Protein AF-A0A1V5JWI4-F1 (afdb_monomer_lite)

pLDDT: mean 74.03, std 17.12, range [32.34, 98.0]

Foldseek 3Di:
DPLVVQCVVVQVVVVVCVVVVAKKKKKKAFLVCVVVVVVLVVQFDDWTDHDRIIITIGINDDQVRVCVSPVPGQIFMFMDDDPAPGPVRRVVNRVVSSPVVDDPDQVVVVCVLQPVPPPDPDDDDPLVNLLGALCLQLLVVVLVVLVLVLLQLVPDDPLRNLLSQLFHDVVSVPPDDDDDNDHRVSSNVSCVVVVRVVLRVVLSVLQVVLCVVCVPVCLLLEQDPLLVQLQVQVVDPPRDLVSNQVSQVVDPVLFVLLQLLCQDCLVVDPDRDDGSSSVCVVVNSLVSSLSSNLVSVLVSLVPADPVVSLLLQLLLLQLLLQQLVLCVLLVHPPSSLLSVLSNQLQSLVVSCVVLVHDQDPADDHSVSQSVSSNNRSGGSLSSSLVSCVSNVHDVQSSQLSNQLSRLSPGPPSLSSLSSVLSSVCSRPLAPPPRGPSVVVCCVPSPPDDHSVNSNVSSVSSSVSSVSSSVD

Structure (mmCIF, N/CA/C/O backbone):
data_AF-A0A1V5JWI4-F1
#
_entry.id   AF-A0A1V5JWI4-F1
#
loop_
_atom_site.group_PDB
_atom_site.id
_atom_site.type_symbol
_atom_site.label_atom_id
_atom_site.label_alt_id
_atom_site.label_comp_id
_atom_site.label_asym_id
_atom_site.label_entity_id
_atom_site.label_seq_id
_atom_site.pdbx_PDB_ins_code
_atom_site.Cartn_x
_atom_site.Cartn_y
_atom_site.Cartn_z
_atom_site.occupancy
_atom_site.B_iso_or_equiv
_atom_site.auth_seq_id
_atom_site.auth_comp_id
_atom_site.auth_asym_id
_atom_site.auth_atom_id
_atom_site.pdbx_PDB_model_num
ATOM 1 N N . MET A 1 1 ? 19.936 24.180 -37.974 1.00 48.41 1 MET A N 1
ATOM 2 C CA . MET A 1 1 ? 18.916 24.492 -36.958 1.00 48.41 1 MET A CA 1
ATOM 3 C C . MET A 1 1 ? 18.880 23.313 -36.015 1.00 48.41 1 MET A C 1
ATOM 5 O O . MET A 1 1 ? 18.874 22.187 -36.501 1.00 48.41 1 MET A O 1
ATOM 9 N N . SER A 1 2 ? 18.995 23.553 -34.714 1.00 43.56 2 SER A N 1
ATOM 10 C CA . SER A 1 2 ? 18.796 22.513 -33.707 1.00 43.56 2 SER A CA 1
ATOM 11 C C . SER A 1 2 ? 17.357 21.977 -33.791 1.00 43.56 2 SER A C 1
ATOM 13 O O . SER A 1 2 ? 16.478 22.661 -34.315 1.00 43.56 2 SER A O 1
ATOM 15 N N . ALA A 1 3 ? 17.099 20.768 -33.285 1.00 43.78 3 ALA A N 1
ATOM 16 C CA . ALA A 1 3 ? 15.738 20.220 -33.230 1.00 43.78 3 ALA A CA 1
ATOM 17 C C . ALA A 1 3 ? 14.774 21.113 -32.417 1.00 43.78 3 ALA A C 1
ATOM 19 O O . ALA A 1 3 ? 13.570 21.087 -32.651 1.00 43.78 3 ALA A O 1
ATOM 20 N N . ALA A 1 4 ? 15.303 21.931 -31.495 1.00 44.62 4 ALA A N 1
ATOM 21 C CA . ALA A 1 4 ? 14.539 22.953 -30.785 1.00 44.62 4 ALA A CA 1
ATOM 22 C C . ALA A 1 4 ? 14.235 24.161 -31.692 1.00 44.62 4 ALA A C 1
ATOM 24 O O . ALA A 1 4 ? 13.078 24.548 -31.804 1.00 44.62 4 ALA A O 1
ATOM 25 N N . ASP A 1 5 ? 15.227 24.656 -32.444 1.00 55.44 5 ASP A N 1
ATOM 26 C CA . ASP A 1 5 ? 15.062 25.797 -33.363 1.00 55.44 5 ASP A CA 1
ATOM 27 C C . ASP A 1 5 ? 14.014 25.517 -34.463 1.00 55.44 5 ASP A C 1
ATOM 29 O O . ASP A 1 5 ? 13.425 26.435 -35.030 1.00 55.44 5 ASP A O 1
ATOM 33 N N . GLN A 1 6 ? 13.813 24.243 -34.823 1.00 61.28 6 GLN A N 1
ATOM 34 C CA . GLN A 1 6 ? 12.847 23.816 -35.844 1.00 61.28 6 GLN A CA 1
ATOM 35 C C . GLN A 1 6 ? 11.392 23.868 -35.352 1.00 61.28 6 GLN A C 1
ATOM 37 O O . GLN A 1 6 ? 10.488 24.017 -36.173 1.00 61.28 6 GLN A O 1
ATOM 42 N N . LEU A 1 7 ? 11.165 23.792 -34.037 1.00 63.47 7 LEU A N 1
ATOM 43 C CA . LEU A 1 7 ? 9.840 23.845 -33.414 1.00 63.47 7 LEU A CA 1
ATOM 44 C C . LEU A 1 7 ? 9.420 25.253 -32.978 1.00 63.47 7 LEU A C 1
ATOM 46 O O . LEU A 1 7 ? 8.230 25.484 -32.771 1.00 63.47 7 LEU A O 1
ATOM 50 N N . ASP A 1 8 ? 10.353 26.202 -32.897 1.00 70.69 8 ASP A N 1
ATOM 51 C CA . ASP A 1 8 ? 10.077 27.590 -32.494 1.00 70.69 8 ASP A CA 1
ATOM 52 C C . ASP A 1 8 ? 9.009 28.266 -33.376 1.00 70.69 8 ASP A C 1
ATOM 54 O O . ASP A 1 8 ? 8.257 29.128 -32.918 1.00 70.69 8 ASP A O 1
ATOM 58 N N . ILE A 1 9 ? 8.881 27.840 -34.638 1.00 70.94 9 ILE A N 1
ATOM 59 C CA . ILE A 1 9 ? 7.839 28.328 -35.552 1.00 70.94 9 ILE A CA 1
ATOM 60 C C . ILE A 1 9 ? 6.425 27.904 -35.116 1.00 70.94 9 ILE A C 1
ATOM 62 O O . ILE A 1 9 ? 5.471 28.645 -35.335 1.00 70.94 9 ILE A O 1
ATOM 66 N N . LEU A 1 10 ? 6.287 26.754 -34.447 1.00 74.19 10 LEU A N 1
ATOM 67 C CA . LEU A 1 10 ? 5.016 26.248 -33.923 1.00 74.19 10 LEU A CA 1
ATOM 68 C C . LEU A 1 10 ? 4.640 26.899 -32.583 1.00 74.19 10 LEU A C 1
ATOM 70 O O . LEU A 1 10 ? 3.457 26.976 -32.250 1.00 74.19 10 LEU A O 1
ATOM 74 N N . GLU A 1 11 ? 5.610 27.441 -31.834 1.00 74.88 11 GLU A N 1
ATOM 75 C CA . GLU A 1 11 ? 5.307 28.230 -30.631 1.00 74.88 11 GLU A CA 1
ATOM 76 C C . GLU A 1 11 ? 4.544 29.512 -30.969 1.00 74.88 11 GLU A C 1
ATOM 78 O O . GLU A 1 11 ? 3.735 29.988 -30.169 1.00 74.88 11 GLU A O 1
ATOM 83 N N . ILE A 1 12 ? 4.797 30.079 -32.150 1.00 78.69 12 ILE A N 1
ATOM 84 C CA . ILE A 1 12 ? 4.089 31.260 -32.643 1.00 78.69 12 ILE A CA 1
ATOM 85 C C . ILE A 1 12 ? 2.605 30.930 -32.841 1.00 78.69 12 ILE A C 1
ATOM 87 O O . ILE A 1 12 ? 1.753 31.712 -32.420 1.00 78.69 12 ILE A O 1
ATOM 91 N N . GLU A 1 13 ? 2.286 29.766 -33.409 1.00 77.31 13 GLU A N 1
ATOM 92 C CA . GLU A 1 13 ? 0.901 29.321 -33.614 1.00 77.31 13 GLU A CA 1
ATOM 93 C C . GLU A 1 13 ? 0.187 29.000 -32.298 1.00 77.31 13 GLU A C 1
ATOM 95 O O . GLU A 1 13 ? -0.972 29.372 -32.116 1.00 77.31 13 GLU A O 1
ATOM 100 N N . LEU A 1 14 ? 0.894 28.422 -31.322 1.00 77.31 14 LEU A N 1
ATOM 101 C CA . LEU A 1 14 ? 0.344 28.218 -29.981 1.00 77.31 14 LEU A CA 1
ATOM 102 C C . LEU A 1 14 ? 0.037 29.542 -29.271 1.00 77.31 14 LEU A C 1
ATOM 104 O O . LEU A 1 14 ? -1.040 29.704 -28.697 1.00 77.31 14 LEU A O 1
ATOM 108 N N . LYS A 1 15 ? 0.948 30.520 -29.343 1.00 79.19 15 LYS A N 1
ATOM 109 C CA . LYS A 1 15 ? 0.735 31.859 -28.764 1.00 79.19 15 LYS A CA 1
ATOM 110 C C . LYS A 1 15 ? -0.426 32.587 -29.453 1.00 79.19 15 LYS A C 1
ATOM 112 O O . LYS A 1 15 ? -1.210 33.270 -28.789 1.00 79.19 15 LYS A O 1
ATOM 117 N N . LYS A 1 16 ? -0.589 32.418 -30.770 1.00 78.81 16 LYS A N 1
ATOM 118 C CA . LYS A 1 16 ? -1.763 32.918 -31.503 1.00 78.81 16 LYS A CA 1
ATOM 119 C C . LYS A 1 16 ? -3.052 32.251 -31.016 1.00 78.81 16 LYS A C 1
ATOM 121 O O . LYS A 1 16 ? -4.024 32.959 -30.779 1.00 78.81 16 LYS A O 1
ATOM 126 N N . ALA A 1 17 ? -3.065 30.930 -30.815 1.00 76.88 17 ALA A N 1
ATOM 127 C CA . ALA A 1 17 ? -4.265 30.199 -30.381 1.00 76.88 17 ALA A CA 1
ATOM 128 C C . ALA A 1 17 ? -4.710 30.632 -28.984 1.00 76.88 17 ALA A C 1
ATOM 130 O O . ALA A 1 17 ? -5.872 30.988 -28.786 1.00 76.88 17 ALA A O 1
ATOM 131 N N . ALA A 1 18 ? -3.753 30.739 -28.060 1.00 74.75 18 ALA A N 1
ATOM 132 C CA . ALA A 1 18 ? -3.991 31.223 -26.706 1.00 74.75 18 ALA A CA 1
ATOM 133 C C . ALA A 1 18 ? -4.493 32.681 -26.663 1.00 74.75 18 ALA A C 1
ATOM 135 O O . ALA A 1 18 ? -5.386 33.000 -25.883 1.00 74.75 18 ALA A O 1
ATOM 136 N N . SER A 1 19 ? -3.951 33.575 -27.502 1.00 77.56 19 SER A N 1
ATOM 137 C CA . SER A 1 19 ? -4.324 35.003 -27.506 1.00 77.56 19 SER A CA 1
ATOM 138 C C . SER A 1 19 ? -5.645 35.312 -28.212 1.00 77.56 19 SER A C 1
ATOM 140 O O . SER A 1 19 ? -6.315 36.279 -27.852 1.00 77.56 19 SER A O 1
ATOM 142 N N . LEU A 1 20 ? -6.035 34.502 -29.197 1.00 77.12 20 LEU A N 1
ATOM 143 C CA . LEU A 1 20 ? -7.290 34.653 -29.939 1.00 77.12 20 LEU A CA 1
ATOM 144 C C . LEU A 1 20 ? -8.438 33.816 -29.350 1.00 77.12 20 LEU A C 1
ATOM 146 O O . LEU A 1 20 ? -9.552 33.878 -29.867 1.00 77.12 20 LEU A O 1
ATOM 150 N N . GLY A 1 21 ? -8.181 33.038 -28.290 1.00 67.62 21 GLY A N 1
ATOM 151 C CA . GLY A 1 21 ? -9.163 32.128 -27.690 1.00 67.62 21 GLY A CA 1
ATOM 152 C C . GLY A 1 21 ? -9.597 30.996 -28.630 1.00 67.62 21 GLY A C 1
ATOM 153 O O . GLY A 1 21 ? -10.719 30.506 -28.519 1.00 67.62 21 GLY A O 1
ATOM 154 N N . GLY A 1 22 ? -8.740 30.629 -29.586 1.00 71.88 22 GLY A N 1
ATOM 155 C CA . GLY A 1 22 ? -8.989 29.576 -30.572 1.00 71.88 22 GLY A CA 1
ATOM 156 C C . GLY A 1 22 ? -8.395 28.231 -30.152 1.00 71.88 22 GLY A C 1
ATOM 157 O O . GLY A 1 22 ? -7.547 28.162 -29.263 1.00 71.88 22 GLY A O 1
ATOM 158 N N . SER A 1 23 ? -8.816 27.148 -30.805 1.00 76.56 23 SER A N 1
ATOM 159 C CA . SER A 1 23 ? -8.204 25.828 -30.624 1.00 76.56 23 SER A CA 1
ATOM 160 C C . SER A 1 23 ? -6.949 25.672 -31.486 1.00 76.56 23 SER A C 1
ATOM 162 O O . SER A 1 23 ? -6.790 26.333 -32.513 1.00 76.56 23 SER A O 1
ATOM 164 N N . LEU A 1 24 ? -6.054 24.774 -31.082 1.00 83.00 24 LEU A N 1
ATOM 165 C CA . LEU A 1 24 ? -4.919 24.346 -31.898 1.00 83.00 24 LEU A CA 1
ATOM 166 C C . LEU A 1 24 ? -4.811 22.827 -31.829 1.00 83.00 24 LEU A C 1
ATOM 168 O O . LEU A 1 24 ? -4.677 22.274 -30.737 1.00 83.00 24 LEU A O 1
ATOM 172 N N . ALA A 1 25 ? -4.830 22.159 -32.978 1.00 83.19 25 ALA A N 1
ATOM 173 C CA . ALA A 1 25 ? -4.514 20.742 -33.075 1.00 83.19 25 ALA A CA 1
ATOM 174 C C . ALA A 1 25 ? -3.065 20.561 -33.541 1.00 83.19 25 ALA A C 1
ATOM 176 O O . ALA A 1 25 ? -2.661 21.120 -34.561 1.00 83.19 25 ALA A O 1
ATOM 177 N N . LEU A 1 26 ? -2.296 19.761 -32.801 1.00 81.06 26 LEU A N 1
ATOM 178 C CA . LEU A 1 26 ? -1.002 19.244 -33.228 1.00 81.06 26 LEU A CA 1
ATOM 179 C C . LEU A 1 26 ? -1.171 17.812 -33.721 1.00 81.06 26 LEU A C 1
ATOM 181 O O . LEU A 1 26 ? -1.594 16.920 -32.980 1.00 81.06 26 LEU A O 1
ATOM 185 N N . VAL A 1 27 ? -0.805 17.598 -34.978 1.00 81.56 27 VAL A N 1
ATOM 186 C CA . VAL A 1 27 ? -0.776 16.288 -35.616 1.00 81.56 27 VAL A CA 1
ATOM 187 C C . VAL A 1 27 ? 0.675 15.905 -35.831 1.00 81.56 27 VAL A C 1
ATOM 189 O O . VAL A 1 27 ? 1.401 16.570 -36.567 1.00 81.56 27 VAL A O 1
ATOM 192 N N . VAL A 1 28 ? 1.097 14.820 -35.196 1.00 76.75 28 VAL A N 1
ATOM 193 C CA . VAL A 1 28 ? 2.428 14.253 -35.392 1.00 76.75 28 VAL A CA 1
ATOM 194 C C . VAL A 1 28 ? 2.297 13.051 -36.309 1.00 76.75 28 VAL A C 1
ATOM 196 O O . VAL A 1 28 ? 1.490 12.151 -36.064 1.00 76.75 28 VAL A O 1
ATOM 199 N N . VAL A 1 29 ? 3.079 13.051 -37.380 1.00 76.69 29 VAL A N 1
ATOM 200 C CA . VAL A 1 29 ? 3.090 12.005 -38.399 1.00 76.69 29 VAL A CA 1
ATOM 201 C C . VAL A 1 29 ? 4.529 11.514 -38.571 1.00 76.69 29 VAL A C 1
ATOM 203 O O . VAL A 1 29 ? 5.443 12.334 -38.612 1.00 76.69 29 VAL A O 1
ATOM 206 N N . PRO A 1 30 ? 4.768 10.202 -38.704 1.00 77.88 30 PRO A N 1
ATOM 207 C CA . PRO A 1 30 ? 6.094 9.667 -39.003 1.00 77.88 30 PRO A CA 1
ATOM 208 C C . PRO A 1 30 ? 6.674 10.298 -40.272 1.00 77.88 30 PRO A C 1
ATOM 210 O O . PRO A 1 30 ? 5.984 10.375 -41.292 1.00 77.88 30 PRO A O 1
ATOM 213 N N . GLU A 1 31 ? 7.951 10.682 -40.255 1.00 74.75 31 GLU A N 1
ATOM 214 C CA . GLU A 1 31 ? 8.598 11.414 -41.359 1.00 74.75 31 GLU A CA 1
ATOM 215 C C . GLU A 1 31 ? 8.579 10.632 -42.682 1.00 74.75 31 GLU A C 1
ATOM 217 O O . GLU A 1 31 ? 8.502 11.208 -43.764 1.00 74.75 31 GLU A O 1
ATOM 222 N N . ARG A 1 32 ? 8.510 9.295 -42.632 1.00 74.88 32 ARG A N 1
ATOM 223 C CA . ARG A 1 32 ? 8.296 8.450 -43.826 1.00 74.88 32 ARG A CA 1
ATOM 224 C C . ARG A 1 32 ? 6.994 8.747 -44.590 1.00 74.88 32 ARG A C 1
ATOM 226 O O . ARG A 1 32 ? 6.806 8.259 -45.702 1.00 74.88 32 ARG A O 1
ATOM 233 N N . HIS A 1 33 ? 6.075 9.507 -43.998 1.00 76.69 33 HIS A N 1
ATOM 234 C CA . HIS A 1 33 ? 4.840 9.977 -44.617 1.00 76.69 33 HIS A CA 1
ATOM 235 C C . HIS A 1 33 ? 4.845 11.492 -44.907 1.00 76.69 33 HIS A C 1
ATOM 237 O O . HIS A 1 33 ? 3.832 12.008 -45.384 1.00 76.69 33 HIS A O 1
ATOM 243 N N . ALA A 1 34 ? 5.967 12.192 -44.699 1.00 75.94 34 ALA A N 1
ATOM 244 C CA . ALA A 1 34 ? 6.103 13.644 -44.846 1.00 75.94 34 ALA A CA 1
ATOM 245 C C . ALA A 1 34 ? 5.668 14.163 -46.225 1.00 75.94 34 ALA A C 1
ATOM 247 O O . ALA A 1 34 ? 4.932 15.141 -46.310 1.00 75.94 34 ALA A O 1
ATOM 248 N N . GLU A 1 35 ? 6.023 13.485 -47.322 1.00 78.81 35 GLU A N 1
ATOM 249 C CA . GLU A 1 35 ? 5.597 13.903 -48.670 1.00 78.81 35 GLU A CA 1
ATOM 250 C C . GLU A 1 35 ? 4.069 13.890 -48.841 1.00 78.81 35 GLU A C 1
ATOM 252 O O . GLU A 1 35 ? 3.502 14.765 -49.498 1.00 78.81 35 GLU A O 1
ATOM 257 N N . ARG A 1 36 ? 3.377 12.933 -48.205 1.00 76.38 36 ARG A N 1
ATOM 258 C CA . ARG A 1 36 ? 1.907 12.842 -48.232 1.00 76.38 36 ARG A CA 1
ATOM 259 C C . ARG A 1 36 ? 1.272 13.934 -47.372 1.00 76.38 36 ARG A C 1
ATOM 261 O O . ARG A 1 36 ? 0.244 14.474 -47.764 1.00 76.38 36 ARG A O 1
ATOM 268 N N . VAL A 1 37 ? 1.906 14.292 -46.255 1.00 76.38 37 VAL A N 1
ATOM 269 C CA . VAL A 1 37 ? 1.508 15.423 -45.399 1.00 76.38 37 VAL A CA 1
ATOM 270 C C . VAL A 1 37 ? 1.682 16.754 -46.140 1.00 76.38 37 VAL A C 1
ATOM 272 O O . VAL A 1 37 ? 0.763 17.566 -46.182 1.00 76.38 37 VAL A O 1
ATOM 275 N N . LEU A 1 38 ? 2.816 16.957 -46.814 1.00 75.81 38 LEU A N 1
ATOM 276 C CA . LEU A 1 38 ? 3.098 18.162 -47.600 1.00 75.81 38 LEU A CA 1
ATOM 277 C C . LEU A 1 38 ? 2.174 18.310 -48.820 1.00 75.81 38 LEU A C 1
ATOM 279 O O . LEU A 1 38 ? 1.920 19.432 -49.254 1.00 75.81 38 LEU A O 1
ATOM 283 N N . GLY A 1 39 ? 1.644 17.208 -49.360 1.00 73.25 39 GLY A N 1
ATOM 284 C CA . GLY A 1 39 ? 0.628 17.220 -50.419 1.00 73.25 39 GLY A CA 1
ATOM 285 C C . GLY A 1 39 ? -0.739 17.761 -49.976 1.00 73.25 39 GLY A C 1
ATOM 286 O O . GLY A 1 39 ? -1.508 18.218 -50.819 1.00 73.25 39 GLY A O 1
ATOM 287 N N . LEU A 1 40 ? -1.017 17.773 -48.667 1.00 68.44 40 LEU A N 1
ATOM 288 C CA . LEU A 1 40 ? -2.248 18.294 -48.053 1.00 68.44 40 LEU A CA 1
ATOM 289 C C . LEU A 1 40 ? -2.121 19.776 -47.631 1.00 68.44 40 LEU A C 1
ATOM 291 O O . LEU A 1 40 ? -3.017 20.328 -47.004 1.00 68.44 40 LEU A O 1
ATOM 295 N N . LYS A 1 41 ? -1.024 20.450 -48.017 1.00 58.97 41 LYS A N 1
ATOM 296 C CA . LYS A 1 41 ? -0.605 21.803 -47.589 1.00 58.97 41 LYS A CA 1
ATOM 297 C C . LYS A 1 41 ? -1.638 22.928 -47.667 1.00 58.97 41 LYS A C 1
ATOM 299 O O . LYS A 1 41 ? -1.414 23.956 -47.041 1.00 58.97 41 LYS A O 1
ATOM 304 N N . ARG A 1 42 ? -2.690 22.807 -48.481 1.00 60.03 42 ARG A N 1
ATOM 305 C CA . ARG A 1 42 ? -3.674 23.892 -48.651 1.00 60.03 42 ARG A CA 1
ATOM 306 C C . ARG A 1 42 ? -4.536 24.117 -47.407 1.00 60.03 42 ARG A C 1
ATOM 308 O O . ARG A 1 42 ? -5.054 25.218 -47.270 1.00 60.03 42 ARG A O 1
ATOM 315 N N . ASP A 1 43 ? -4.594 23.129 -46.517 1.00 61.25 43 ASP A N 1
ATOM 316 C CA . ASP A 1 43 ? -5.429 23.136 -45.313 1.00 61.25 43 ASP A CA 1
ATOM 317 C C . ASP A 1 43 ? -4.594 23.169 -44.012 1.00 61.25 43 ASP A C 1
ATOM 319 O O . ASP A 1 43 ? -5.126 22.923 -42.934 1.00 61.25 43 ASP A O 1
ATOM 323 N N . LEU A 1 44 ? -3.275 23.420 -44.098 1.00 70.56 44 LEU A N 1
ATOM 324 C CA . LEU A 1 44 ? -2.343 23.372 -42.959 1.00 70.56 44 LEU A CA 1
ATOM 325 C C . LEU A 1 44 ? -1.769 24.759 -42.653 1.00 70.56 44 LEU A C 1
ATOM 327 O O . LEU A 1 44 ? -1.242 25.413 -43.554 1.00 70.56 44 LEU A O 1
ATOM 331 N N . ASP A 1 45 ? -1.782 25.168 -41.383 1.00 75.94 45 ASP A N 1
ATOM 332 C CA . ASP A 1 45 ? -1.271 26.482 -40.970 1.00 75.94 45 ASP A CA 1
ATOM 333 C C . ASP A 1 45 ? 0.251 26.503 -40.849 1.00 75.94 45 ASP A C 1
ATOM 335 O O . ASP A 1 45 ? 0.911 27.445 -41.291 1.00 75.94 45 ASP A O 1
ATOM 339 N N . THR A 1 46 ? 0.848 25.472 -40.246 1.00 82.88 46 THR A N 1
ATOM 340 C CA . THR A 1 46 ? 2.308 25.369 -40.110 1.00 82.88 46 THR A CA 1
ATOM 341 C C . THR A 1 46 ? 2.752 23.913 -40.061 1.00 82.88 46 THR A C 1
ATOM 343 O O . THR A 1 46 ? 2.105 23.066 -39.449 1.00 82.88 46 THR A O 1
ATOM 346 N N . VAL A 1 47 ? 3.887 23.622 -40.698 1.00 82.38 47 VAL A N 1
ATOM 347 C CA . VAL A 1 47 ? 4.538 22.309 -40.662 1.00 82.38 47 VAL A CA 1
ATOM 348 C C . VAL A 1 47 ? 5.987 22.504 -40.245 1.00 82.38 47 VAL A C 1
ATOM 350 O O . VAL A 1 47 ? 6.699 23.312 -40.843 1.00 82.38 47 VAL A O 1
ATOM 353 N N . ALA A 1 48 ? 6.412 21.749 -39.243 1.00 81.00 48 ALA A N 1
ATOM 354 C CA . ALA A 1 48 ? 7.790 21.672 -38.793 1.00 81.00 48 ALA A CA 1
ATOM 355 C C . ALA A 1 48 ? 8.250 20.214 -38.755 1.00 81.00 48 ALA A C 1
ATOM 357 O O . ALA A 1 48 ? 7.440 19.293 -38.658 1.00 81.00 48 ALA A O 1
ATOM 358 N N . SER A 1 49 ? 9.560 20.011 -38.803 1.00 75.62 49 SER A N 1
ATOM 359 C CA . SER A 1 49 ? 10.164 18.699 -38.580 1.00 75.62 49 SER A CA 1
ATOM 360 C C . SER A 1 49 ? 10.714 18.645 -37.161 1.00 75.62 49 SER A C 1
ATOM 362 O O . SER A 1 49 ? 11.347 19.598 -36.705 1.00 75.62 49 SER A O 1
ATOM 364 N N . PHE A 1 50 ? 10.489 17.531 -36.474 1.00 63.03 50 PHE A N 1
ATOM 365 C CA . PHE A 1 50 ? 11.038 17.269 -35.151 1.00 63.03 50 PHE A CA 1
ATOM 366 C C . PHE A 1 50 ? 11.451 15.809 -35.050 1.00 63.03 50 PHE A C 1
ATOM 368 O O . PHE A 1 50 ? 10.608 14.913 -35.083 1.00 63.03 50 PHE A O 1
ATOM 375 N N . MET A 1 51 ? 12.758 15.578 -34.905 1.00 70.69 51 MET A N 1
ATOM 376 C CA . MET A 1 51 ? 13.338 14.232 -34.945 1.00 70.69 51 MET A CA 1
ATOM 377 C C . MET A 1 51 ? 12.878 13.494 -36.221 1.00 70.69 51 MET A C 1
ATOM 379 O O . MET A 1 51 ? 12.985 14.055 -37.309 1.00 70.69 51 MET A O 1
ATOM 383 N N . ASP A 1 52 ? 12.338 12.279 -36.091 1.00 67.81 52 ASP A N 1
ATOM 384 C CA . ASP A 1 52 ? 11.837 11.455 -37.201 1.00 67.81 52 ASP A CA 1
ATOM 385 C C . ASP A 1 52 ? 10.337 11.663 -37.482 1.00 67.81 52 ASP A C 1
ATOM 387 O O . ASP A 1 52 ? 9.649 10.756 -37.967 1.00 67.81 52 ASP A O 1
ATOM 391 N N . TYR A 1 53 ? 9.811 12.849 -37.170 1.00 72.75 53 TYR A N 1
ATOM 392 C CA . TYR A 1 53 ? 8.396 13.165 -37.315 1.00 72.75 53 TYR A CA 1
ATO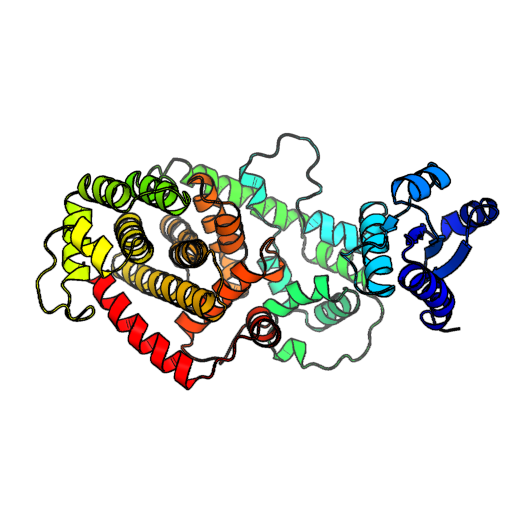M 393 C C . TYR A 1 53 ? 8.154 14.520 -37.986 1.00 72.75 53 TYR A C 1
ATOM 395 O O . TYR A 1 53 ? 8.796 15.528 -37.683 1.00 72.75 53 TYR A O 1
ATOM 403 N N . SER A 1 54 ? 7.124 14.547 -38.826 1.00 84.44 54 SER A N 1
ATOM 404 C CA . SER A 1 54 ? 6.488 15.758 -39.324 1.00 84.44 54 SER A CA 1
ATOM 405 C C . SER A 1 54 ? 5.424 16.196 -38.321 1.00 84.44 54 SER A C 1
ATOM 407 O O . SER A 1 54 ? 4.471 15.462 -38.048 1.00 84.44 54 SER A O 1
ATOM 409 N N . VAL A 1 55 ? 5.581 17.398 -37.776 1.00 83.31 55 VAL A N 1
ATOM 410 C CA . VAL A 1 55 ? 4.664 18.004 -36.809 1.00 83.31 55 VAL A CA 1
ATOM 411 C C . VAL A 1 55 ? 3.879 19.101 -37.506 1.00 83.31 55 VAL A C 1
ATOM 413 O O . VAL A 1 55 ? 4.439 20.068 -38.023 1.00 83.31 55 VAL A O 1
ATOM 416 N N . VAL A 1 56 ? 2.564 18.949 -37.518 1.00 87.12 56 VAL A N 1
ATOM 417 C CA . VAL A 1 56 ? 1.637 19.850 -38.190 1.00 87.12 56 VAL A CA 1
ATOM 418 C C . VAL A 1 56 ? 0.776 20.544 -37.151 1.00 87.12 56 VAL A C 1
ATOM 420 O O . VAL A 1 56 ? 0.183 19.882 -36.303 1.00 87.12 56 VAL A O 1
ATOM 423 N N . ALA A 1 57 ? 0.681 21.864 -37.243 1.00 85.25 57 ALA A N 1
ATOM 424 C CA . ALA A 1 57 ? -0.270 22.662 -36.486 1.00 85.25 57 ALA A CA 1
ATOM 425 C C . ALA A 1 57 ? -1.447 23.076 -37.374 1.00 85.25 57 ALA A C 1
ATOM 427 O O . ALA A 1 57 ? -1.246 23.540 -38.500 1.00 85.25 57 ALA A O 1
ATOM 428 N N . MET A 1 58 ? -2.657 22.918 -36.837 1.00 85.50 58 MET A N 1
ATOM 429 C CA . MET A 1 58 ? -3.912 23.361 -37.444 1.00 85.50 58 MET A CA 1
ATOM 430 C C . MET A 1 58 ? -4.671 24.246 -36.451 1.00 85.50 58 MET A C 1
ATOM 432 O O . MET A 1 58 ? -5.113 23.784 -35.393 1.00 85.50 58 MET A O 1
ATOM 436 N N . PHE A 1 59 ? -4.786 25.527 -36.773 1.00 83.62 59 PHE A N 1
ATOM 437 C CA . PHE A 1 59 ? -5.432 26.553 -35.971 1.00 83.62 59 PHE A CA 1
ATOM 438 C C . PHE A 1 59 ? -6.951 26.530 -36.173 1.00 83.62 59 PHE A C 1
ATOM 440 O O . PHE A 1 59 ? -7.451 26.374 -37.282 1.00 83.62 59 PHE A O 1
ATOM 447 N N . GLY A 1 60 ? -7.707 26.693 -35.089 1.00 78.38 60 GLY A N 1
ATOM 448 C CA . GLY A 1 60 ? -9.170 26.644 -35.102 1.00 78.38 60 GLY A CA 1
ATOM 449 C C . GLY A 1 60 ? -9.753 25.254 -35.375 1.00 78.38 60 GLY A C 1
ATOM 450 O O . GLY A 1 60 ? -10.965 25.131 -35.522 1.00 78.38 60 GLY A O 1
ATOM 451 N N . ALA A 1 61 ? -8.913 24.216 -35.435 1.00 78.00 61 ALA A N 1
ATOM 452 C CA . ALA A 1 61 ? -9.325 22.835 -35.655 1.00 78.00 61 ALA A CA 1
ATOM 453 C C . ALA A 1 61 ? -9.542 22.097 -34.327 1.00 78.00 61 ALA A C 1
ATOM 455 O O . ALA A 1 61 ? -8.802 22.299 -33.355 1.00 78.00 61 ALA A O 1
ATOM 456 N N . THR A 1 62 ? -10.545 21.223 -34.284 1.00 79.00 62 THR A N 1
ATOM 457 C CA . THR A 1 62 ? -10.715 20.232 -33.212 1.00 79.00 62 THR A CA 1
ATOM 458 C C . THR A 1 62 ? -9.915 18.956 -33.507 1.00 79.00 62 THR A C 1
ATOM 460 O O . THR A 1 62 ? -9.308 18.805 -34.571 1.00 79.00 62 THR A O 1
ATOM 463 N N . ALA A 1 63 ? -9.918 18.002 -32.569 1.00 68.19 63 ALA A N 1
ATOM 464 C CA . ALA A 1 63 ? -9.252 16.710 -32.760 1.00 68.19 63 ALA A CA 1
ATOM 465 C C . ALA A 1 63 ? -9.871 15.931 -33.926 1.00 68.19 63 ALA A C 1
ATOM 467 O O . ALA A 1 63 ? -9.164 15.254 -34.670 1.00 68.19 63 ALA A O 1
ATOM 468 N N . GLU A 1 64 ? -11.189 16.049 -34.080 1.00 74.56 64 GLU A N 1
ATOM 469 C CA . GLU A 1 64 ? -11.978 15.379 -35.108 1.00 74.56 64 GLU A CA 1
ATOM 470 C C . GLU A 1 64 ? -11.724 16.002 -36.484 1.00 74.56 64 GLU A C 1
ATOM 472 O O . GLU A 1 64 ? -11.476 15.270 -37.444 1.00 74.56 64 GLU A O 1
ATOM 477 N N . ASP A 1 65 ? -11.652 17.336 -36.564 1.00 76.81 65 ASP A N 1
ATOM 478 C CA . ASP A 1 65 ? -11.294 18.046 -37.798 1.00 76.81 65 ASP A CA 1
ATOM 479 C C . ASP A 1 65 ? -9.882 17.664 -38.253 1.00 76.81 65 ASP A C 1
ATOM 481 O O . ASP A 1 65 ? -9.674 17.263 -39.401 1.00 76.81 65 ASP A O 1
ATOM 485 N N . ALA A 1 66 ? -8.909 17.697 -37.339 1.00 76.69 66 ALA A N 1
ATOM 486 C CA . ALA A 1 66 ? -7.534 17.296 -37.624 1.00 76.69 66 ALA A CA 1
ATOM 487 C C . ALA A 1 66 ? -7.439 15.807 -38.005 1.00 76.69 66 ALA A C 1
ATOM 489 O O . ALA A 1 66 ? -6.703 15.422 -38.918 1.00 76.69 66 ALA A O 1
ATOM 490 N N . ALA A 1 67 ? -8.227 14.938 -37.366 1.00 70.69 67 ALA A N 1
ATOM 491 C CA . ALA A 1 67 ? -8.282 13.529 -37.724 1.00 70.69 67 ALA A CA 1
ATOM 492 C C . ALA A 1 67 ? -8.855 13.307 -39.135 1.00 70.69 67 ALA A C 1
ATOM 494 O O . ALA A 1 67 ? -8.326 12.467 -39.873 1.00 70.69 67 ALA A O 1
ATOM 495 N N . ALA A 1 68 ? -9.865 14.075 -39.543 1.00 77.62 68 ALA A N 1
ATOM 496 C CA . ALA A 1 68 ? -10.503 13.951 -40.851 1.00 77.62 68 ALA A CA 1
ATOM 497 C C . ALA A 1 68 ? -9.562 14.295 -42.024 1.00 77.62 68 ALA A C 1
ATOM 499 O O . ALA A 1 68 ? -9.606 13.640 -43.066 1.00 77.62 68 ALA A O 1
ATOM 500 N N . HIS A 1 69 ? -8.641 15.246 -41.845 1.00 73.00 69 HIS A N 1
ATOM 501 C CA . HIS A 1 69 ? -7.717 15.677 -42.908 1.00 73.00 69 HIS A CA 1
ATOM 502 C C . HIS A 1 69 ? -6.631 14.644 -43.243 1.00 73.00 69 HIS A C 1
ATOM 504 O O . HIS A 1 69 ? -6.070 14.646 -44.336 1.00 73.00 69 HIS A O 1
ATOM 510 N N . PHE A 1 70 ? -6.360 13.708 -42.332 1.00 71.06 70 PHE A N 1
ATOM 511 C CA . PHE A 1 70 ? -5.251 12.758 -42.459 1.00 71.06 70 PHE A CA 1
ATOM 512 C C . PHE A 1 70 ? -5.699 11.290 -42.343 1.00 71.06 70 PHE A C 1
ATOM 514 O O . PHE A 1 70 ? -4.943 10.453 -41.853 1.00 71.06 70 PHE A O 1
ATOM 521 N N . ILE A 1 71 ? -6.955 10.960 -42.676 1.00 69.06 71 ILE A N 1
ATOM 522 C CA . ILE A 1 71 ? -7.578 9.634 -42.422 1.00 69.06 71 ILE A CA 1
ATOM 523 C C . ILE A 1 71 ? -6.716 8.456 -42.912 1.00 69.06 71 ILE A C 1
ATOM 525 O O . ILE A 1 71 ? -6.684 7.408 -42.277 1.00 69.06 71 ILE A O 1
ATOM 529 N N . ALA A 1 72 ? -5.985 8.631 -44.014 1.00 71.44 72 ALA A N 1
ATOM 530 C CA . ALA A 1 72 ? -5.178 7.580 -44.633 1.00 71.44 72 ALA A CA 1
ATOM 531 C C . ALA A 1 72 ? -3.739 7.451 -44.082 1.00 71.44 72 ALA A C 1
ATOM 533 O O . ALA A 1 72 ? -2.932 6.742 -44.692 1.00 71.44 72 ALA A O 1
ATOM 534 N N . LEU A 1 73 ? -3.395 8.152 -42.993 1.00 65.75 73 LEU A N 1
ATOM 535 C CA . LEU A 1 73 ? -2.055 8.162 -42.397 1.00 65.75 73 LEU A CA 1
ATOM 536 C C . LEU A 1 73 ? -2.091 7.818 -40.895 1.00 65.75 73 LEU A C 1
ATOM 538 O O . LEU A 1 73 ? -2.963 8.321 -40.179 1.00 65.75 73 LEU A O 1
ATOM 542 N N . PRO A 1 74 ? -1.128 7.018 -40.403 1.00 59.97 74 PRO A N 1
ATOM 543 C CA . PRO A 1 74 ? -0.900 6.837 -38.974 1.00 59.97 74 PRO A CA 1
ATOM 544 C C . PRO A 1 74 ? -0.381 8.149 -38.382 1.00 59.97 74 PRO A C 1
ATOM 546 O O . PRO A 1 74 ? 0.579 8.734 -38.886 1.00 59.97 74 PRO A O 1
ATOM 549 N N . LYS A 1 75 ? -1.065 8.646 -37.353 1.00 71.88 75 LYS A N 1
ATOM 550 C CA . LYS A 1 75 ? -0.832 9.980 -36.795 1.00 71.88 75 LYS A CA 1
ATOM 551 C C . LYS A 1 75 ? -1.262 10.042 -35.333 1.00 71.88 75 LYS A C 1
ATOM 553 O O . LYS A 1 75 ? -2.310 9.506 -34.977 1.00 71.88 75 LYS A O 1
ATOM 558 N N . GLY A 1 76 ? -0.496 10.736 -34.509 1.00 68.12 76 GLY A N 1
ATOM 559 C CA . GLY A 1 76 ? -0.917 11.111 -33.166 1.00 68.12 76 GLY A CA 1
ATOM 560 C C . GLY A 1 76 ? -1.531 12.497 -33.198 1.00 68.12 76 GLY A C 1
ATOM 561 O O . GLY A 1 76 ? -0.959 13.406 -33.795 1.00 68.12 76 GLY A O 1
ATOM 562 N N . VAL A 1 77 ? -2.699 12.657 -32.580 1.00 68.31 77 VAL A N 1
ATOM 563 C CA . VAL A 1 77 ? -3.393 13.948 -32.508 1.00 68.31 77 VAL A CA 1
ATOM 564 C C . VAL A 1 77 ? -3.490 14.377 -31.051 1.00 68.31 77 VAL A C 1
ATOM 566 O O . VAL A 1 77 ? -4.045 13.652 -30.217 1.00 68.31 77 VAL A O 1
ATOM 569 N N . ALA A 1 78 ? -2.978 15.565 -30.754 1.00 65.12 78 ALA A N 1
ATOM 570 C CA . ALA A 1 78 ? -3.231 16.279 -29.509 1.00 65.12 78 ALA A CA 1
ATOM 571 C C . ALA A 1 78 ? -3.864 17.631 -29.827 1.00 65.12 78 ALA A C 1
ATOM 573 O O . ALA A 1 78 ? -3.608 18.216 -30.877 1.00 65.12 78 ALA A O 1
ATOM 574 N N . VAL A 1 79 ? -4.705 18.123 -28.925 1.00 67.69 79 VAL A N 1
ATOM 575 C CA . VAL A 1 79 ? -5.405 19.393 -29.108 1.00 67.69 79 VAL A CA 1
ATOM 576 C C . VAL A 1 79 ? -5.276 20.208 -27.843 1.00 67.69 79 VAL A C 1
ATOM 578 O O . VAL A 1 79 ? -5.342 19.673 -26.742 1.00 67.69 79 VAL A O 1
ATOM 581 N N . TYR A 1 80 ? -5.095 21.504 -28.028 1.00 60.69 80 TYR A N 1
ATOM 582 C CA . TYR A 1 80 ? -5.108 22.503 -26.981 1.00 60.69 80 TYR A CA 1
ATOM 583 C C . TYR A 1 80 ? -6.561 22.831 -26.602 1.00 60.69 80 TYR A C 1
ATOM 585 O O . TYR A 1 80 ? -7.245 23.511 -27.374 1.00 60.69 80 TYR A O 1
ATOM 593 N N . PRO A 1 81 ? -7.077 22.250 -25.497 1.00 55.78 81 PRO A N 1
ATOM 594 C CA . PRO A 1 81 ? -7.689 23.089 -24.459 1.00 55.78 81 PRO A CA 1
ATOM 595 C C . PRO A 1 81 ? -7.616 22.467 -23.041 1.00 55.78 81 PRO A C 1
ATOM 597 O O . PRO A 1 81 ? -8.289 21.484 -22.751 1.00 55.78 81 PRO A O 1
ATOM 600 N N . GLY A 1 82 ? -6.850 23.073 -22.128 1.00 52.09 82 GLY A N 1
ATOM 601 C CA . GLY A 1 82 ? -6.940 22.817 -20.676 1.00 52.09 82 GLY A CA 1
ATOM 602 C C . GLY A 1 82 ? -5.930 21.833 -20.068 1.00 52.09 82 GLY A C 1
ATOM 603 O O . GLY A 1 82 ? -5.358 22.157 -19.034 1.00 52.09 82 GLY A O 1
ATOM 604 N N . ASP A 1 83 ? -5.634 20.702 -20.715 1.00 42.06 83 ASP A N 1
ATOM 605 C CA . ASP A 1 83 ? -4.835 19.626 -20.081 1.00 42.06 83 ASP A CA 1
ATOM 606 C C . ASP A 1 83 ? -3.324 19.678 -20.382 1.00 42.06 83 ASP A C 1
ATOM 608 O O . ASP A 1 83 ? -2.540 18.905 -19.836 1.00 42.06 83 ASP A O 1
ATOM 612 N N . ALA A 1 84 ? -2.881 20.595 -21.245 1.00 47.78 84 ALA A N 1
ATOM 613 C CA . ALA A 1 84 ? -1.466 20.801 -21.547 1.00 47.78 84 ALA A CA 1
ATOM 614 C C . ALA A 1 84 ? -1.102 22.284 -21.432 1.00 47.78 84 ALA A C 1
ATOM 616 O O . ALA A 1 84 ? -1.708 23.140 -22.080 1.00 47.78 84 ALA A O 1
ATOM 617 N N . ALA A 1 85 ? -0.093 22.578 -20.608 1.00 50.44 85 ALA A N 1
ATOM 618 C CA . ALA A 1 85 ? 0.320 23.942 -20.289 1.00 50.44 85 ALA A CA 1
ATOM 619 C C . ALA A 1 85 ? 1.190 24.611 -21.380 1.00 50.44 85 ALA A C 1
ATOM 621 O O . ALA A 1 85 ? 1.305 25.836 -21.380 1.00 50.44 85 ALA A O 1
ATOM 622 N N . ASP A 1 86 ? 1.793 23.850 -22.312 1.00 60.94 86 ASP A N 1
ATOM 623 C CA . ASP A 1 86 ? 2.708 24.370 -23.345 1.00 60.94 86 ASP A CA 1
ATOM 624 C C . ASP A 1 86 ? 2.822 23.492 -24.626 1.00 60.94 86 ASP A C 1
ATOM 626 O O . ASP A 1 86 ? 2.252 22.401 -24.723 1.00 60.94 86 ASP A O 1
ATOM 630 N N . LEU A 1 87 ? 3.566 23.983 -25.639 1.00 61.94 87 LEU A N 1
ATOM 631 C CA . LEU A 1 87 ? 3.773 23.311 -26.941 1.00 61.94 87 LEU A CA 1
ATOM 632 C C . LEU A 1 87 ? 4.448 21.949 -26.775 1.00 61.94 87 LEU A C 1
ATOM 634 O O . LEU A 1 87 ? 4.130 21.003 -27.493 1.00 61.94 87 LEU A O 1
ATOM 638 N N . LYS A 1 88 ? 5.387 21.859 -25.830 1.00 53.12 88 LYS A N 1
ATOM 639 C CA . LYS A 1 88 ? 6.136 20.634 -25.563 1.00 53.12 88 LYS A CA 1
ATOM 640 C C . LYS A 1 88 ? 5.204 19.566 -25.009 1.00 53.12 88 LYS A C 1
ATOM 642 O O . LYS A 1 88 ? 5.212 18.464 -25.535 1.00 53.12 88 LYS A O 1
ATOM 647 N N . GLY A 1 89 ? 4.353 19.886 -24.037 1.00 50.66 89 GLY A N 1
ATOM 648 C CA . GLY A 1 89 ? 3.353 18.973 -23.483 1.00 50.66 89 GLY A CA 1
ATOM 649 C C . GLY A 1 89 ? 2.365 18.463 -24.533 1.00 50.66 89 GLY A C 1
ATOM 650 O O . GLY A 1 89 ? 2.094 17.265 -24.589 1.00 50.66 89 GLY A O 1
ATOM 651 N N . LEU A 1 90 ? 1.893 19.334 -25.430 1.00 58.62 90 LEU A N 1
ATOM 652 C CA . LEU A 1 90 ? 1.032 18.922 -26.546 1.00 58.62 90 LEU A CA 1
ATOM 653 C C . LEU A 1 90 ? 1.762 18.010 -27.540 1.00 58.62 90 LEU A C 1
ATOM 655 O O . LEU A 1 90 ? 1.203 17.009 -27.987 1.00 58.62 90 LEU A O 1
ATOM 659 N N . LEU A 1 91 ? 3.012 18.342 -27.871 1.00 52.91 91 LEU A N 1
ATOM 660 C CA . LEU A 1 91 ? 3.860 17.531 -28.739 1.00 52.91 91 LEU A CA 1
ATOM 661 C C . LEU A 1 91 ? 4.135 16.157 -28.115 1.00 52.91 91 LEU A C 1
ATOM 663 O O . LEU A 1 91 ? 4.017 15.155 -28.813 1.00 52.91 91 LEU A O 1
ATOM 667 N N . TYR A 1 92 ? 4.425 16.093 -26.813 1.00 49.84 92 TYR A N 1
ATOM 668 C CA . TYR A 1 92 ? 4.594 14.842 -26.070 1.00 49.84 92 TYR A CA 1
ATOM 669 C C . TYR A 1 92 ? 3.312 14.011 -26.058 1.00 49.84 92 TYR A C 1
ATOM 671 O O . TYR A 1 92 ? 3.368 12.823 -26.347 1.00 49.84 92 TYR A O 1
ATOM 679 N N . LEU A 1 93 ? 2.147 14.614 -25.814 1.00 50.34 93 LEU A N 1
ATOM 680 C CA . LEU A 1 93 ? 0.869 13.899 -25.841 1.00 50.34 93 LEU A CA 1
ATOM 681 C C . LEU A 1 93 ? 0.547 13.339 -27.238 1.00 50.34 93 LEU A C 1
ATOM 683 O O . LEU A 1 93 ? 0.044 12.221 -27.363 1.00 50.34 93 LEU A O 1
ATOM 687 N N . ALA A 1 94 ? 0.844 14.095 -28.298 1.00 53.31 94 ALA A N 1
ATOM 688 C CA . ALA A 1 94 ? 0.670 13.632 -29.672 1.00 53.31 94 ALA A CA 1
ATOM 689 C C . ALA A 1 94 ? 1.680 12.535 -30.032 1.00 53.31 94 ALA A C 1
ATOM 691 O O . ALA A 1 94 ? 1.297 11.547 -30.653 1.00 53.31 94 ALA A O 1
ATOM 692 N N . LEU A 1 95 ? 2.940 12.672 -29.612 1.00 48.41 95 LEU A N 1
ATOM 693 C CA . LEU A 1 95 ? 3.977 11.655 -29.780 1.00 48.41 95 LEU A CA 1
ATOM 694 C C . LEU A 1 95 ? 3.645 10.375 -29.012 1.00 48.41 95 LEU A C 1
ATOM 696 O O . LEU A 1 95 ? 3.797 9.312 -29.587 1.00 48.41 95 LEU A O 1
ATOM 700 N N . GLU A 1 96 ? 3.118 10.448 -27.788 1.00 49.84 96 GLU A N 1
ATOM 701 C CA . GLU A 1 96 ? 2.658 9.284 -27.016 1.00 49.84 96 GLU A CA 1
ATOM 702 C C . GLU A 1 96 ? 1.492 8.578 -27.711 1.00 49.84 96 GLU A C 1
ATOM 704 O O . GLU A 1 96 ? 1.509 7.365 -27.910 1.00 49.84 96 GLU A O 1
ATOM 709 N N . ARG A 1 97 ? 0.499 9.339 -28.183 1.00 54.09 97 ARG A N 1
ATOM 710 C CA . ARG A 1 97 ? -0.616 8.784 -28.962 1.00 54.09 97 ARG A CA 1
ATOM 711 C C . ARG A 1 97 ? -0.141 8.176 -30.283 1.00 54.09 97 ARG A C 1
ATOM 713 O O . ARG A 1 97 ? -0.668 7.145 -30.685 1.00 54.09 97 ARG A O 1
ATOM 720 N N . LEU A 1 98 ? 0.858 8.769 -30.941 1.00 45.59 98 LEU A N 1
ATOM 721 C CA . LEU A 1 98 ? 1.486 8.218 -32.145 1.00 45.59 98 LEU A CA 1
ATOM 722 C C . LEU A 1 98 ? 2.356 6.990 -31.841 1.00 45.59 98 LEU A C 1
ATOM 724 O O . LEU A 1 98 ? 2.358 6.047 -32.624 1.00 45.59 98 LEU A O 1
ATOM 728 N N . ARG A 1 99 ? 3.062 6.969 -30.709 1.00 46.41 99 ARG A N 1
ATOM 729 C CA . ARG A 1 99 ? 3.882 5.851 -30.219 1.00 46.41 99 ARG A CA 1
ATOM 730 C C . ARG A 1 99 ? 3.006 4.638 -29.915 1.00 46.41 99 ARG A C 1
ATOM 732 O O . ARG A 1 99 ? 3.343 3.525 -30.312 1.00 46.41 99 ARG A O 1
ATOM 739 N N . CYS A 1 100 ? 1.823 4.864 -29.343 1.00 44.78 100 CYS A N 1
ATOM 740 C CA . CYS A 1 100 ? 0.765 3.857 -29.224 1.00 44.78 100 CYS A CA 1
ATOM 741 C C . CYS A 1 100 ? 0.267 3.349 -30.591 1.00 44.78 100 CYS A C 1
ATOM 743 O O . CYS A 1 100 ? -0.242 2.232 -30.682 1.00 44.78 100 CYS A O 1
ATOM 745 N N . LEU A 1 101 ? 0.440 4.135 -31.659 1.00 44.06 101 LEU A N 1
ATOM 746 C CA . LEU A 1 101 ? 0.060 3.773 -33.025 1.00 44.06 101 LEU A CA 1
ATOM 747 C C . LEU A 1 101 ? 1.213 3.147 -33.842 1.00 44.06 101 LEU A C 1
ATOM 749 O O . LEU A 1 101 ? 0.915 2.372 -34.751 1.00 44.06 101 LEU A O 1
ATOM 753 N N . GLU A 1 102 ? 2.504 3.383 -33.537 1.00 42.78 102 GLU A N 1
ATOM 754 C CA . GLU A 1 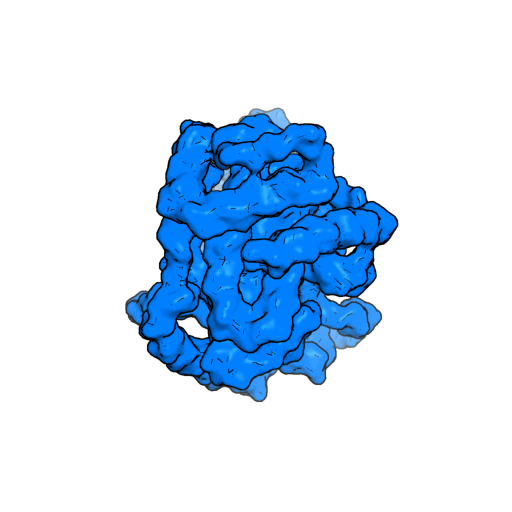102 ? 3.634 2.891 -34.351 1.00 42.78 102 GLU A CA 1
ATOM 755 C C . GLU A 1 102 ? 4.920 2.428 -33.612 1.00 42.78 102 GLU A C 1
ATOM 757 O O . GLU A 1 102 ? 5.545 3.131 -32.828 1.00 42.78 102 GLU A O 1
ATOM 762 N N . ASN A 1 103 ? 5.327 1.201 -33.967 1.00 46.62 103 ASN A N 1
ATOM 763 C CA . ASN A 1 103 ? 6.419 0.322 -33.506 1.00 46.62 103 ASN A CA 1
ATOM 764 C C . ASN A 1 103 ? 7.874 0.870 -33.429 1.00 46.62 103 ASN A C 1
ATOM 766 O O . ASN A 1 103 ? 8.484 1.111 -34.469 1.00 46.62 103 ASN A O 1
ATOM 770 N N . VAL A 1 104 ? 8.510 0.813 -32.240 1.00 37.09 104 VAL A N 1
ATOM 771 C CA . VAL A 1 104 ? 9.985 0.701 -32.072 1.00 37.09 104 VAL A CA 1
ATOM 772 C C . VAL A 1 104 ? 10.348 -0.743 -31.695 1.00 37.09 104 VAL A C 1
ATOM 774 O O . VAL A 1 104 ? 10.190 -1.103 -30.536 1.00 37.09 104 VAL A O 1
ATOM 777 N N . PRO A 1 105 ? 10.846 -1.595 -32.608 1.00 38.09 105 PRO A N 1
ATOM 778 C CA . PRO A 1 105 ? 10.898 -3.043 -32.383 1.00 38.09 105 PRO A CA 1
ATOM 779 C C . PRO A 1 105 ? 11.684 -3.506 -31.144 1.00 38.09 105 PRO A C 1
ATOM 781 O O . PRO A 1 105 ? 11.223 -4.414 -30.474 1.00 38.09 105 PRO A O 1
ATOM 784 N N . GLY A 1 106 ? 12.826 -2.895 -30.800 1.00 36.59 106 GLY A N 1
ATOM 785 C CA . GLY A 1 106 ? 13.677 -3.350 -29.682 1.00 36.59 106 GLY A CA 1
ATOM 786 C C . GLY A 1 106 ? 13.159 -2.973 -28.288 1.00 36.59 106 GLY A C 1
ATOM 787 O O . GLY A 1 106 ? 13.098 -3.821 -27.403 1.00 36.59 106 GLY A O 1
ATOM 788 N N . VAL A 1 107 ? 12.722 -1.722 -28.108 1.00 37.69 107 VAL A N 1
ATOM 789 C CA . VAL A 1 107 ? 12.125 -1.229 -26.850 1.00 37.69 107 VAL A CA 1
ATOM 790 C C . VAL A 1 107 ? 10.692 -1.731 -26.706 1.00 37.69 107 VAL A C 1
ATOM 792 O O . VAL A 1 107 ? 10.307 -2.148 -25.626 1.00 37.69 107 VAL A O 1
ATOM 795 N N . ARG A 1 108 ? 9.935 -1.828 -27.806 1.00 40.84 108 ARG A N 1
ATOM 796 C CA . ARG A 1 108 ? 8.624 -2.485 -27.827 1.00 40.84 108 ARG A CA 1
ATOM 797 C C . ARG A 1 108 ? 8.723 -3.979 -27.569 1.00 40.84 108 ARG A C 1
ATOM 799 O O . ARG A 1 108 ? 7.830 -4.499 -26.949 1.00 40.84 108 ARG A O 1
ATOM 806 N N . GLN A 1 109 ? 9.779 -4.681 -27.975 1.00 38.75 109 GLN A N 1
ATOM 807 C CA . GLN A 1 109 ? 9.947 -6.099 -27.636 1.00 38.75 109 GLN A CA 1
ATOM 808 C C . GLN A 1 109 ? 10.408 -6.289 -26.185 1.00 38.75 109 GLN A C 1
ATOM 810 O O . GLN A 1 109 ? 9.920 -7.193 -25.519 1.00 38.75 109 GLN A O 1
ATOM 815 N N . LEU A 1 110 ? 11.296 -5.430 -25.667 1.00 37.50 110 LEU A N 1
ATOM 816 C CA . LEU A 1 110 ? 11.630 -5.357 -24.237 1.00 37.50 110 LEU A CA 1
ATOM 817 C C . LEU A 1 110 ? 10.367 -5.066 -23.406 1.00 37.50 110 LEU A C 1
ATOM 819 O O . LEU A 1 110 ? 10.124 -5.727 -22.404 1.00 37.50 110 LEU A O 1
ATOM 823 N N . TRP A 1 111 ? 9.521 -4.152 -23.878 1.00 42.78 111 TRP A N 1
ATOM 824 C CA . TRP A 1 111 ? 8.288 -3.725 -23.224 1.00 42.78 111 TRP A CA 1
ATOM 825 C C . TRP A 1 111 ? 7.097 -4.664 -23.452 1.00 42.78 111 TRP A C 1
ATOM 827 O O . TRP A 1 111 ? 6.347 -4.871 -22.524 1.00 42.78 111 TRP A O 1
ATOM 837 N N . ASP A 1 112 ? 6.919 -5.315 -24.598 1.00 41.09 112 ASP A N 1
ATOM 838 C CA . ASP A 1 112 ? 5.888 -6.347 -24.839 1.00 41.09 112 ASP A CA 1
ATOM 839 C C . ASP A 1 112 ? 6.219 -7.634 -24.062 1.00 41.09 112 ASP A C 1
ATOM 841 O O . ASP A 1 112 ? 5.334 -8.420 -23.728 1.00 41.09 112 ASP A O 1
ATOM 845 N N . ASN A 1 113 ? 7.506 -7.847 -23.765 1.00 38.81 113 ASN A N 1
ATOM 846 C CA . ASN A 1 113 ? 7.961 -8.885 -22.852 1.00 38.81 113 ASN A CA 1
ATOM 847 C C . ASN A 1 113 ? 7.724 -8.475 -21.383 1.00 38.81 113 ASN A C 1
ATOM 849 O O . ASN A 1 113 ? 7.240 -9.297 -20.616 1.00 38.81 113 ASN A O 1
ATOM 853 N N . LEU A 1 114 ? 8.020 -7.225 -20.991 1.00 37.16 114 LEU A N 1
ATOM 854 C CA . LEU A 1 114 ? 7.905 -6.722 -19.606 1.00 37.16 114 LEU A CA 1
ATOM 855 C C . LEU A 1 114 ? 6.504 -6.215 -19.195 1.00 37.16 114 LEU A C 1
ATOM 857 O O . LEU A 1 114 ? 6.180 -6.178 -18.010 1.00 37.16 114 LEU A O 1
ATOM 861 N N . SER A 1 115 ? 5.674 -5.809 -20.147 1.00 38.06 115 SER A N 1
ATOM 862 C CA . SER A 1 115 ? 4.309 -5.329 -19.964 1.00 38.06 115 SER A CA 1
ATOM 863 C C . SER A 1 115 ? 3.372 -6.357 -20.584 1.00 38.06 115 SER A C 1
ATOM 865 O O . SER A 1 115 ? 3.347 -6.598 -21.790 1.00 38.06 115 SER A O 1
ATOM 867 N N . VAL A 1 116 ? 2.585 -7.014 -19.742 1.00 42.28 116 VAL A N 1
ATOM 868 C CA . VAL A 1 116 ? 1.519 -7.916 -20.180 1.00 42.28 116 VAL A CA 1
ATOM 869 C C . VAL A 1 116 ? 0.360 -7.067 -20.729 1.00 42.28 116 VAL A C 1
ATOM 871 O O . VAL A 1 116 ? -0.716 -7.007 -20.151 1.00 42.28 116 VAL A O 1
ATOM 874 N N . ALA A 1 117 ? 0.575 -6.374 -21.848 1.00 34.91 117 ALA A N 1
ATOM 875 C CA . ALA A 1 117 ? -0.475 -5.728 -22.646 1.00 34.91 117 ALA A CA 1
ATOM 876 C C . ALA A 1 117 ? -0.554 -6.305 -24.074 1.00 34.91 117 ALA A C 1
ATOM 878 O O . ALA A 1 117 ? -1.380 -5.890 -24.882 1.00 34.91 117 ALA A O 1
ATOM 879 N N . GLY A 1 118 ? 0.280 -7.305 -24.378 1.00 34.44 118 GLY A N 1
ATOM 880 C CA . GLY A 1 118 ? 0.282 -8.068 -25.627 1.00 34.44 118 GLY A CA 1
ATOM 881 C C . GLY A 1 118 ? -0.215 -9.504 -25.470 1.00 34.44 118 GLY A C 1
ATOM 882 O O . GLY A 1 118 ? 0.103 -10.366 -26.295 1.00 34.44 118 GLY A O 1
ATOM 883 N N . ALA A 1 119 ? -0.977 -9.809 -24.419 1.00 32.47 119 ALA A N 1
ATOM 884 C CA . ALA A 1 119 ? -1.658 -11.085 -24.357 1.00 32.47 119 ALA A CA 1
ATOM 885 C C . ALA A 1 119 ? -2.725 -11.127 -25.457 1.00 32.47 119 ALA A C 1
ATOM 887 O O . ALA A 1 119 ? -3.803 -10.547 -25.358 1.00 32.47 119 ALA A O 1
ATOM 888 N N . ARG A 1 120 ? -2.370 -11.829 -26.536 1.00 32.94 120 ARG A N 1
ATOM 889 C CA . ARG A 1 120 ? -3.287 -12.362 -27.544 1.00 32.94 120 ARG A CA 1
ATOM 890 C C . ARG A 1 120 ? -4.604 -12.749 -26.879 1.00 32.94 120 ARG A C 1
ATOM 892 O O . ARG A 1 120 ? -4.579 -13.436 -25.862 1.00 32.94 120 ARG A O 1
ATOM 899 N N . GLU A 1 121 ? -5.713 -12.384 -27.515 1.00 33.19 121 GLU A N 1
ATOM 900 C CA . GLU A 1 121 ? -7.097 -12.787 -27.226 1.00 33.19 121 GLU A CA 1
ATOM 901 C C . GLU A 1 121 ? -7.281 -14.322 -27.188 1.00 33.19 121 GLU A C 1
ATOM 903 O O . GLU A 1 121 ? -7.948 -14.944 -28.015 1.00 33.19 121 GLU A O 1
ATOM 908 N N . LYS A 1 122 ? -6.661 -14.983 -26.217 1.00 34.69 122 LYS A N 1
ATOM 909 C CA . LYS A 1 122 ? -6.792 -16.404 -25.928 1.00 34.69 122 LYS A CA 1
ATOM 910 C C . LYS A 1 122 ? -6.906 -16.555 -24.421 1.00 34.69 122 LYS A C 1
ATOM 912 O O . LYS A 1 122 ? -5.929 -16.876 -23.766 1.00 34.69 122 LYS A O 1
ATOM 917 N N . LYS A 1 123 ? -8.120 -16.330 -23.905 1.00 36.16 123 LYS A N 1
ATOM 918 C CA . LYS A 1 123 ? -8.574 -16.718 -22.554 1.00 36.16 123 LYS A CA 1
ATOM 919 C C . LYS A 1 123 ? -7.487 -16.586 -21.469 1.00 36.16 123 LYS A C 1
ATOM 921 O O . LYS A 1 123 ? -7.096 -17.592 -20.880 1.00 36.16 123 LYS A O 1
ATOM 926 N N . LEU A 1 124 ? -7.009 -15.369 -21.212 1.00 44.34 124 LEU A N 1
ATOM 927 C CA . LEU A 1 124 ? -6.287 -15.093 -19.968 1.00 44.34 124 LEU A CA 1
ATOM 928 C C . LEU A 1 124 ? -7.239 -15.341 -18.802 1.00 44.34 124 LEU A C 1
ATOM 930 O O . LEU A 1 124 ? -8.421 -14.988 -18.871 1.00 44.34 124 LEU A O 1
ATOM 934 N N . ARG A 1 125 ? -6.746 -15.983 -17.751 1.00 53.75 125 ARG A N 1
ATOM 935 C CA . ARG A 1 125 ? -7.502 -16.101 -16.507 1.00 53.75 125 ARG A CA 1
ATOM 936 C C . ARG A 1 125 ? -7.359 -14.767 -15.759 1.00 53.75 125 ARG A C 1
ATOM 938 O O . ARG A 1 125 ? -6.311 -14.139 -15.891 1.00 53.75 125 ARG A O 1
ATOM 945 N N . PRO A 1 126 ? -8.366 -14.315 -14.989 1.00 55.41 126 PRO A N 1
ATOM 946 C CA . PRO A 1 126 ? -8.303 -13.040 -14.262 1.00 55.41 126 PRO A CA 1
ATOM 947 C C . PRO A 1 126 ? -7.017 -12.863 -13.441 1.00 55.41 126 PRO A C 1
ATOM 949 O O . PRO A 1 126 ? -6.471 -11.769 -13.366 1.00 55.41 126 PRO A O 1
ATOM 952 N N . GLU A 1 127 ? -6.481 -13.964 -12.908 1.00 57.34 127 GLU A N 1
ATOM 953 C CA . GLU A 1 127 ? -5.240 -13.976 -12.140 1.00 57.34 127 GLU A CA 1
ATOM 954 C C . GLU A 1 127 ? -3.955 -13.594 -12.901 1.00 57.34 127 GLU A C 1
ATOM 956 O O . GLU A 1 127 ? -2.970 -13.211 -12.268 1.00 57.34 127 GLU A O 1
ATOM 961 N N . ASP A 1 128 ? -3.936 -13.679 -14.234 1.00 56.47 128 ASP A N 1
ATOM 962 C CA . ASP A 1 128 ? -2.720 -13.459 -15.027 1.00 56.47 128 ASP A CA 1
ATOM 963 C C . ASP A 1 128 ? -2.266 -11.977 -14.991 1.00 56.47 128 ASP A C 1
ATOM 965 O O . ASP A 1 128 ? -1.114 -11.688 -15.301 1.00 56.47 128 ASP A O 1
ATOM 969 N N . ARG A 1 129 ? -3.128 -11.040 -14.546 1.00 61.78 129 ARG A N 1
ATOM 970 C CA . ARG A 1 129 ? -2.783 -9.612 -14.368 1.00 61.78 129 ARG A CA 1
ATOM 971 C C . ARG A 1 129 ? -1.848 -9.338 -13.182 1.00 61.78 129 ARG A C 1
ATOM 973 O O . ARG A 1 129 ? -1.178 -8.312 -13.169 1.00 61.78 129 ARG A O 1
ATOM 980 N N . PHE A 1 130 ? -1.801 -10.243 -12.201 1.00 58.66 130 PHE A N 1
ATOM 981 C CA . PHE A 1 130 ? -0.987 -10.091 -10.984 1.00 58.66 130 PHE A CA 1
ATOM 982 C C . PHE A 1 130 ? 0.381 -10.749 -11.088 1.00 58.66 130 PHE A C 1
ATOM 984 O O . PHE A 1 130 ? 1.264 -10.465 -10.286 1.00 58.66 130 PHE A O 1
ATOM 991 N N . ILE A 1 131 ? 0.563 -11.642 -12.061 1.00 56.53 131 ILE A N 1
ATOM 992 C CA . ILE A 1 131 ? 1.880 -12.173 -12.387 1.00 56.53 131 ILE A CA 1
ATOM 993 C C . ILE A 1 131 ? 2.534 -11.107 -13.260 1.00 56.53 131 ILE A C 1
ATOM 995 O O . ILE A 1 131 ? 2.437 -11.161 -14.489 1.00 56.53 131 ILE A O 1
ATOM 999 N N . SER A 1 132 ? 3.155 -10.096 -12.646 1.00 56.38 132 SER A N 1
ATOM 1000 C CA . SER A 1 132 ? 3.899 -9.129 -13.447 1.00 56.38 132 SER A CA 1
ATOM 1001 C C . SER A 1 132 ? 5.056 -9.848 -14.145 1.00 56.38 132 SER A C 1
ATOM 1003 O O . SER A 1 132 ? 5.422 -10.982 -13.799 1.00 56.38 132 SER A O 1
ATOM 1005 N N . ALA A 1 133 ? 5.651 -9.204 -15.147 1.00 53.91 133 ALA A N 1
ATOM 1006 C CA . ALA A 1 133 ? 6.923 -9.651 -15.700 1.00 53.91 133 ALA A CA 1
ATOM 1007 C C . ALA A 1 133 ? 7.918 -10.026 -14.592 1.00 53.91 133 ALA A C 1
ATOM 1009 O O . ALA A 1 133 ? 7.792 -9.557 -13.464 1.00 53.91 133 ALA A O 1
ATOM 1010 N N . SER A 1 134 ? 8.926 -10.849 -14.893 1.00 53.78 134 SER A N 1
ATOM 1011 C CA . SER A 1 134 ? 10.027 -11.164 -13.963 1.00 53.78 134 SER A CA 1
ATOM 1012 C C . SER A 1 134 ? 10.912 -9.932 -13.711 1.00 53.78 134 SER A C 1
ATOM 1014 O O . SER A 1 134 ? 12.113 -9.958 -13.964 1.00 53.78 134 SER A O 1
ATOM 1016 N N . PHE A 1 135 ? 10.298 -8.822 -13.304 1.00 61.19 135 PHE A N 1
ATOM 1017 C CA . PHE A 1 135 ? 10.868 -7.497 -13.236 1.00 61.19 135 PHE A CA 1
ATOM 1018 C C . PHE A 1 135 ? 11.920 -7.463 -12.144 1.00 61.19 135 PHE A C 1
ATOM 1020 O O . PHE A 1 135 ? 13.041 -7.083 -12.447 1.00 61.19 135 PHE A O 1
ATOM 1027 N N . TYR A 1 136 ? 11.625 -7.932 -10.927 1.00 67.44 136 TYR A N 1
ATOM 1028 C CA . TYR A 1 136 ? 12.616 -7.912 -9.850 1.00 67.44 136 TYR A CA 1
ATOM 1029 C C . TYR A 1 136 ? 13.795 -8.842 -10.159 1.00 67.44 136 TYR A C 1
ATOM 1031 O O . TYR A 1 136 ? 14.946 -8.460 -9.960 1.00 67.44 136 TYR A O 1
ATOM 1039 N N . GLN A 1 137 ? 13.542 -10.025 -10.730 1.00 64.69 137 GLN A N 1
ATOM 1040 C CA . GLN A 1 137 ? 14.617 -10.927 -11.166 1.00 64.69 137 GLN A CA 1
ATOM 1041 C C . GLN A 1 137 ? 15.485 -10.336 -12.288 1.00 64.69 137 GLN A C 1
ATOM 1043 O O . GLN A 1 137 ? 16.711 -10.444 -12.234 1.00 64.69 137 GLN A O 1
ATOM 1048 N N . PHE A 1 138 ? 14.863 -9.734 -13.305 1.00 62.03 138 PHE A N 1
ATOM 1049 C CA . PHE A 1 138 ? 15.569 -9.104 -14.422 1.00 62.03 138 PHE A CA 1
ATOM 1050 C C . PHE A 1 138 ? 16.370 -7.910 -13.928 1.00 62.03 138 PHE A C 1
ATOM 1052 O O . PHE A 1 138 ? 17.547 -7.759 -14.229 1.00 62.03 138 PHE A O 1
ATOM 1059 N N . TYR A 1 139 ? 15.740 -7.087 -13.107 1.00 61.91 139 TYR A N 1
ATOM 1060 C CA . TYR A 1 139 ? 16.326 -5.873 -12.596 1.00 61.91 139 TYR A CA 1
ATOM 1061 C C . TYR A 1 139 ? 17.503 -6.165 -11.650 1.00 61.91 139 TYR A C 1
ATOM 1063 O O . TYR A 1 139 ? 18.554 -5.540 -11.776 1.00 61.91 139 TYR A O 1
ATOM 1071 N N . LEU A 1 140 ? 17.412 -7.206 -10.810 1.00 64.19 140 LEU A N 1
ATOM 1072 C CA . LEU A 1 140 ? 18.551 -7.707 -10.032 1.00 64.19 140 LEU A CA 1
ATOM 1073 C C . LEU A 1 140 ? 19.708 -8.151 -10.936 1.00 64.19 140 LEU A C 1
ATOM 1075 O O . LEU A 1 140 ? 20.862 -7.840 -10.654 1.00 64.19 140 LEU A O 1
ATOM 1079 N N . PHE A 1 141 ? 19.409 -8.864 -12.023 1.00 63.88 141 PHE A N 1
ATOM 1080 C CA . PHE A 1 141 ? 20.418 -9.301 -12.983 1.00 63.88 141 PHE A CA 1
ATOM 1081 C C . PHE A 1 141 ? 21.137 -8.117 -13.647 1.00 63.88 141 PHE A C 1
ATOM 1083 O O . PHE A 1 141 ? 22.367 -8.101 -13.666 1.00 63.88 141 PHE A O 1
ATOM 1090 N N . ILE A 1 142 ? 20.402 -7.097 -14.100 1.00 58.72 142 ILE A N 1
ATOM 1091 C CA . ILE A 1 142 ? 21.003 -5.908 -14.720 1.00 58.72 142 ILE A CA 1
ATOM 1092 C C . ILE A 1 142 ? 21.813 -5.091 -13.696 1.00 58.72 142 ILE A C 1
ATOM 1094 O O . ILE A 1 142 ? 22.872 -4.564 -14.031 1.00 58.72 142 ILE A O 1
ATOM 1098 N N . CYS A 1 143 ? 21.401 -5.032 -12.423 1.00 58.75 143 CYS A N 1
ATOM 1099 C CA . CYS A 1 143 ? 22.195 -4.399 -11.357 1.00 58.75 143 CYS A CA 1
ATOM 1100 C C . CYS A 1 143 ? 23.563 -5.074 -11.140 1.00 58.75 143 CYS A C 1
ATOM 1102 O O . CYS A 1 143 ? 24.509 -4.419 -10.701 1.00 58.75 143 CYS A O 1
ATOM 1104 N N . MET A 1 144 ? 23.703 -6.357 -11.491 1.00 64.31 144 MET A N 1
ATOM 1105 C CA . MET A 1 144 ? 24.988 -7.071 -11.483 1.00 64.31 144 MET A CA 1
ATOM 1106 C C . MET A 1 144 ? 25.850 -6.774 -12.724 1.00 64.31 144 MET A C 1
ATOM 1108 O O . MET A 1 144 ? 26.985 -7.246 -12.806 1.00 64.31 144 MET A O 1
ATOM 1112 N N . GLN A 1 145 ? 25.343 -5.973 -13.667 1.00 64.94 145 GLN A N 1
ATOM 1113 C CA . GLN A 1 145 ? 25.999 -5.562 -14.912 1.00 64.94 145 GLN A CA 1
ATOM 1114 C C . GLN A 1 145 ? 25.955 -4.026 -15.069 1.00 64.94 145 GLN A C 1
ATOM 1116 O O . GLN A 1 145 ? 25.290 -3.502 -15.966 1.00 64.94 145 GLN A O 1
ATOM 1121 N N . PRO A 1 146 ? 26.675 -3.256 -14.226 1.00 57.81 146 PRO A N 1
ATOM 1122 C CA . PRO A 1 146 ? 26.511 -1.801 -14.149 1.00 57.81 146 PRO A CA 1
ATOM 1123 C C . PRO A 1 146 ? 26.748 -1.063 -15.471 1.00 57.81 146 PRO A C 1
ATOM 1125 O O . PRO A 1 146 ? 26.069 -0.079 -15.750 1.00 57.81 146 PRO A O 1
ATOM 1128 N N . SER A 1 147 ? 27.678 -1.537 -16.305 1.00 60.06 147 SER A N 1
ATOM 1129 C CA . SER A 1 147 ? 27.950 -0.961 -17.629 1.00 60.06 147 SER A CA 1
ATOM 1130 C C . SER A 1 147 ? 26.778 -1.120 -18.600 1.00 60.06 147 SER A C 1
ATOM 1132 O O . SER A 1 147 ? 26.486 -0.210 -19.371 1.00 60.06 147 SER A O 1
ATOM 1134 N N . GLU A 1 148 ? 26.095 -2.262 -18.547 1.00 59.94 148 GLU A N 1
ATOM 1135 C CA . GLU A 1 148 ? 24.942 -2.563 -19.397 1.00 59.94 148 GLU A CA 1
ATOM 1136 C C . GLU A 1 148 ? 23.696 -1.818 -18.901 1.00 59.94 148 GLU A C 1
ATOM 1138 O O . GLU A 1 148 ? 22.963 -1.256 -19.713 1.00 59.94 148 GLU A O 1
ATOM 1143 N N . MET A 1 149 ? 23.519 -1.704 -17.575 1.00 55.47 149 MET A N 1
ATOM 1144 C CA . MET A 1 149 ? 22.484 -0.865 -16.956 1.00 55.47 149 MET A CA 1
ATOM 1145 C C . MET A 1 149 ? 22.585 0.590 -17.424 1.00 55.47 149 MET A C 1
ATOM 1147 O O . MET A 1 149 ? 21.590 1.167 -17.847 1.00 55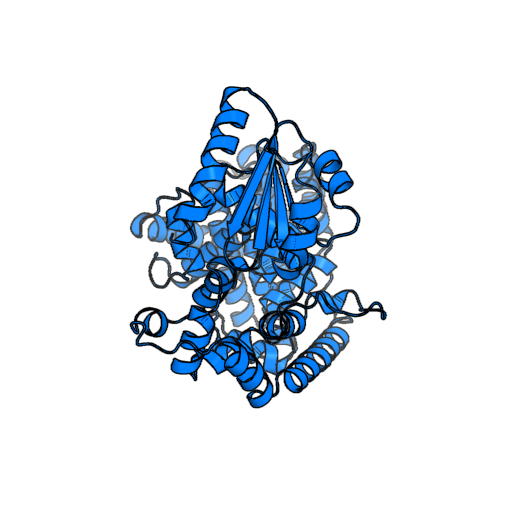.47 149 MET A O 1
ATOM 1151 N N . HIS A 1 150 ? 23.780 1.186 -17.388 1.00 59.16 150 HIS A N 1
ATOM 1152 C CA . HIS A 1 150 ? 23.972 2.575 -17.818 1.00 59.16 150 HIS A CA 1
ATOM 1153 C C . HIS A 1 150 ? 23.641 2.775 -19.301 1.00 59.16 150 HIS A C 1
ATOM 1155 O O . HIS A 1 150 ? 22.895 3.693 -19.634 1.00 59.16 150 HIS A O 1
ATOM 1161 N N . SER A 1 151 ? 24.127 1.886 -20.178 1.00 58.09 151 SER A N 1
ATOM 1162 C CA . SER A 1 151 ? 23.803 1.912 -21.615 1.00 58.09 151 SER A CA 1
ATOM 1163 C C . SER A 1 151 ? 22.288 1.835 -21.855 1.00 58.09 151 SER A C 1
ATOM 1165 O O . SER A 1 151 ? 21.744 2.542 -22.706 1.00 58.09 151 SER A O 1
ATOM 1167 N N . LEU A 1 152 ? 21.589 1.017 -21.060 1.00 52.62 152 LEU A N 1
ATOM 1168 C CA . LEU A 1 152 ? 20.140 0.857 -21.124 1.00 52.62 152 LEU A CA 1
ATOM 1169 C C . LEU A 1 152 ? 19.404 2.116 -20.638 1.00 52.62 152 LEU A C 1
ATOM 1171 O O . LEU A 1 152 ? 18.536 2.612 -21.351 1.00 52.62 152 LEU A O 1
ATOM 1175 N N . LEU A 1 153 ? 19.781 2.678 -19.485 1.00 52.78 153 LEU A N 1
ATOM 1176 C CA . LEU A 1 153 ? 19.160 3.876 -18.899 1.00 52.78 153 LEU A CA 1
ATOM 1177 C C . LEU A 1 153 ? 19.360 5.144 -19.739 1.00 52.78 153 LEU A C 1
ATOM 1179 O O . LEU A 1 153 ? 18.458 5.985 -19.804 1.00 52.78 153 LEU A O 1
ATOM 1183 N N . ASP A 1 154 ? 20.513 5.275 -20.399 1.00 55.19 154 ASP A N 1
ATOM 1184 C CA . ASP A 1 154 ? 20.820 6.389 -21.304 1.00 55.19 154 ASP A CA 1
ATOM 1185 C C . ASP A 1 154 ? 19.874 6.428 -22.517 1.00 55.19 154 ASP A C 1
ATOM 1187 O O . ASP A 1 154 ? 19.631 7.499 -23.079 1.00 55.19 154 ASP A O 1
ATOM 1191 N N . GLY A 1 155 ? 19.323 5.273 -22.908 1.00 48.28 155 GLY A N 1
ATOM 1192 C CA . GLY A 1 155 ? 18.369 5.135 -24.008 1.00 48.28 155 GLY A CA 1
ATOM 1193 C C . GLY A 1 155 ? 16.897 5.317 -23.627 1.00 48.28 155 GLY A C 1
ATOM 1194 O O . GLY A 1 155 ? 16.070 5.400 -24.534 1.00 48.28 155 GLY A O 1
ATOM 1195 N N . LEU A 1 156 ? 16.570 5.371 -22.331 1.00 45.59 156 LEU A N 1
ATOM 1196 C CA . LEU A 1 156 ? 15.196 5.473 -21.826 1.00 45.59 156 LEU A CA 1
ATOM 1197 C C . LEU A 1 156 ? 14.784 6.925 -21.591 1.00 45.59 156 LEU A C 1
ATOM 1199 O O . LEU A 1 156 ? 15.601 7.761 -21.177 1.00 45.59 156 LEU A O 1
ATOM 1203 N N . ASP A 1 157 ? 13.502 7.215 -21.821 1.00 45.97 157 ASP A N 1
ATOM 1204 C CA . ASP A 1 157 ? 12.936 8.507 -21.447 1.00 45.97 157 ASP A CA 1
ATOM 1205 C C . ASP A 1 157 ? 12.868 8.669 -19.917 1.00 45.97 157 ASP A C 1
ATOM 1207 O O . ASP A 1 157 ? 13.083 7.728 -19.149 1.00 45.97 157 ASP A O 1
ATOM 1211 N N . ARG A 1 158 ? 12.619 9.898 -19.450 1.00 46.28 158 ARG A N 1
ATOM 1212 C CA . ARG A 1 158 ? 12.600 10.204 -18.012 1.00 46.28 158 ARG A CA 1
ATOM 1213 C C . ARG A 1 158 ? 11.576 9.348 -17.263 1.00 46.28 158 ARG A C 1
ATOM 1215 O O . ARG A 1 158 ? 11.873 8.886 -16.173 1.00 46.28 158 ARG A O 1
ATOM 1222 N N . PHE A 1 159 ? 10.415 9.106 -17.859 1.00 44.91 159 PHE A N 1
ATOM 1223 C CA . PHE A 1 159 ? 9.345 8.353 -17.221 1.00 44.91 159 PHE A CA 1
ATOM 1224 C C . PHE A 1 159 ? 9.683 6.855 -17.111 1.00 44.91 159 PHE A C 1
ATOM 1226 O O . PHE A 1 159 ? 9.483 6.247 -16.061 1.00 44.91 159 PHE A O 1
ATOM 1233 N N . GLU A 1 160 ? 10.262 6.277 -18.161 1.00 47.50 160 GLU A N 1
ATOM 1234 C CA . GLU A 1 160 ? 10.755 4.894 -18.188 1.00 47.50 160 GLU A CA 1
ATOM 1235 C C . GLU A 1 160 ? 11.942 4.689 -17.233 1.00 47.50 160 GLU A C 1
ATOM 1237 O O . GLU A 1 160 ? 12.104 3.624 -16.635 1.00 47.50 160 GLU A O 1
ATOM 1242 N N . ARG A 1 161 ? 12.757 5.730 -17.056 1.00 52.12 161 ARG A N 1
ATOM 1243 C CA . ARG A 1 161 ? 13.897 5.743 -16.142 1.00 52.12 161 ARG A CA 1
ATOM 1244 C C . ARG A 1 161 ? 13.480 5.871 -14.677 1.00 52.12 161 ARG A C 1
ATOM 1246 O O . ARG A 1 161 ? 14.081 5.198 -13.844 1.00 52.12 161 ARG A O 1
ATOM 1253 N N . ASP A 1 162 ? 12.473 6.689 -14.370 1.00 51.09 162 ASP A N 1
ATOM 1254 C CA . ASP A 1 162 ? 12.024 6.958 -12.996 1.00 51.09 162 ASP A CA 1
ATOM 1255 C C . ASP A 1 162 ? 11.585 5.663 -12.285 1.00 51.09 162 ASP A C 1
ATOM 1257 O O . ASP A 1 162 ? 12.008 5.421 -11.159 1.00 51.09 162 ASP A O 1
ATOM 1261 N N . TRP A 1 163 ? 10.876 4.757 -12.979 1.00 52.38 163 TRP A N 1
ATOM 1262 C CA . TRP A 1 163 ? 10.590 3.404 -12.466 1.00 52.38 163 TRP A CA 1
ATOM 1263 C C . TRP A 1 163 ? 11.885 2.692 -12.068 1.00 52.38 163 TRP A C 1
ATOM 1265 O O . TRP A 1 163 ? 11.990 2.132 -10.980 1.00 52.38 163 TRP A O 1
ATOM 1275 N N . ILE A 1 164 ? 12.871 2.635 -12.959 1.00 51.91 164 ILE A N 1
ATOM 1276 C CA . ILE A 1 164 ? 14.079 1.831 -12.742 1.00 51.91 164 ILE A CA 1
ATOM 1277 C C . ILE A 1 164 ? 14.902 2.403 -11.580 1.00 51.91 164 ILE A C 1
ATOM 1279 O O . ILE A 1 164 ? 15.418 1.640 -10.767 1.00 51.91 164 ILE A O 1
ATOM 1283 N N . ILE A 1 165 ? 14.974 3.731 -11.457 1.00 57.56 165 ILE A N 1
ATOM 1284 C CA . ILE A 1 165 ? 15.739 4.412 -10.406 1.00 57.56 165 ILE A CA 1
ATOM 1285 C C . ILE A 1 165 ? 15.203 4.107 -8.997 1.00 57.56 165 ILE A C 1
ATOM 1287 O O . ILE A 1 165 ? 16.006 4.037 -8.067 1.00 57.56 165 ILE A O 1
ATOM 1291 N N . ASP A 1 166 ? 13.901 3.859 -8.828 1.00 55.81 166 ASP A N 1
ATOM 1292 C CA . ASP A 1 166 ? 13.266 3.622 -7.517 1.00 55.81 166 ASP A CA 1
ATOM 1293 C C . ASP A 1 166 ? 13.909 2.506 -6.687 1.00 55.81 166 ASP A C 1
ATOM 1295 O O . ASP A 1 166 ? 13.814 2.506 -5.459 1.00 55.81 166 ASP A O 1
ATOM 1299 N N . LEU A 1 167 ? 14.604 1.582 -7.348 1.00 52.97 167 LEU A N 1
ATOM 1300 C CA . LEU A 1 167 ? 15.242 0.426 -6.734 1.00 52.97 167 LEU A CA 1
ATOM 1301 C C . LEU A 1 167 ? 16.765 0.389 -6.996 1.00 52.97 167 LEU A C 1
ATOM 1303 O O . LEU A 1 167 ? 17.394 -0.649 -6.773 1.00 52.97 167 LEU A O 1
ATOM 1307 N N . LEU A 1 168 ? 17.366 1.457 -7.551 1.00 51.91 168 LEU A N 1
ATOM 1308 C CA . LEU A 1 168 ? 18.810 1.537 -7.830 1.00 51.91 168 LEU A CA 1
ATOM 1309 C C . LEU A 1 168 ? 19.576 1.961 -6.563 1.00 51.91 168 LEU A C 1
ATOM 1311 O O . LEU A 1 168 ? 19.276 3.006 -5.989 1.00 51.91 168 LEU A O 1
ATOM 1315 N N . PRO A 1 169 ? 20.631 1.230 -6.157 1.00 46.47 169 PRO A N 1
ATOM 1316 C CA . PRO A 1 169 ? 21.587 1.724 -5.171 1.00 46.47 169 PRO A CA 1
ATOM 1317 C C . PRO A 1 169 ? 22.202 3.066 -5.604 1.00 46.47 169 PRO A C 1
ATOM 1319 O O . PRO A 1 169 ? 22.629 3.206 -6.753 1.00 46.47 169 PRO A O 1
ATOM 1322 N N . GLU A 1 170 ? 22.365 4.015 -4.675 1.00 45.88 170 GLU A N 1
ATOM 1323 C CA . GLU A 1 170 ? 22.997 5.324 -4.944 1.00 45.88 170 GLU A CA 1
ATOM 1324 C C . GLU A 1 170 ? 24.376 5.209 -5.618 1.00 45.88 170 GLU A C 1
ATOM 1326 O O . GLU A 1 170 ? 24.766 6.054 -6.421 1.00 45.88 170 GLU A O 1
ATOM 1331 N N . ALA A 1 171 ? 25.122 4.136 -5.342 1.00 39.06 171 ALA A N 1
ATOM 1332 C CA . ALA A 1 171 ? 26.421 3.870 -5.956 1.00 39.06 171 ALA A CA 1
ATOM 1333 C C . ALA A 1 171 ? 26.358 3.635 -7.478 1.00 39.06 171 ALA A C 1
ATOM 1335 O O . ALA A 1 171 ? 27.366 3.836 -8.156 1.00 39.06 171 ALA A O 1
ATOM 1336 N N . ILE A 1 172 ? 25.211 3.201 -8.012 1.00 45.25 172 ILE A N 1
ATOM 1337 C CA . ILE A 1 172 ? 24.975 3.060 -9.456 1.00 45.25 172 ILE A CA 1
ATOM 1338 C C . ILE A 1 172 ? 24.548 4.408 -10.044 1.00 45.25 172 ILE A C 1
ATOM 1340 O O . ILE A 1 172 ? 25.026 4.765 -11.112 1.00 45.25 172 ILE A O 1
ATOM 1344 N N . LEU A 1 173 ? 23.751 5.198 -9.318 1.00 49.72 173 LEU A N 1
ATOM 1345 C CA . LEU A 1 173 ? 23.338 6.545 -9.740 1.00 49.72 173 LEU A CA 1
ATOM 1346 C C . LEU A 1 173 ? 24.512 7.539 -9.821 1.00 49.72 173 LEU A C 1
ATOM 1348 O O . LEU A 1 173 ? 24.505 8.447 -10.648 1.00 49.72 173 LEU A O 1
ATOM 1352 N N . ASN A 1 174 ? 25.527 7.355 -8.972 1.00 41.88 174 ASN A N 1
ATOM 1353 C CA . ASN A 1 174 ? 26.664 8.268 -8.830 1.00 41.88 174 ASN A CA 1
ATOM 1354 C C . ASN A 1 174 ? 27.887 7.917 -9.704 1.00 41.88 174 ASN A C 1
ATOM 1356 O O . ASN A 1 174 ? 28.866 8.670 -9.713 1.00 41.88 174 ASN A O 1
ATOM 1360 N N . GLN A 1 175 ? 27.878 6.803 -10.446 1.00 48.09 175 GLN A N 1
ATOM 1361 C CA . GLN A 1 175 ? 28.950 6.484 -11.398 1.00 48.09 175 GLN A CA 1
ATOM 1362 C C . GLN A 1 175 ? 28.744 7.289 -12.687 1.00 48.09 175 GLN A C 1
ATOM 1364 O O . GLN A 1 175 ? 27.947 6.938 -13.545 1.00 48.09 175 GLN A O 1
ATOM 1369 N N . GLY A 1 176 ? 29.449 8.417 -12.802 1.00 41.22 176 GLY A N 1
ATOM 1370 C CA . GLY A 1 176 ? 29.313 9.351 -13.920 1.00 41.22 176 GLY A CA 1
ATOM 1371 C C . GLY A 1 176 ? 29.377 8.691 -15.303 1.00 41.22 176 GLY A C 1
ATOM 1372 O O . GLY A 1 176 ? 30.249 7.867 -15.580 1.00 41.22 176 GLY A O 1
ATOM 1373 N N . ALA A 1 177 ? 28.465 9.115 -16.181 1.00 38.09 177 ALA A N 1
ATOM 1374 C CA . ALA A 1 177 ? 28.344 8.675 -17.565 1.00 38.09 177 ALA A CA 1
ATOM 1375 C C . ALA A 1 177 ? 29.652 8.879 -18.351 1.00 38.09 177 ALA A C 1
ATOM 1377 O O . ALA A 1 177 ? 29.958 9.972 -18.832 1.00 38.09 177 ALA A O 1
ATOM 1378 N N . ALA A 1 178 ? 30.415 7.802 -18.523 1.00 32.34 178 ALA A N 1
ATOM 1379 C CA . ALA A 1 178 ? 31.529 7.733 -19.458 1.00 32.34 178 ALA A CA 1
ATOM 1380 C C . ALA A 1 178 ? 31.134 6.867 -20.665 1.00 32.34 178 ALA A C 1
ATOM 1382 O O . ALA A 1 178 ? 31.562 5.729 -20.805 1.00 32.34 178 ALA A O 1
ATOM 1383 N N . GLY A 1 179 ? 30.293 7.457 -21.518 1.00 44.38 179 GLY A N 1
ATOM 1384 C CA . GLY A 1 179 ? 30.137 7.193 -22.950 1.00 44.38 179 GLY A CA 1
ATOM 1385 C C . GLY A 1 179 ? 30.061 5.748 -23.450 1.00 44.38 179 GLY A C 1
ATOM 1386 O O . GLY A 1 179 ? 31.092 5.171 -23.769 1.00 44.38 179 GLY A O 1
ATOM 1387 N N . VAL A 1 180 ? 28.849 5.284 -23.774 1.00 39.47 180 VAL A N 1
ATOM 1388 C CA . VAL A 1 180 ? 28.579 4.354 -24.889 1.00 39.47 180 VAL A CA 1
ATOM 1389 C C . VAL A 1 180 ? 27.198 4.694 -25.477 1.00 39.47 180 VAL A C 1
ATOM 1391 O O . VAL A 1 180 ? 26.224 4.808 -24.751 1.00 39.47 180 VAL A O 1
ATOM 1394 N N . ARG A 1 181 ? 27.103 4.906 -26.800 1.00 37.28 181 ARG A N 1
ATOM 1395 C CA . ARG A 1 181 ? 25.861 5.253 -27.535 1.00 37.28 181 ARG A CA 1
ATOM 1396 C C . ARG A 1 181 ? 25.346 4.077 -28.392 1.00 37.28 181 ARG A C 1
ATOM 1398 O O . ARG A 1 181 ? 25.225 4.236 -29.607 1.00 37.28 181 ARG A O 1
ATOM 1405 N N . GLN A 1 182 ? 25.096 2.891 -27.825 1.00 46.28 182 GLN A N 1
ATOM 1406 C CA . GLN A 1 182 ? 24.603 1.720 -28.590 1.00 46.28 182 GLN A CA 1
ATOM 1407 C C . GLN A 1 182 ? 23.451 0.948 -27.897 1.00 46.28 182 GLN A C 1
ATOM 1409 O O . GLN A 1 182 ? 23.469 -0.271 -27.811 1.00 46.28 182 GLN A O 1
ATOM 1414 N N . ALA A 1 183 ? 22.389 1.633 -27.462 1.00 45.91 183 ALA A N 1
ATOM 1415 C CA . ALA A 1 183 ? 21.352 1.041 -26.596 1.00 45.91 183 ALA A CA 1
ATOM 1416 C C . ALA A 1 183 ? 20.374 -0.017 -27.208 1.00 45.91 183 ALA A C 1
ATOM 1418 O O . ALA A 1 183 ? 20.065 -0.992 -26.521 1.00 45.91 183 ALA A O 1
ATOM 1419 N N . PRO A 1 184 ? 19.851 0.069 -28.456 1.00 41.72 184 PRO A N 1
ATOM 1420 C CA . PRO A 1 184 ? 18.712 -0.791 -28.841 1.00 41.72 184 PRO A CA 1
ATOM 1421 C C . PRO A 1 184 ? 19.057 -2.263 -29.127 1.00 41.72 184 PRO A C 1
ATOM 1423 O O . PRO A 1 184 ? 18.244 -3.150 -28.874 1.00 41.72 184 PRO A O 1
ATOM 1426 N N . ALA A 1 185 ? 20.243 -2.532 -29.686 1.00 43.00 185 ALA A N 1
ATOM 1427 C CA . ALA A 1 185 ? 20.685 -3.890 -30.025 1.00 43.00 185 ALA A CA 1
ATOM 1428 C C . ALA A 1 185 ? 21.262 -4.643 -28.810 1.00 43.00 185 ALA A C 1
ATOM 1430 O O . ALA A 1 185 ? 21.218 -5.873 -28.777 1.00 43.00 185 ALA A O 1
ATOM 1431 N N . GLU A 1 186 ? 21.764 -3.912 -27.809 1.00 51.03 186 GLU A N 1
ATOM 1432 C CA . GLU A 1 186 ? 22.270 -4.467 -26.550 1.00 51.03 186 GLU A CA 1
ATOM 1433 C C . GLU A 1 186 ? 21.123 -4.948 -25.654 1.00 51.03 186 GLU A C 1
ATOM 1435 O O . GLU A 1 186 ? 21.152 -6.096 -25.232 1.00 51.03 186 GLU A O 1
ATOM 1440 N N . ALA A 1 187 ? 20.050 -4.170 -25.463 1.00 46.12 187 ALA A N 1
ATOM 1441 C CA . ALA A 1 187 ? 18.923 -4.562 -24.600 1.00 46.12 187 ALA A CA 1
ATOM 1442 C C . ALA A 1 187 ? 18.249 -5.889 -25.015 1.00 46.12 187 ALA A C 1
ATOM 1444 O O . ALA A 1 187 ? 17.979 -6.755 -24.181 1.00 46.12 187 ALA A O 1
ATOM 1445 N N . ALA A 1 188 ? 18.010 -6.084 -26.317 1.00 47.91 188 ALA A N 1
ATOM 1446 C CA . ALA A 1 188 ? 17.442 -7.331 -26.835 1.00 47.91 188 ALA A CA 1
ATOM 1447 C C . ALA A 1 188 ? 18.399 -8.521 -26.658 1.00 47.91 188 ALA A C 1
ATOM 1449 O O . ALA A 1 188 ? 17.957 -9.633 -26.371 1.00 47.91 188 ALA A O 1
ATOM 1450 N N . ARG A 1 189 ? 19.708 -8.288 -26.796 1.00 58.09 189 ARG A N 1
ATOM 1451 C CA . ARG A 1 189 ? 20.738 -9.301 -26.560 1.00 58.09 189 ARG A CA 1
ATOM 1452 C C . ARG A 1 189 ? 20.832 -9.668 -25.081 1.00 58.09 189 ARG A C 1
ATOM 1454 O O . ARG A 1 189 ? 20.860 -10.849 -24.778 1.00 58.09 189 ARG A O 1
ATOM 1461 N N . ILE A 1 190 ? 20.774 -8.692 -24.181 1.00 56.00 190 ILE A N 1
ATOM 1462 C CA . ILE A 1 190 ? 20.791 -8.903 -22.730 1.00 56.00 190 ILE A CA 1
ATOM 1463 C C . ILE A 1 190 ? 19.601 -9.765 -22.283 1.00 56.00 190 ILE A C 1
ATOM 1465 O O . ILE A 1 190 ? 19.768 -10.693 -21.498 1.00 56.00 190 ILE A O 1
ATOM 1469 N N . LEU A 1 191 ? 18.400 -9.532 -22.827 1.00 50.91 191 LEU A N 1
ATOM 1470 C CA . LEU A 1 191 ? 17.235 -10.384 -22.552 1.00 50.91 191 LEU A CA 1
ATOM 1471 C C . LEU A 1 191 ? 17.398 -11.820 -23.057 1.00 50.91 191 LEU A C 1
ATOM 1473 O O . LEU A 1 191 ? 16.946 -12.760 -22.398 1.00 50.91 191 LEU A O 1
ATOM 1477 N N . VAL A 1 192 ? 17.984 -11.985 -24.246 1.00 58.31 192 VAL A N 1
ATOM 1478 C CA . VAL A 1 192 ? 18.269 -13.303 -24.827 1.00 58.31 192 VAL A CA 1
ATOM 1479 C C . VAL A 1 192 ? 19.324 -14.024 -23.990 1.00 58.31 192 VAL A C 1
ATOM 1481 O O . VAL A 1 192 ? 19.107 -15.177 -23.626 1.00 58.31 192 VAL A O 1
ATOM 1484 N N . ASP A 1 193 ? 20.398 -13.329 -23.618 1.00 58.19 193 ASP A N 1
ATOM 1485 C CA . ASP A 1 193 ? 21.487 -13.837 -22.781 1.00 58.19 193 ASP A CA 1
ATOM 1486 C C . ASP A 1 193 ? 20.988 -14.188 -21.365 1.00 58.19 193 ASP A C 1
ATOM 1488 O O . ASP A 1 193 ? 21.444 -15.158 -20.760 1.00 58.19 193 ASP A O 1
ATOM 1492 N N . TRP A 1 194 ? 19.995 -13.457 -20.850 1.00 63.38 194 TRP A N 1
ATOM 1493 C CA . TRP A 1 194 ? 19.331 -13.749 -19.576 1.00 63.38 194 TRP A CA 1
ATOM 1494 C C . TRP A 1 194 ? 18.256 -14.848 -19.652 1.00 63.38 194 TRP A C 1
ATOM 1496 O O . TRP A 1 194 ? 17.752 -15.312 -18.622 1.00 63.38 194 TRP A O 1
ATOM 1506 N N . GLU A 1 195 ? 17.904 -15.285 -20.864 1.00 64.19 195 GLU A N 1
ATOM 1507 C CA . GLU A 1 195 ? 16.825 -16.234 -21.149 1.00 64.19 195 GLU A CA 1
ATOM 1508 C C . GLU A 1 195 ? 15.443 -15.761 -20.651 1.00 64.19 195 GLU A C 1
ATOM 1510 O O . GLU A 1 195 ? 14.653 -16.554 -20.126 1.00 64.19 195 GLU A O 1
ATOM 1515 N N . TYR A 1 196 ? 15.124 -14.473 -20.840 1.00 60.91 196 TYR A N 1
ATOM 1516 C CA . TYR A 1 196 ? 13.898 -13.832 -20.339 1.00 60.91 196 TYR A CA 1
ATOM 1517 C C . TYR A 1 196 ? 12.636 -14.674 -20.568 1.00 60.91 196 TYR A C 1
ATOM 1519 O O . TYR A 1 196 ? 11.898 -14.965 -19.630 1.00 60.91 196 TYR A O 1
ATOM 1527 N N . SER A 1 197 ? 12.397 -15.111 -21.810 1.00 57.91 197 SER A N 1
ATOM 1528 C CA . SER A 1 197 ? 11.171 -15.832 -22.172 1.00 57.91 197 SER A CA 1
ATOM 1529 C C . SER A 1 197 ? 11.019 -17.159 -21.424 1.00 57.91 197 SER A C 1
ATOM 1531 O O . SER A 1 197 ? 9.900 -17.524 -21.069 1.00 57.91 197 SER A O 1
ATOM 1533 N N . ARG A 1 198 ? 12.127 -17.866 -21.151 1.00 70.31 198 ARG A N 1
ATOM 1534 C CA . ARG A 1 198 ? 12.109 -19.104 -20.359 1.00 70.31 198 ARG A CA 1
ATOM 1535 C C . ARG A 1 198 ? 11.762 -18.796 -18.905 1.00 70.31 198 ARG A C 1
ATOM 1537 O O . ARG A 1 198 ? 10.869 -19.424 -18.348 1.00 70.31 198 ARG A O 1
ATOM 1544 N N . ARG A 1 199 ? 12.426 -17.800 -18.314 1.00 66.44 199 ARG A N 1
ATOM 1545 C CA . ARG A 1 199 ? 12.233 -17.406 -16.908 1.00 66.44 199 ARG A CA 1
ATOM 1546 C C . ARG A 1 199 ? 10.850 -16.839 -16.634 1.00 66.44 199 ARG A C 1
ATOM 1548 O O . ARG A 1 199 ? 10.276 -17.108 -15.586 1.00 66.44 199 ARG A O 1
ATOM 1555 N N . PHE A 1 200 ? 10.310 -16.073 -17.574 1.00 66.06 200 PHE A N 1
ATOM 1556 C CA . PHE A 1 200 ? 8.953 -15.558 -17.476 1.00 66.06 200 PHE A CA 1
ATOM 1557 C C . PHE A 1 200 ? 7.924 -16.689 -17.553 1.00 66.06 200 PHE A C 1
ATOM 1559 O O . PHE A 1 200 ? 7.032 -16.748 -16.712 1.00 66.06 200 PHE A O 1
ATOM 1566 N N . ALA A 1 201 ? 8.081 -17.635 -18.487 1.00 65.44 201 ALA A N 1
ATOM 1567 C CA . ALA A 1 201 ? 7.219 -18.816 -18.542 1.00 65.44 201 ALA A CA 1
ATOM 1568 C C . ALA A 1 201 ? 7.280 -19.631 -17.234 1.00 65.44 201 ALA A C 1
ATOM 1570 O O . ALA A 1 201 ? 6.241 -20.007 -16.699 1.00 65.44 201 ALA A O 1
ATOM 1571 N N . GLU A 1 202 ? 8.478 -19.818 -16.669 1.00 75.25 202 GLU A N 1
ATOM 1572 C CA . GLU A 1 202 ? 8.669 -20.463 -15.362 1.00 75.25 202 GLU A CA 1
ATOM 1573 C C . GLU A 1 202 ? 7.978 -19.696 -14.225 1.00 75.25 202 GLU A C 1
ATOM 1575 O O . GLU A 1 202 ? 7.284 -20.317 -13.418 1.00 75.25 202 GLU A O 1
ATOM 1580 N N . LYS A 1 203 ? 8.098 -18.358 -14.184 1.00 72.75 203 LYS A N 1
ATOM 1581 C CA . LYS A 1 203 ? 7.390 -17.503 -13.211 1.00 72.75 203 LYS A CA 1
ATOM 1582 C C . LYS A 1 203 ? 5.874 -17.678 -13.337 1.00 72.75 203 LYS A C 1
ATOM 1584 O O . LYS A 1 203 ? 5.205 -17.864 -12.325 1.00 72.75 203 LYS A O 1
ATOM 1589 N N . VAL A 1 204 ? 5.331 -17.675 -14.557 1.00 70.81 204 VAL A N 1
ATOM 1590 C CA . VAL A 1 204 ? 3.889 -17.839 -14.818 1.00 70.81 204 VAL A CA 1
ATOM 1591 C C . VAL A 1 204 ? 3.384 -19.217 -14.395 1.00 70.81 204 VAL A C 1
ATOM 1593 O O . VAL A 1 204 ? 2.334 -19.320 -13.750 1.00 70.81 204 VAL A O 1
ATOM 1596 N N . ASP A 1 205 ? 4.120 -20.280 -14.715 1.00 78.88 205 ASP A N 1
ATOM 1597 C CA . ASP A 1 205 ? 3.763 -21.646 -14.325 1.00 78.88 205 ASP A CA 1
ATOM 1598 C C . ASP A 1 205 ? 3.785 -21.816 -12.803 1.00 78.88 205 ASP A C 1
ATOM 1600 O O . ASP A 1 205 ? 2.856 -22.396 -12.221 1.00 78.88 205 ASP A O 1
ATOM 1604 N N . LEU A 1 206 ? 4.810 -21.258 -12.157 1.00 83.19 206 LEU A N 1
ATOM 1605 C CA . LEU A 1 206 ? 4.981 -21.272 -10.712 1.00 83.19 206 LEU A CA 1
ATOM 1606 C C . LEU A 1 206 ? 3.896 -20.455 -10.009 1.00 83.19 206 LEU A C 1
ATOM 1608 O O . LEU A 1 206 ? 3.227 -20.980 -9.123 1.00 83.19 206 LEU A O 1
ATOM 1612 N N . GLY A 1 207 ? 3.639 -19.227 -10.462 1.00 81.44 207 GLY A N 1
ATOM 1613 C CA . GLY A 1 207 ? 2.568 -18.377 -9.947 1.00 81.44 207 GLY A CA 1
ATOM 1614 C C . GLY A 1 207 ? 1.204 -19.046 -10.104 1.00 81.44 207 GLY A C 1
ATOM 1615 O O . GLY A 1 207 ? 0.424 -19.148 -9.159 1.00 81.44 207 GLY A O 1
ATOM 1616 N N . SER A 1 208 ? 0.943 -19.655 -11.259 1.00 80.50 208 SER A N 1
ATOM 1617 C CA . SER A 1 208 ? -0.276 -20.437 -11.476 1.00 80.50 208 SER A CA 1
ATOM 1618 C C . SER A 1 208 ? -0.394 -21.630 -10.524 1.00 80.50 208 SER A C 1
ATOM 1620 O O . SER A 1 208 ? -1.495 -21.951 -10.070 1.00 80.50 208 SER A O 1
ATOM 1622 N N . ALA A 1 209 ? 0.711 -22.316 -10.223 1.00 83.12 209 ALA A N 1
ATOM 1623 C CA . ALA A 1 209 ? 0.736 -23.415 -9.261 1.00 83.12 209 ALA A CA 1
ATOM 1624 C C . ALA A 1 209 ? 0.490 -22.921 -7.828 1.00 83.12 209 ALA A C 1
ATOM 1626 O O . ALA A 1 209 ? -0.323 -23.521 -7.120 1.00 83.12 209 ALA A O 1
ATOM 1627 N N . THR A 1 210 ? 1.114 -21.808 -7.444 1.00 83.56 210 THR A N 1
ATOM 1628 C CA . THR A 1 210 ? 0.889 -21.093 -6.184 1.00 83.56 210 THR A CA 1
ATOM 1629 C C . THR A 1 210 ? -0.588 -20.753 -6.036 1.00 83.56 210 THR A C 1
ATOM 1631 O O . THR A 1 210 ? -1.241 -21.229 -5.109 1.00 83.56 210 THR A O 1
ATOM 1634 N N . LEU A 1 211 ? -1.178 -20.052 -7.003 1.00 80.12 211 LEU A N 1
ATOM 1635 C CA . LEU A 1 211 ? -2.592 -19.697 -6.955 1.00 80.12 211 LEU A CA 1
ATOM 1636 C C . LEU A 1 211 ? -3.499 -20.921 -6.873 1.00 80.12 211 LEU A C 1
ATOM 1638 O O . LEU A 1 211 ? -4.421 -20.921 -6.069 1.00 80.12 211 LEU A O 1
ATOM 1642 N N . ARG A 1 212 ? -3.234 -21.996 -7.627 1.00 79.62 212 ARG A N 1
ATOM 1643 C CA . ARG A 1 212 ? -4.008 -23.248 -7.515 1.00 79.62 212 ARG A CA 1
ATOM 1644 C C . ARG A 1 212 ? -3.932 -23.860 -6.117 1.00 79.62 212 ARG A C 1
ATOM 1646 O O . ARG A 1 212 ? -4.952 -24.330 -5.620 1.00 79.62 212 ARG A O 1
ATOM 1653 N N . ARG A 1 213 ? -2.750 -23.852 -5.493 1.00 78.69 213 ARG A N 1
ATOM 1654 C CA . ARG A 1 213 ? -2.541 -24.349 -4.125 1.00 78.69 213 ARG A CA 1
ATOM 1655 C C . ARG A 1 213 ? -3.334 -23.525 -3.113 1.00 78.69 213 ARG A C 1
ATOM 1657 O O . ARG A 1 213 ? -3.931 -24.096 -2.208 1.00 78.69 213 ARG A O 1
ATOM 1664 N N . PHE A 1 214 ? -3.364 -22.209 -3.297 1.00 73.62 214 PHE A N 1
ATOM 1665 C CA . PHE A 1 214 ? -3.954 -21.269 -2.350 1.00 73.62 214 PHE A CA 1
ATOM 1666 C C . PHE A 1 214 ? -5.438 -20.966 -2.605 1.00 73.62 214 PHE A C 1
ATOM 1668 O O . PHE A 1 214 ? -6.143 -20.585 -1.678 1.00 73.62 214 PHE A O 1
ATOM 1675 N N . ARG A 1 215 ? -5.973 -21.235 -3.805 1.00 67.62 215 ARG A N 1
ATOM 1676 C CA . ARG A 1 215 ? -7.383 -20.976 -4.167 1.00 67.62 215 ARG A CA 1
ATOM 1677 C C . ARG A 1 215 ? -8.394 -21.665 -3.249 1.00 67.62 215 ARG A C 1
ATOM 1679 O O . ARG A 1 215 ? -9.510 -21.176 -3.119 1.00 67.62 215 ARG A O 1
ATOM 1686 N N . ASN A 1 216 ? -7.997 -22.785 -2.646 1.00 59.03 216 ASN A N 1
ATOM 1687 C CA . ASN A 1 216 ? -8.827 -23.581 -1.742 1.00 59.03 216 ASN A CA 1
ATOM 1688 C C . ASN A 1 216 ? -8.492 -23.339 -0.260 1.00 59.03 216 ASN A C 1
ATOM 1690 O O . ASN A 1 216 ? -9.089 -23.965 0.613 1.00 59.03 216 ASN A O 1
ATOM 1694 N N . THR A 1 217 ? -7.553 -22.440 0.047 1.00 63.09 217 THR A N 1
ATOM 1695 C CA . THR A 1 217 ? -7.325 -21.963 1.412 1.00 63.09 217 THR A CA 1
ATOM 1696 C C . THR A 1 217 ? -8.383 -20.904 1.718 1.00 63.09 217 THR A C 1
ATOM 1698 O O . THR A 1 217 ? -8.092 -19.708 1.742 1.00 63.09 217 THR A O 1
ATOM 1701 N N . GLU A 1 218 ? -9.632 -21.345 1.919 1.00 52.16 218 GLU A N 1
ATOM 1702 C CA . GLU A 1 218 ? -10.822 -20.489 2.112 1.00 52.16 218 GLU A CA 1
ATOM 1703 C C . GLU A 1 218 ? -10.601 -19.374 3.142 1.00 52.16 218 GLU A C 1
ATOM 1705 O O . GLU A 1 218 ? -11.188 -18.300 3.060 1.00 52.16 218 GLU A O 1
ATOM 1710 N N . THR A 1 219 ? -9.708 -19.599 4.100 1.00 57.59 219 THR A N 1
ATOM 1711 C CA . THR A 1 219 ? -9.488 -18.694 5.217 1.00 57.59 219 THR A CA 1
ATOM 1712 C C . THR A 1 219 ? -8.566 -17.508 4.951 1.00 57.59 219 THR A C 1
ATOM 1714 O O . THR A 1 219 ? -8.556 -16.607 5.780 1.00 57.59 219 THR A O 1
ATOM 1717 N N . LEU A 1 220 ? -7.755 -17.519 3.885 1.00 61.91 220 LEU A N 1
ATOM 1718 C CA . LEU A 1 220 ? -6.886 -16.378 3.540 1.00 61.91 220 LEU A CA 1
ATOM 1719 C C . LEU A 1 220 ? -7.522 -15.445 2.502 1.00 61.91 220 LEU A C 1
ATOM 1721 O O . LEU A 1 220 ? -7.263 -14.250 2.518 1.00 61.91 220 LEU A O 1
ATOM 1725 N N . PHE A 1 221 ? -8.373 -15.976 1.621 1.00 63.06 221 PHE A N 1
ATOM 1726 C CA . PHE A 1 221 ? -9.003 -15.213 0.533 1.00 63.06 221 PHE A CA 1
ATOM 1727 C C . PHE A 1 221 ? -10.425 -14.757 0.851 1.00 63.06 221 PHE A C 1
ATOM 1729 O O . PHE A 1 221 ? -11.103 -14.241 -0.031 1.00 63.06 221 PHE A O 1
ATOM 1736 N N . THR A 1 222 ? -10.869 -14.920 2.096 1.00 71.00 222 THR A N 1
ATOM 1737 C CA . THR A 1 222 ? -12.173 -14.425 2.533 1.00 71.00 222 THR A CA 1
ATOM 1738 C C . THR A 1 222 ? -11.961 -13.329 3.557 1.00 71.00 222 THR A C 1
ATOM 1740 O O . THR A 1 222 ? -11.554 -13.606 4.688 1.00 71.00 222 THR A O 1
ATOM 1743 N N . LEU A 1 223 ? -12.246 -12.091 3.158 1.00 76.44 223 LEU A N 1
ATOM 1744 C CA . LEU A 1 223 ? -12.322 -10.990 4.100 1.00 76.44 223 LEU A CA 1
ATOM 1745 C C . LEU A 1 223 ? -13.429 -11.304 5.122 1.00 76.44 223 LEU A C 1
ATOM 1747 O O . LEU A 1 223 ? -14.524 -11.714 4.717 1.00 76.44 223 LEU A O 1
ATOM 1751 N N . PRO A 1 224 ? -13.189 -11.137 6.436 1.00 82.25 224 PRO A N 1
ATOM 1752 C CA . PRO A 1 224 ? -14.243 -11.256 7.431 1.00 82.25 224 PRO A CA 1
ATOM 1753 C C . PRO A 1 224 ? -15.446 -10.401 7.025 1.00 82.25 224 PRO A C 1
ATOM 1755 O O . PRO A 1 224 ? -15.289 -9.222 6.718 1.00 82.25 224 PRO A O 1
ATOM 1758 N N . SER A 1 225 ? -16.652 -10.977 7.036 1.00 83.75 225 SER A N 1
ATOM 1759 C CA . SER A 1 225 ? -17.863 -10.297 6.546 1.00 83.75 225 SER A CA 1
ATOM 1760 C C . SER A 1 225 ? -18.087 -8.934 7.201 1.00 83.75 225 SER A C 1
ATOM 1762 O O . SER A 1 225 ? -18.545 -8.003 6.550 1.00 83.75 225 SER A O 1
ATOM 1764 N N . ILE A 1 226 ? -17.717 -8.810 8.478 1.00 85.94 226 ILE A N 1
ATOM 1765 C CA . ILE A 1 226 ? -17.805 -7.556 9.222 1.00 85.94 226 ILE A CA 1
ATOM 1766 C C . ILE A 1 226 ? -16.839 -6.486 8.702 1.00 85.94 226 ILE A C 1
ATOM 1768 O O . ILE A 1 226 ? -17.218 -5.326 8.636 1.00 85.94 226 ILE A O 1
ATOM 1772 N N . ALA A 1 227 ? -15.630 -6.862 8.271 1.00 85.94 227 ALA A N 1
ATOM 1773 C CA . ALA A 1 227 ? -14.681 -5.926 7.673 1.00 85.94 227 ALA A CA 1
ATOM 1774 C C . ALA A 1 227 ? -15.200 -5.404 6.325 1.00 85.94 227 ALA A C 1
ATOM 1776 O O . ALA A 1 227 ? -15.105 -4.209 6.075 1.00 85.94 227 ALA A O 1
ATOM 1777 N N . ASN A 1 228 ? -15.831 -6.263 5.512 1.00 84.56 228 ASN A N 1
ATOM 1778 C CA . ASN A 1 228 ? -16.479 -5.836 4.264 1.00 84.56 228 ASN A CA 1
ATOM 1779 C C . ASN A 1 228 ? -17.610 -4.833 4.528 1.00 84.56 228 ASN A C 1
ATOM 1781 O O . ASN A 1 228 ? -17.651 -3.784 3.900 1.00 84.56 228 ASN A O 1
ATOM 1785 N N . GLN A 1 229 ? -18.482 -5.111 5.502 1.00 87.56 229 GLN A N 1
ATOM 1786 C CA . GLN A 1 229 ? -19.570 -4.193 5.865 1.00 87.56 229 GLN A CA 1
ATOM 1787 C C . GLN A 1 229 ? -19.051 -2.845 6.381 1.00 87.56 229 GLN A C 1
ATOM 1789 O O . GLN A 1 229 ? -19.614 -1.806 6.054 1.00 87.56 229 GLN A O 1
ATOM 1794 N N . ILE A 1 230 ? -17.974 -2.850 7.175 1.00 87.25 230 ILE A N 1
ATOM 1795 C CA . ILE A 1 230 ? -17.327 -1.614 7.636 1.00 87.25 230 ILE A CA 1
ATOM 1796 C C . ILE A 1 230 ? -16.801 -0.816 6.437 1.00 87.25 230 ILE A C 1
ATOM 1798 O O . ILE A 1 230 ? -17.051 0.381 6.370 1.00 87.25 230 ILE A O 1
ATOM 1802 N N . MET A 1 231 ? -16.134 -1.471 5.481 1.00 80.56 231 MET A N 1
ATOM 1803 C CA . MET A 1 231 ? -15.610 -0.814 4.278 1.00 80.56 231 MET A CA 1
ATOM 1804 C C . MET A 1 231 ? -16.702 -0.261 3.357 1.00 80.56 231 MET A C 1
ATOM 1806 O O . MET A 1 231 ? -16.540 0.813 2.786 1.00 80.56 231 MET A O 1
ATOM 1810 N N . GLU A 1 232 ? -17.814 -0.978 3.197 1.00 83.38 232 GLU A N 1
ATOM 1811 C CA . GLU A 1 232 ? -18.961 -0.495 2.419 1.00 83.38 232 GLU A CA 1
ATOM 1812 C C . GLU A 1 232 ? -19.557 0.770 3.045 1.00 83.38 232 GLU A C 1
ATOM 1814 O O . GLU A 1 232 ? -19.863 1.722 2.331 1.00 83.38 232 GLU A O 1
ATOM 1819 N N . LEU A 1 233 ? 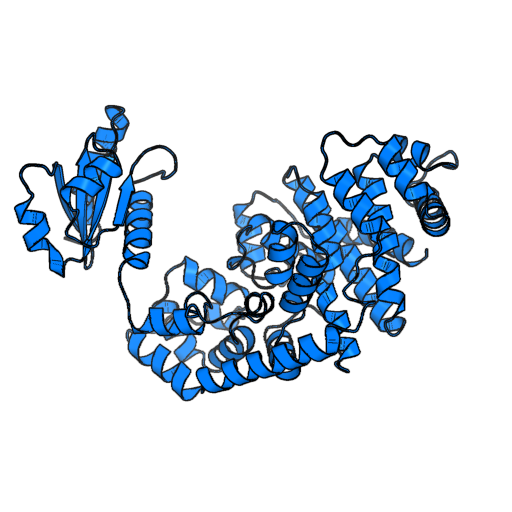-19.664 0.809 4.378 1.00 84.88 233 LEU A N 1
ATOM 1820 C CA . LEU A 1 233 ? -20.169 1.976 5.099 1.00 84.88 233 LEU A CA 1
ATOM 1821 C C . LEU A 1 233 ? -19.198 3.159 5.075 1.00 84.88 233 LEU A C 1
ATOM 1823 O O . LEU A 1 233 ? -19.654 4.291 4.981 1.00 84.88 233 LEU A O 1
ATOM 1827 N N . THR A 1 234 ? -17.882 2.942 5.146 1.00 78.44 234 THR A N 1
ATOM 1828 C CA . THR A 1 234 ? -16.914 4.052 5.051 1.00 78.44 234 THR A CA 1
ATOM 1829 C C . THR A 1 234 ? -16.806 4.624 3.643 1.00 78.44 234 THR A C 1
ATOM 1831 O O . THR A 1 234 ? -16.475 5.795 3.484 1.00 78.44 234 THR A O 1
ATOM 1834 N N . ALA A 1 235 ? -17.095 3.823 2.615 1.00 74.56 235 ALA A N 1
ATOM 1835 C CA . ALA A 1 235 ? -17.134 4.287 1.234 1.00 74.56 235 ALA A CA 1
ATOM 1836 C C . ALA A 1 235 ? -18.418 5.065 0.886 1.00 74.56 235 ALA A C 1
ATOM 1838 O O . ALA A 1 235 ? -18.433 5.775 -0.122 1.00 74.56 235 ALA A O 1
ATOM 1839 N N . ASP A 1 236 ? -19.486 4.933 1.679 1.00 81.00 236 ASP A N 1
ATOM 1840 C CA . ASP A 1 236 ? -20.749 5.639 1.466 1.00 81.00 236 ASP A CA 1
ATOM 1841 C C . ASP A 1 236 ? -20.758 6.992 2.210 1.00 81.00 236 ASP A C 1
ATOM 1843 O O . ASP A 1 236 ? -20.868 7.022 3.438 1.00 81.00 236 ASP A O 1
ATOM 1847 N N . PRO A 1 237 ? -20.714 8.138 1.499 1.00 73.81 237 PRO A N 1
ATOM 1848 C CA . PRO A 1 237 ? -20.729 9.461 2.127 1.00 73.81 237 PRO A CA 1
ATOM 1849 C C . PRO A 1 237 ? -22.045 9.780 2.858 1.00 73.81 237 PRO A C 1
ATOM 1851 O O . PRO A 1 237 ? -22.130 10.795 3.553 1.00 73.81 237 PRO A O 1
ATOM 1854 N N . TYR A 1 238 ? -23.082 8.954 2.696 1.00 80.31 238 TYR A N 1
ATOM 1855 C CA . TYR A 1 238 ? -24.369 9.091 3.374 1.00 80.31 238 TYR A CA 1
ATOM 1856 C C . TYR A 1 238 ? -24.537 8.140 4.565 1.00 80.31 238 TYR A C 1
ATOM 1858 O O . TYR A 1 238 ? -25.548 8.247 5.267 1.00 80.31 238 TYR A O 1
ATOM 1866 N N . ALA A 1 239 ? -23.572 7.251 4.822 1.00 82.19 239 ALA A N 1
ATOM 1867 C CA . ALA A 1 239 ? -23.640 6.325 5.943 1.00 82.19 239 ALA A CA 1
ATOM 1868 C C . ALA A 1 239 ? -23.641 7.067 7.286 1.00 82.19 239 ALA A C 1
ATOM 1870 O O . ALA A 1 239 ? -22.839 7.963 7.567 1.00 82.19 239 ALA A O 1
ATOM 1871 N N . SER A 1 240 ? -24.557 6.666 8.159 1.00 83.12 240 SER A N 1
ATOM 1872 C CA . SER A 1 240 ? -24.702 7.242 9.487 1.00 83.12 240 SER A CA 1
ATOM 1873 C C . SER A 1 240 ? -23.797 6.559 10.513 1.00 83.12 240 SER A C 1
ATOM 1875 O O . SER A 1 240 ? -23.543 5.353 10.481 1.00 83.12 240 SER A O 1
ATOM 1877 N N . ALA A 1 241 ? -23.407 7.325 11.534 1.00 81.31 241 ALA A N 1
ATOM 1878 C CA . ALA A 1 241 ? -22.749 6.816 12.740 1.00 81.31 241 ALA A CA 1
ATOM 1879 C C . ALA A 1 241 ? -23.484 5.620 13.379 1.00 81.31 241 ALA A C 1
ATOM 1881 O O . ALA A 1 241 ? -22.877 4.725 13.970 1.00 81.31 241 ALA A O 1
ATOM 1882 N N . LEU A 1 242 ? -24.815 5.611 13.269 1.00 87.38 242 LEU A N 1
ATOM 1883 C CA . LEU A 1 242 ? -25.671 4.589 13.852 1.00 87.38 242 LEU A CA 1
ATOM 1884 C C . LEU A 1 242 ? -25.606 3.268 13.074 1.00 87.38 242 LEU A C 1
ATOM 1886 O O . LEU A 1 242 ? -25.632 2.209 13.699 1.00 87.38 242 LEU A O 1
ATOM 1890 N N . GLU A 1 243 ? -25.483 3.319 11.747 1.00 89.81 243 GLU A N 1
ATOM 1891 C CA . GLU A 1 243 ? -25.300 2.133 10.900 1.00 89.81 243 GLU A CA 1
ATOM 1892 C C . GLU A 1 243 ? -23.952 1.462 11.175 1.00 89.81 243 GLU A C 1
ATOM 1894 O O . GLU A 1 243 ? -23.910 0.256 11.429 1.00 89.81 243 GLU A O 1
ATOM 1899 N N . LEU A 1 244 ? -22.868 2.245 11.261 1.00 89.19 244 LEU A N 1
ATOM 1900 C CA . LEU A 1 244 ? -21.550 1.728 11.646 1.00 89.19 244 LEU A CA 1
ATOM 1901 C C . LEU A 1 244 ? -21.589 1.079 13.036 1.00 89.19 244 LEU A C 1
ATOM 1903 O O . LEU A 1 244 ? -21.126 -0.049 13.227 1.00 89.19 244 LEU A O 1
ATOM 1907 N N . ALA A 1 245 ? -22.201 1.757 14.011 1.00 91.06 245 ALA A N 1
ATOM 1908 C CA . ALA A 1 245 ? -22.332 1.220 15.358 1.00 91.06 245 ALA A CA 1
ATOM 1909 C C . ALA A 1 245 ? -23.152 -0.083 15.391 1.00 91.06 245 ALA A C 1
ATOM 1911 O O . ALA A 1 245 ? -22.808 -0.998 16.139 1.00 91.06 245 ALA A O 1
ATOM 1912 N N . GLN A 1 246 ? -24.208 -0.203 14.579 1.00 92.62 246 GLN A N 1
ATOM 1913 C CA . GLN A 1 246 ? -25.011 -1.425 14.470 1.00 92.62 246 GLN A CA 1
ATOM 1914 C C . GLN A 1 246 ? -24.208 -2.602 13.914 1.00 92.62 246 GLN A C 1
ATOM 1916 O O . GLN A 1 246 ? -24.269 -3.692 14.488 1.00 92.62 246 GLN A O 1
ATOM 1921 N N . VAL A 1 247 ? -23.434 -2.379 12.847 1.00 92.50 247 VAL A N 1
ATOM 1922 C CA . VAL A 1 247 ? -22.557 -3.404 12.262 1.00 92.50 247 VAL A CA 1
ATOM 1923 C C . VAL A 1 247 ? -21.555 -3.898 13.300 1.00 92.50 247 VAL A C 1
ATOM 1925 O O . VAL A 1 247 ? -21.463 -5.102 13.538 1.00 92.50 247 VAL A O 1
ATOM 1928 N N . ILE A 1 248 ? -20.878 -2.991 14.006 1.00 92.56 248 ILE A N 1
ATOM 1929 C CA . ILE A 1 248 ? -19.889 -3.355 15.029 1.00 92.56 248 ILE A CA 1
ATOM 1930 C C . ILE A 1 248 ? -20.532 -4.140 16.181 1.00 92.56 248 ILE A C 1
ATOM 1932 O O . ILE A 1 248 ? -19.996 -5.165 16.608 1.00 92.56 248 ILE A O 1
ATOM 1936 N N . ARG A 1 249 ? -21.705 -3.702 16.662 1.00 93.44 249 ARG A N 1
ATOM 1937 C CA . ARG A 1 249 ? -22.437 -4.369 17.754 1.00 93.44 249 ARG A CA 1
ATOM 1938 C C . ARG A 1 249 ? -22.909 -5.777 17.415 1.00 93.44 249 ARG A C 1
ATOM 1940 O O . ARG A 1 249 ? -23.156 -6.557 18.334 1.00 93.44 249 ARG A O 1
ATOM 1947 N N . SER A 1 250 ? -23.046 -6.106 16.131 1.00 92.38 250 SER A N 1
ATOM 1948 C CA . SER A 1 250 ? -23.411 -7.460 15.703 1.00 92.38 250 SER A CA 1
ATOM 1949 C C . SER A 1 250 ? -22.343 -8.505 16.063 1.00 92.38 250 SER A C 1
ATOM 1951 O O . SER A 1 250 ? -22.663 -9.689 16.171 1.00 92.38 250 SER A O 1
ATOM 1953 N N . ASP A 1 251 ? -21.106 -8.071 16.338 1.00 90.81 251 ASP A N 1
ATOM 1954 C CA . ASP A 1 251 ? -20.001 -8.904 16.808 1.00 90.81 251 ASP A CA 1
ATOM 1955 C C . ASP A 1 251 ? -19.580 -8.493 18.239 1.00 90.81 251 ASP A C 1
ATOM 1957 O O . ASP A 1 251 ? -18.869 -7.498 18.442 1.00 90.81 251 ASP A O 1
ATOM 1961 N N . PRO A 1 252 ? -19.988 -9.262 19.270 1.00 90.06 252 PRO A N 1
ATOM 1962 C CA . PRO A 1 252 ? -19.660 -8.957 20.662 1.00 90.06 252 PRO A CA 1
ATOM 1963 C C . PRO A 1 252 ? -18.157 -8.949 20.965 1.00 90.06 252 PRO A C 1
ATOM 1965 O O . PRO A 1 252 ? -17.706 -8.200 21.839 1.00 90.06 252 PRO A O 1
ATOM 1968 N N . ALA A 1 253 ? -17.366 -9.765 20.261 1.00 88.75 253 ALA A N 1
ATOM 1969 C CA . ALA A 1 253 ? -15.923 -9.821 20.463 1.00 88.75 253 ALA A CA 1
ATOM 1970 C C . ALA A 1 253 ? -15.252 -8.559 19.905 1.00 88.75 253 ALA A C 1
ATOM 1972 O O . ALA A 1 253 ? -14.430 -7.955 20.593 1.00 88.75 253 ALA A O 1
ATOM 1973 N N . LEU A 1 254 ? -15.655 -8.121 18.708 1.00 89.50 254 LEU A N 1
ATOM 1974 C CA . LEU A 1 254 ? -15.220 -6.855 18.117 1.00 89.50 254 LEU A CA 1
ATOM 1975 C C . LEU A 1 254 ? -15.604 -5.667 19.009 1.00 89.50 254 LEU A C 1
ATOM 1977 O O . LEU A 1 254 ? -14.750 -4.859 19.362 1.00 89.50 254 LEU A O 1
ATOM 1981 N N . THR A 1 255 ? -16.865 -5.616 19.445 1.00 92.69 255 THR A N 1
ATOM 1982 C CA . THR A 1 255 ? -17.382 -4.566 20.337 1.00 92.69 255 THR A CA 1
ATOM 1983 C C . THR A 1 255 ? -16.555 -4.456 21.616 1.00 92.69 255 THR A C 1
ATOM 1985 O O . THR A 1 255 ? -16.129 -3.368 21.997 1.00 92.69 255 THR A O 1
ATOM 1988 N N . THR A 1 256 ? -16.281 -5.588 22.271 1.00 91.50 256 THR A N 1
ATOM 1989 C CA . THR A 1 256 ? -15.507 -5.614 23.522 1.00 91.50 256 THR A CA 1
ATOM 1990 C C . THR A 1 256 ? -14.077 -5.121 23.312 1.00 91.50 256 THR A C 1
ATOM 1992 O O . THR A 1 256 ? -13.558 -4.368 24.138 1.00 91.50 256 THR A O 1
ATOM 1995 N N . LYS A 1 257 ? -13.436 -5.531 22.211 1.00 90.62 257 LYS A N 1
ATOM 1996 C CA . LYS A 1 257 ? -12.077 -5.104 21.864 1.00 90.62 257 LYS A CA 1
ATOM 1997 C C . LYS A 1 257 ? -12.012 -3.602 21.584 1.00 90.62 257 LYS A C 1
ATOM 1999 O O . LYS A 1 257 ? -11.181 -2.921 22.175 1.00 90.62 257 LYS A O 1
ATOM 2004 N N . ILE A 1 258 ? -12.935 -3.068 20.784 1.00 91.50 258 ILE A N 1
ATOM 2005 C CA . ILE A 1 258 ? -13.005 -1.626 20.503 1.00 91.50 258 ILE A CA 1
ATOM 2006 C C . ILE A 1 258 ? -13.218 -0.840 21.797 1.00 91.50 258 ILE A C 1
ATOM 2008 O O . ILE A 1 258 ? -12.450 0.070 22.085 1.00 91.50 258 ILE A O 1
ATOM 2012 N N . LEU A 1 259 ? -14.191 -1.218 22.633 1.00 92.75 259 LEU A N 1
ATOM 2013 C CA . LEU A 1 259 ? -14.427 -0.518 23.899 1.00 92.75 259 LEU A CA 1
ATOM 2014 C C . LEU A 1 259 ? -13.210 -0.572 24.834 1.00 92.75 259 LEU A C 1
ATOM 2016 O O . LEU A 1 259 ? -12.945 0.406 25.528 1.00 92.75 259 LEU A O 1
ATOM 2020 N N . LYS A 1 260 ? -12.438 -1.668 24.847 1.00 91.50 260 LYS A N 1
ATOM 2021 C CA . LYS A 1 260 ? -11.162 -1.722 25.581 1.00 91.50 260 LYS A CA 1
ATOM 2022 C C . LYS A 1 260 ? -10.136 -0.728 25.035 1.00 91.50 260 LYS A C 1
ATOM 2024 O O . LYS A 1 260 ? -9.527 -0.023 25.833 1.00 91.50 260 LYS A O 1
ATOM 2029 N N . ILE A 1 261 ? -9.969 -0.659 23.711 1.00 90.56 261 ILE A N 1
ATOM 2030 C CA . ILE A 1 261 ? -9.043 0.277 23.053 1.00 90.56 261 ILE A CA 1
ATOM 2031 C C . ILE A 1 261 ? -9.432 1.720 23.396 1.00 90.56 261 ILE A C 1
ATOM 2033 O O . ILE A 1 261 ? -8.605 2.483 23.889 1.00 90.56 261 ILE A O 1
ATOM 2037 N N . VAL A 1 262 ? -10.707 2.068 23.216 1.00 91.44 262 VAL A N 1
ATOM 2038 C CA . VAL A 1 262 ? -11.247 3.420 23.435 1.00 91.44 262 VAL A CA 1
ATOM 2039 C C . VAL A 1 262 ? -11.141 3.862 24.900 1.00 91.44 262 VAL A C 1
ATOM 2041 O O . VAL A 1 262 ? -10.923 5.037 25.173 1.00 91.44 262 VAL A O 1
ATOM 2044 N N . ASN A 1 263 ? -11.253 2.935 25.855 1.00 92.25 263 ASN A N 1
ATOM 2045 C CA . ASN A 1 263 ? -11.110 3.223 27.288 1.00 92.25 263 ASN A CA 1
ATOM 2046 C C . ASN A 1 263 ? -9.665 3.171 27.805 1.00 92.25 263 ASN A C 1
ATOM 2048 O O . ASN A 1 263 ? -9.440 3.269 29.013 1.00 92.25 263 ASN A O 1
ATOM 2052 N N . SER A 1 264 ? -8.685 2.968 26.931 1.00 90.75 264 SER A N 1
ATOM 2053 C CA . SER A 1 264 ? -7.285 2.926 27.335 1.00 90.75 264 SER A CA 1
ATOM 2054 C C . SER A 1 264 ? -6.770 4.292 27.793 1.00 90.75 264 SER A C 1
ATOM 2056 O O . SER A 1 264 ? -7.309 5.349 27.451 1.00 90.75 264 SER A O 1
ATOM 2058 N N . ALA A 1 265 ? -5.655 4.271 28.528 1.00 85.94 265 ALA A N 1
ATOM 2059 C CA . ALA A 1 265 ? -4.969 5.489 28.950 1.00 85.94 265 ALA A CA 1
ATOM 2060 C C . ALA A 1 265 ? -4.531 6.369 27.763 1.00 85.94 265 ALA A C 1
ATOM 2062 O O . ALA A 1 265 ? -4.427 7.580 27.933 1.00 85.94 265 ALA A O 1
ATOM 2063 N N . PHE A 1 266 ? -4.335 5.779 26.576 1.00 86.00 266 PHE A N 1
ATOM 2064 C CA . PHE A 1 266 ? -3.950 6.491 25.356 1.00 86.00 266 PHE A CA 1
ATOM 2065 C C . PHE A 1 266 ? -4.982 7.554 24.949 1.00 86.00 266 PHE A C 1
ATOM 2067 O O . PHE A 1 266 ? -4.610 8.687 24.657 1.00 86.00 266 PHE A O 1
ATOM 2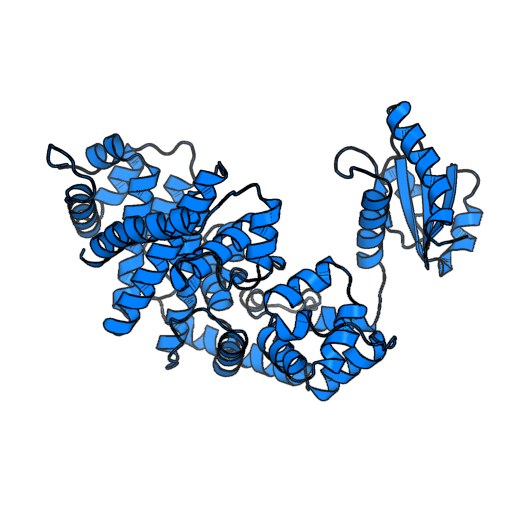074 N N . TYR A 1 267 ? -6.279 7.221 24.974 1.00 86.19 267 TYR A N 1
ATOM 2075 C CA . TYR A 1 267 ? -7.338 8.188 24.647 1.00 86.19 267 TYR A CA 1
ATOM 2076 C C . TYR A 1 267 ? -7.678 9.118 25.821 1.00 86.19 267 TYR A C 1
ATOM 2078 O O . TYR A 1 267 ? -8.226 10.199 25.615 1.00 86.19 267 TYR A O 1
ATOM 2086 N N . GLY A 1 268 ? -7.342 8.726 27.056 1.00 84.12 268 GLY A N 1
ATOM 2087 C CA . GLY A 1 268 ? -7.362 9.623 28.215 1.00 84.12 268 GLY A CA 1
ATOM 2088 C C . GLY A 1 268 ? -8.744 10.177 28.586 1.00 84.12 268 GLY A C 1
ATOM 2089 O O . GLY A 1 268 ? -8.841 11.256 29.177 1.00 84.12 268 GLY A O 1
ATOM 2090 N N . PHE A 1 269 ? -9.830 9.478 28.242 1.00 87.75 269 PHE A N 1
ATOM 2091 C CA . PHE A 1 269 ? -11.180 9.945 28.551 1.00 87.75 269 PHE A CA 1
ATOM 2092 C C . PHE A 1 269 ? -11.472 9.917 30.057 1.00 87.75 269 PHE A C 1
ATOM 2094 O O . PHE A 1 269 ? -11.221 8.940 30.756 1.00 87.75 269 PHE A O 1
ATOM 2101 N N . HIS A 1 270 ? -12.066 11.004 30.557 1.00 79.88 270 HIS A N 1
ATOM 2102 C CA . HIS A 1 270 ? -12.393 11.177 31.979 1.00 79.88 270 HIS A CA 1
ATOM 2103 C C . HIS A 1 270 ? -13.545 10.277 32.449 1.00 79.88 270 HIS A C 1
ATOM 2105 O O . HIS A 1 270 ? -13.708 10.037 33.645 1.00 79.88 270 HIS A O 1
ATOM 2111 N N . ARG A 1 271 ? -14.390 9.830 31.516 1.00 86.25 271 ARG A N 1
ATOM 2112 C CA . ARG A 1 271 ? -15.505 8.914 31.757 1.00 86.25 271 ARG A CA 1
ATOM 2113 C C . ARG A 1 271 ? -15.343 7.699 30.865 1.00 86.25 271 ARG A C 1
ATOM 2115 O O . ARG A 1 271 ? -14.939 7.836 29.715 1.00 86.25 271 ARG A O 1
ATOM 2122 N N . GLN A 1 272 ? -15.707 6.543 31.406 1.00 89.69 272 GLN A N 1
ATOM 2123 C CA . GLN A 1 272 ? -15.696 5.298 30.659 1.00 89.69 272 GLN A CA 1
ATOM 2124 C C . GLN A 1 272 ? -16.714 5.366 29.512 1.00 89.69 272 GLN A C 1
ATOM 2126 O O . GLN A 1 272 ? -17.877 5.712 29.726 1.00 89.69 272 GLN A O 1
ATOM 2131 N N . VAL A 1 273 ? -16.265 5.033 28.306 1.00 93.38 273 VAL A N 1
ATOM 2132 C CA . VAL A 1 273 ? -17.097 4.846 27.118 1.00 93.38 273 VAL A CA 1
ATOM 2133 C C . VAL A 1 273 ? -17.714 3.451 27.187 1.00 93.38 273 VAL A C 1
ATOM 2135 O O . VAL A 1 273 ? -17.006 2.449 27.244 1.00 93.38 273 VAL A O 1
ATOM 2138 N N . ASP A 1 274 ? -19.039 3.377 27.216 1.00 92.94 274 ASP A N 1
ATOM 2139 C CA . ASP A 1 274 ? -19.810 2.157 27.486 1.00 92.94 274 ASP A CA 1
ATOM 2140 C C . ASP A 1 274 ? -20.559 1.603 26.261 1.00 92.94 274 ASP A C 1
ATOM 2142 O O . ASP A 1 274 ? -21.159 0.531 26.332 1.00 92.94 274 ASP A O 1
ATOM 2146 N N . SER A 1 275 ? -20.520 2.312 25.131 1.00 93.81 275 SER A N 1
ATOM 2147 C CA . SER A 1 275 ? -21.239 1.970 23.902 1.00 93.81 275 SER A CA 1
ATOM 2148 C C . SER A 1 275 ? -20.477 2.419 22.656 1.00 93.81 275 SER A C 1
ATOM 2150 O O . SER A 1 275 ? -19.684 3.363 22.700 1.00 93.81 275 SER A O 1
ATOM 2152 N N . ILE A 1 276 ? -20.722 1.740 21.531 1.00 94.56 276 ILE A N 1
ATOM 2153 C CA . ILE A 1 276 ? -20.078 2.069 20.251 1.00 94.56 276 ILE A CA 1
ATOM 2154 C C . ILE A 1 276 ? -20.587 3.409 19.725 1.00 94.56 276 ILE A C 1
ATOM 2156 O O . ILE A 1 276 ? -19.805 4.193 19.215 1.00 94.56 276 ILE A O 1
ATOM 2160 N N . GLU A 1 277 ? -21.863 3.728 19.920 1.00 92.88 277 GLU A N 1
ATOM 2161 C CA . GLU A 1 277 ? -22.432 5.031 19.576 1.00 92.88 277 GLU A CA 1
ATOM 2162 C C . GLU A 1 277 ? -21.696 6.171 20.277 1.00 92.88 277 GLU A C 1
ATOM 2164 O O . GLU A 1 277 ? -21.374 7.180 19.655 1.00 92.88 277 GLU A O 1
ATOM 2169 N N . ASN A 1 278 ? -21.393 6.000 21.566 1.00 91.38 278 ASN A N 1
ATOM 2170 C CA . ASN A 1 278 ? -20.636 6.987 22.321 1.00 91.38 278 ASN A CA 1
ATOM 2171 C C . ASN A 1 278 ? -19.176 7.059 21.840 1.00 91.38 278 ASN A C 1
ATOM 2173 O O . ASN A 1 278 ? -18.638 8.152 21.690 1.00 91.38 278 ASN A O 1
ATOM 2177 N N . ALA A 1 279 ? -18.556 5.917 21.512 1.00 92.69 279 ALA A N 1
ATOM 2178 C CA . ALA A 1 279 ? -17.229 5.897 20.895 1.00 92.69 279 ALA A CA 1
ATOM 2179 C C . ALA A 1 279 ? -17.208 6.674 19.567 1.00 92.69 279 ALA A C 1
ATOM 2181 O O . ALA A 1 279 ? -16.336 7.514 19.373 1.00 92.69 279 ALA A O 1
ATOM 2182 N N . VAL A 1 280 ? -18.202 6.457 18.702 1.00 91.12 280 VAL A N 1
ATOM 2183 C CA . VAL A 1 280 ? -18.345 7.151 17.416 1.00 91.12 280 VAL A CA 1
ATOM 2184 C C . VAL A 1 280 ? -18.585 8.649 17.610 1.00 91.12 280 VAL A C 1
ATOM 2186 O O . VAL A 1 280 ? -17.976 9.454 16.917 1.00 91.12 280 VAL A O 1
ATOM 2189 N N . MET A 1 281 ? -19.413 9.057 18.576 1.00 87.81 281 MET A N 1
ATOM 2190 C CA . MET A 1 281 ? -19.634 10.483 18.854 1.00 87.81 281 MET A CA 1
ATOM 2191 C C . MET A 1 281 ? -18.375 11.210 19.342 1.00 87.81 281 MET A C 1
ATOM 2193 O O . MET A 1 281 ? -18.215 12.393 19.054 1.00 87.81 281 MET A O 1
ATOM 2197 N N . ILE A 1 282 ? -17.515 10.536 20.112 1.00 89.75 282 ILE A N 1
ATOM 2198 C CA . ILE A 1 282 ? -16.325 11.159 20.708 1.00 89.75 282 ILE A CA 1
ATOM 2199 C C . ILE A 1 282 ? -15.128 11.114 19.748 1.00 89.75 282 ILE A C 1
ATOM 2201 O O . ILE A 1 282 ? -14.382 12.088 19.669 1.00 89.75 282 ILE A O 1
ATOM 2205 N N . LEU A 1 283 ? -14.928 9.996 19.044 1.00 88.81 283 LEU A N 1
ATOM 2206 C CA . LEU A 1 283 ? -13.774 9.773 18.166 1.00 88.81 283 LEU A CA 1
ATOM 2207 C C . LEU A 1 283 ? -14.036 10.126 16.699 1.00 88.81 283 LEU A C 1
ATOM 2209 O O . LEU A 1 283 ? -13.091 10.416 15.972 1.00 88.81 283 LEU A O 1
ATOM 2213 N N . GLY A 1 284 ? -15.297 10.110 16.271 1.00 87.75 284 GLY A N 1
ATOM 2214 C CA . GLY A 1 284 ? -15.689 10.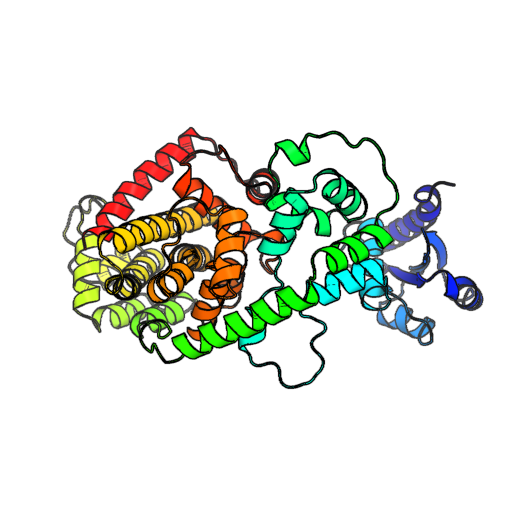201 14.867 1.00 87.75 284 GLY A CA 1
ATOM 2215 C C . GLY A 1 284 ? -15.866 8.830 14.207 1.00 87.75 284 GLY A C 1
ATOM 2216 O O . GLY A 1 284 ? -15.398 7.805 14.709 1.00 87.75 284 GLY A O 1
ATOM 2217 N N . ASN A 1 285 ? -16.566 8.824 13.068 1.00 86.31 285 ASN A N 1
ATOM 2218 C CA . ASN A 1 285 ? -16.832 7.614 12.284 1.00 86.31 285 ASN A CA 1
ATOM 2219 C C . ASN A 1 285 ? -15.534 6.948 11.818 1.00 86.31 285 ASN A C 1
ATOM 2221 O O . ASN A 1 285 ? -15.357 5.755 12.044 1.00 86.31 285 ASN A O 1
ATOM 2225 N N . ASP A 1 286 ? -14.633 7.727 11.224 1.00 85.00 286 ASP A N 1
ATOM 2226 C CA . ASP A 1 286 ? -13.426 7.229 10.556 1.00 85.00 286 ASP A CA 1
ATOM 2227 C C . ASP A 1 286 ? -12.492 6.500 11.531 1.00 85.00 286 ASP A C 1
ATOM 2229 O O . ASP A 1 286 ? -12.058 5.376 11.292 1.00 85.00 286 ASP A O 1
ATOM 2233 N N . GLU A 1 287 ? -12.243 7.080 12.708 1.00 88.19 287 GLU A N 1
ATOM 2234 C CA . GLU A 1 287 ? -11.399 6.453 13.731 1.00 88.19 287 GLU A CA 1
ATOM 2235 C C . GLU A 1 287 ? -12.018 5.142 14.248 1.00 88.19 287 GLU A C 1
ATOM 2237 O O . GLU A 1 287 ? -11.315 4.142 14.409 1.00 88.19 287 GLU A O 1
ATOM 2242 N N . VAL A 1 288 ? -13.337 5.101 14.473 1.00 90.56 288 VAL A N 1
ATOM 2243 C CA . VAL A 1 288 ? -14.012 3.869 14.914 1.00 90.56 288 VAL A CA 1
ATOM 2244 C C . VAL A 1 288 ? -14.048 2.820 13.805 1.00 90.56 288 VAL A C 1
ATOM 2246 O O . VAL A 1 288 ? -13.870 1.635 14.094 1.00 90.56 288 VAL A O 1
ATOM 2249 N N . ALA A 1 289 ? -14.238 3.227 12.552 1.00 89.38 289 ALA A N 1
ATOM 2250 C CA . ALA A 1 289 ? -14.209 2.327 11.410 1.00 89.38 289 ALA A CA 1
ATOM 2251 C C . ALA A 1 289 ? -12.816 1.718 11.216 1.00 89.38 289 ALA A C 1
ATOM 2253 O O . ALA A 1 289 ? -12.710 0.499 11.096 1.00 89.38 289 ALA A O 1
ATOM 2254 N N . ASN A 1 290 ? -11.752 2.519 11.307 1.00 89.81 290 ASN A N 1
ATOM 2255 C CA . ASN A 1 290 ? -10.369 2.042 11.261 1.00 89.81 290 ASN A CA 1
ATOM 2256 C C . ASN A 1 290 ? -10.057 1.055 12.388 1.00 89.81 290 ASN A C 1
ATOM 2258 O O . ASN A 1 290 ? -9.487 -0.007 12.139 1.00 89.81 290 ASN A O 1
ATOM 2262 N N . LEU A 1 291 ? -10.476 1.354 13.623 1.00 90.44 291 LEU A N 1
ATOM 2263 C CA . LEU A 1 291 ? -10.342 0.427 14.752 1.00 90.44 291 LEU A CA 1
ATOM 2264 C C . LEU A 1 291 ? -11.087 -0.884 14.499 1.00 90.44 291 LEU A C 1
ATOM 2266 O O . LEU A 1 291 ? -10.553 -1.967 14.746 1.00 90.44 291 LEU A O 1
ATOM 2270 N N . ALA A 1 292 ? -12.319 -0.793 14.006 1.00 90.19 292 ALA A N 1
ATOM 2271 C CA . ALA A 1 292 ? -13.144 -1.954 13.738 1.00 90.19 292 ALA A CA 1
ATOM 2272 C C . ALA A 1 292 ? -12.566 -2.816 12.607 1.00 90.19 292 ALA A C 1
ATOM 2274 O O . ALA A 1 292 ? -12.493 -4.039 12.743 1.00 90.19 292 ALA A O 1
ATOM 2275 N N . PHE A 1 293 ? -12.090 -2.180 11.536 1.00 89.25 293 PHE A N 1
ATOM 2276 C CA . PHE A 1 293 ? -11.411 -2.832 10.423 1.00 89.25 293 PHE A CA 1
ATOM 2277 C C . PHE A 1 293 ? -10.131 -3.527 10.895 1.00 89.25 293 PHE A C 1
ATOM 2279 O O . PHE A 1 293 ? -9.965 -4.726 10.678 1.00 89.25 293 PHE A O 1
ATOM 2286 N N . THR A 1 294 ? -9.291 -2.823 11.653 1.00 90.38 294 THR A N 1
ATOM 2287 C CA . THR A 1 294 ? -8.072 -3.364 12.263 1.00 90.38 294 THR A CA 1
ATOM 2288 C C . THR A 1 294 ? -8.348 -4.602 13.102 1.00 90.38 294 THR A C 1
ATOM 2290 O O . THR A 1 294 ? -7.769 -5.662 12.863 1.00 90.38 294 THR A O 1
ATOM 2293 N N . VAL A 1 295 ? -9.286 -4.529 14.046 1.00 88.38 295 VAL A N 1
ATOM 2294 C CA . VAL A 1 295 ? -9.604 -5.676 14.905 1.00 88.38 295 VAL A CA 1
ATOM 2295 C C . VAL A 1 295 ? -10.191 -6.844 14.098 1.00 88.38 295 VAL A C 1
ATOM 2297 O O . VAL A 1 295 ? -9.952 -8.006 14.437 1.00 88.38 295 VAL A O 1
ATOM 2300 N N . ALA A 1 296 ? -10.936 -6.569 13.024 1.00 87.50 296 ALA A N 1
ATOM 2301 C CA . ALA A 1 296 ? -11.465 -7.606 12.147 1.00 87.50 296 ALA A CA 1
ATOM 2302 C C . ALA A 1 296 ? -10.356 -8.305 11.338 1.00 87.50 296 ALA A C 1
ATOM 2304 O O . ALA A 1 296 ? -10.340 -9.538 11.283 1.00 87.50 296 ALA A O 1
ATOM 2305 N N . ILE A 1 297 ? -9.408 -7.549 10.770 1.00 85.75 297 ILE A N 1
ATOM 2306 C CA . ILE A 1 297 ? -8.262 -8.078 10.013 1.00 85.75 297 ILE A CA 1
ATOM 2307 C C . ILE A 1 297 ? -7.288 -8.845 10.917 1.00 85.75 297 ILE A C 1
ATOM 2309 O O . ILE A 1 297 ? -6.782 -9.887 10.501 1.00 85.75 297 ILE A O 1
ATOM 2313 N N . ALA A 1 298 ? -7.082 -8.419 12.170 1.00 84.25 298 ALA A N 1
ATOM 2314 C CA . ALA A 1 298 ? -6.187 -9.087 13.125 1.00 84.25 298 ALA A CA 1
ATOM 2315 C C . ALA A 1 298 ? -6.465 -10.598 13.262 1.00 84.25 298 ALA A C 1
ATOM 2317 O O . ALA A 1 298 ? -5.542 -11.398 13.418 1.00 84.25 298 ALA A O 1
ATOM 2318 N N . ARG A 1 299 ? -7.733 -11.013 13.127 1.00 79.81 299 ARG A N 1
ATOM 2319 C CA . ARG A 1 299 ? -8.161 -12.425 13.179 1.00 79.81 299 ARG A CA 1
ATOM 2320 C C . ARG A 1 299 ? -7.544 -13.289 12.073 1.00 79.81 299 ARG A C 1
ATOM 2322 O O . ARG A 1 299 ? -7.427 -14.503 12.227 1.00 79.81 299 ARG A O 1
ATOM 2329 N N . ILE A 1 300 ? -7.158 -12.690 10.946 1.00 78.44 300 ILE A N 1
ATOM 2330 C CA . ILE A 1 300 ? -6.498 -13.386 9.832 1.00 78.44 300 ILE A CA 1
ATOM 2331 C C . ILE A 1 300 ? -5.062 -13.768 10.229 1.00 78.44 300 ILE A C 1
ATOM 2333 O O . ILE A 1 300 ? -4.577 -14.836 9.847 1.00 78.44 300 ILE A O 1
ATOM 2337 N N . LEU A 1 301 ? -4.411 -12.945 11.057 1.00 73.06 301 LEU A N 1
ATOM 2338 C CA . LEU A 1 301 ? -3.019 -13.115 11.485 1.00 73.06 301 LEU A CA 1
ATOM 2339 C C . LEU A 1 301 ? -2.832 -14.114 12.624 1.00 73.06 301 LEU A C 1
ATOM 2341 O O . LEU A 1 301 ? -1.736 -14.648 12.785 1.00 73.06 301 LEU A O 1
ATOM 2345 N N . GLU A 1 302 ? -3.901 -14.465 13.343 1.00 70.06 302 GLU A N 1
ATOM 2346 C CA . GLU A 1 302 ? -3.891 -15.528 14.364 1.00 70.06 302 GLU A CA 1
ATOM 2347 C C . GLU A 1 302 ? -3.474 -16.906 13.802 1.00 70.06 302 GLU A C 1
ATOM 2349 O O . GLU A 1 302 ? -3.202 -17.839 14.555 1.00 70.06 302 GLU A O 1
ATOM 2354 N N . LYS A 1 303 ? -3.410 -17.052 12.471 1.00 65.81 303 LYS A N 1
ATOM 2355 C CA . LYS A 1 303 ? -3.047 -18.290 11.760 1.00 65.81 303 LYS A CA 1
ATOM 2356 C C . LYS A 1 303 ? -1.562 -18.394 11.396 1.00 65.81 303 LYS A C 1
ATOM 2358 O O . LYS A 1 303 ? -1.161 -19.373 10.768 1.00 65.81 303 LYS A O 1
ATOM 2363 N N . VAL A 1 304 ? -0.757 -17.407 11.777 1.00 69.12 304 VAL A N 1
ATOM 2364 C CA . VAL A 1 304 ? 0.702 -17.365 11.596 1.00 69.12 304 VAL A CA 1
ATOM 2365 C C . VAL A 1 304 ? 1.386 -17.717 12.921 1.00 69.12 304 VAL A C 1
ATOM 2367 O O . VAL A 1 304 ? 0.822 -17.445 13.982 1.00 69.12 304 VAL A O 1
ATOM 2370 N N . PRO A 1 305 ? 2.601 -18.302 12.915 1.00 71.88 305 PRO A N 1
ATOM 2371 C CA . PRO A 1 305 ? 3.418 -18.400 14.121 1.00 71.88 305 PRO A CA 1
ATOM 2372 C C . PRO A 1 305 ? 3.456 -17.084 14.919 1.00 71.88 305 PRO A C 1
ATOM 2374 O O . PRO A 1 305 ? 3.703 -16.012 14.370 1.00 71.88 305 PRO A O 1
ATOM 2377 N N . ALA A 1 306 ? 3.193 -17.176 16.227 1.00 70.44 306 ALA A N 1
ATOM 2378 C CA . ALA A 1 306 ? 2.812 -16.027 17.053 1.00 70.44 306 ALA A CA 1
ATOM 2379 C C . ALA A 1 306 ? 3.846 -14.887 17.096 1.00 70.44 306 ALA A C 1
ATOM 2381 O O . ALA A 1 306 ? 3.463 -13.725 17.191 1.00 70.44 306 ALA A O 1
ATOM 2382 N N . ALA A 1 307 ? 5.144 -15.201 17.023 1.00 74.31 307 ALA A N 1
ATOM 2383 C CA . ALA A 1 307 ? 6.194 -14.182 17.035 1.00 74.31 307 ALA A CA 1
ATOM 2384 C C . ALA A 1 307 ? 6.218 -13.387 15.718 1.00 74.31 307 ALA A C 1
ATOM 2386 O O . ALA A 1 307 ? 6.111 -12.164 15.740 1.00 74.31 307 ALA A O 1
ATOM 2387 N N . GLN A 1 308 ? 6.269 -14.087 14.581 1.00 75.94 308 GLN A N 1
ATOM 2388 C CA . GLN A 1 308 ? 6.296 -13.483 13.247 1.00 75.94 308 GLN A CA 1
ATOM 2389 C C . GLN A 1 308 ? 4.989 -12.751 12.921 1.00 75.94 308 GLN A C 1
ATOM 2391 O O . GLN A 1 308 ? 5.010 -11.651 12.375 1.00 75.94 308 GLN A O 1
ATOM 2396 N N . GLY A 1 309 ? 3.847 -13.337 13.293 1.00 81.06 309 GLY A N 1
ATOM 2397 C CA . GLY A 1 309 ? 2.538 -12.719 13.091 1.00 81.06 309 GLY A CA 1
ATOM 2398 C C . GLY A 1 309 ? 2.388 -11.413 13.869 1.00 81.06 309 GLY A C 1
ATOM 2399 O O . GLY A 1 309 ? 1.880 -10.438 13.324 1.00 81.06 309 GLY A O 1
ATOM 2400 N N . ARG A 1 310 ? 2.881 -11.361 15.116 1.00 85.88 310 ARG A N 1
ATOM 2401 C CA . ARG A 1 310 ? 2.836 -10.142 15.935 1.00 85.88 310 ARG A CA 1
ATOM 2402 C C . ARG A 1 310 ? 3.709 -9.028 15.365 1.00 85.88 310 ARG A C 1
ATOM 2404 O O . ARG A 1 310 ? 3.277 -7.881 15.367 1.00 85.88 310 ARG A O 1
ATOM 2411 N N . GLU A 1 311 ? 4.913 -9.350 14.902 1.00 88.12 311 GLU A N 1
ATOM 2412 C CA . GLU A 1 311 ? 5.833 -8.361 14.331 1.00 88.12 311 GLU A CA 1
ATOM 2413 C C . GLU A 1 311 ? 5.306 -7.794 13.009 1.00 88.12 311 GLU A C 1
ATOM 2415 O O . GLU A 1 311 ? 5.225 -6.575 12.863 1.00 88.12 311 GLU A O 1
ATOM 2420 N N . LEU A 1 312 ? 4.832 -8.655 12.101 1.00 88.38 312 LEU A N 1
ATOM 2421 C CA . LEU A 1 312 ? 4.181 -8.201 10.871 1.00 88.38 312 LEU A CA 1
ATOM 2422 C C . LEU A 1 312 ? 2.952 -7.341 11.163 1.00 88.38 312 LEU A C 1
ATOM 2424 O O . LEU A 1 312 ? 2.721 -6.340 10.485 1.00 88.38 312 LEU A O 1
ATOM 2428 N N . TRP A 1 313 ? 2.163 -7.713 12.174 1.00 90.94 313 TRP A N 1
ATOM 2429 C CA . TRP A 1 313 ? 0.991 -6.931 12.537 1.00 90.94 313 TRP A CA 1
ATOM 2430 C C . TRP A 1 313 ? 1.359 -5.555 13.081 1.00 90.94 313 TRP A C 1
ATOM 2432 O O . TRP A 1 313 ? 0.779 -4.555 12.671 1.00 90.94 313 TRP A O 1
ATOM 2442 N N . ALA A 1 314 ? 2.367 -5.492 13.953 1.00 92.81 314 ALA A N 1
ATOM 2443 C CA . ALA A 1 314 ? 2.894 -4.237 14.474 1.00 92.81 314 ALA A CA 1
ATOM 2444 C C . ALA A 1 314 ? 3.373 -3.318 13.342 1.00 92.81 314 ALA A C 1
ATOM 2446 O O . ALA A 1 314 ? 3.070 -2.124 13.342 1.00 92.81 314 ALA A O 1
ATOM 2447 N N . HIS A 1 315 ? 4.090 -3.887 12.371 1.00 94.62 315 HIS A N 1
ATOM 2448 C CA . HIS A 1 315 ? 4.560 -3.173 11.193 1.00 94.62 315 HIS A CA 1
ATOM 2449 C C . HIS A 1 315 ? 3.388 -2.664 10.339 1.00 94.62 315 HIS A C 1
ATOM 2451 O O . HIS A 1 315 ? 3.287 -1.465 10.100 1.00 94.62 315 HIS A O 1
ATOM 2457 N N . SER A 1 316 ? 2.437 -3.531 9.988 1.00 94.62 316 SER A N 1
ATOM 2458 C CA . SER A 1 316 ? 1.261 -3.167 9.180 1.00 94.62 316 SER A CA 1
ATOM 2459 C C . SER A 1 316 ? 0.424 -2.058 9.831 1.00 94.62 316 SER A C 1
ATOM 2461 O O . SER A 1 316 ? -0.005 -1.122 9.160 1.00 94.62 316 SER A O 1
ATOM 2463 N N . LEU A 1 317 ? 0.237 -2.108 11.156 1.00 95.44 317 LEU A N 1
ATOM 2464 C CA . LEU A 1 317 ? -0.452 -1.054 11.909 1.00 95.44 317 LEU A CA 1
ATOM 2465 C C . LEU A 1 317 ? 0.313 0.272 11.889 1.00 95.44 317 LEU A C 1
ATOM 2467 O O . LEU A 1 317 ? -0.297 1.333 11.751 1.00 95.44 317 LEU A O 1
ATOM 2471 N N . MET A 1 318 ? 1.641 0.222 12.020 1.00 97.38 318 MET A N 1
ATOM 2472 C CA . MET A 1 318 ? 2.482 1.412 11.923 1.00 97.38 318 MET A CA 1
ATOM 2473 C C . MET A 1 318 ? 2.369 2.050 10.533 1.00 97.38 318 MET A C 1
ATOM 2475 O O . MET A 1 318 ? 2.157 3.257 10.442 1.00 97.38 318 MET A O 1
ATOM 2479 N N . VAL A 1 319 ? 2.440 1.251 9.462 1.00 97.88 319 VAL A N 1
ATOM 2480 C CA . VAL A 1 319 ? 2.313 1.734 8.077 1.00 97.88 319 VAL A CA 1
ATOM 2481 C C . VAL A 1 319 ? 0.920 2.303 7.810 1.00 97.88 319 VAL A C 1
ATOM 2483 O O . VAL A 1 319 ? 0.817 3.367 7.205 1.00 97.88 319 VAL A O 1
ATOM 2486 N N . ALA A 1 320 ? -0.149 1.674 8.310 1.00 96.88 320 ALA A N 1
ATOM 2487 C CA . ALA A 1 320 ? -1.515 2.198 8.213 1.00 96.88 320 ALA A CA 1
ATOM 2488 C C . ALA A 1 320 ? -1.647 3.591 8.850 1.00 96.88 320 ALA A C 1
ATOM 2490 O O . ALA A 1 320 ? -2.137 4.532 8.223 1.00 96.88 320 ALA A O 1
ATOM 2491 N N . LEU A 1 321 ? -1.154 3.742 10.084 1.00 97.19 321 LEU A N 1
ATOM 2492 C CA . LEU A 1 321 ? -1.213 5.002 10.826 1.00 97.19 321 LEU A CA 1
ATOM 2493 C C . LEU A 1 321 ? -0.326 6.090 10.207 1.00 97.19 321 LEU A C 1
ATOM 2495 O O . LEU A 1 321 ? -0.732 7.251 10.164 1.00 97.19 321 LEU A O 1
ATOM 2499 N N . LEU A 1 322 ? 0.864 5.736 9.714 1.00 98.00 322 LEU A N 1
ATOM 2500 C CA . LEU A 1 322 ? 1.742 6.670 9.008 1.00 98.00 322 LEU A CA 1
ATOM 2501 C C . LEU A 1 322 ? 1.140 7.098 7.668 1.00 98.00 322 LEU A C 1
ATOM 2503 O O . LEU A 1 322 ? 1.118 8.290 7.385 1.00 98.00 322 LEU A O 1
ATOM 2507 N N . SER A 1 323 ? 0.589 6.167 6.886 1.00 97.56 323 SER A N 1
ATOM 2508 C CA . SER A 1 323 ? -0.085 6.475 5.615 1.00 97.56 323 SER A CA 1
ATOM 2509 C C . SER A 1 323 ? -1.248 7.439 5.837 1.00 97.56 323 SER A C 1
ATOM 2511 O O . SER A 1 323 ? -1.391 8.426 5.115 1.00 97.56 323 SER A O 1
ATOM 2513 N N . GLN A 1 324 ? -2.037 7.201 6.891 1.00 95.81 324 GLN A N 1
ATOM 2514 C CA . GLN A 1 324 ? -3.132 8.081 7.276 1.00 95.81 324 GLN A CA 1
ATOM 2515 C C . GLN A 1 324 ? -2.633 9.470 7.697 1.00 95.81 324 GLN A C 1
ATOM 2517 O O . GLN A 1 324 ? -3.141 10.489 7.231 1.00 95.81 324 GLN A O 1
ATOM 2522 N N . TRP A 1 325 ? -1.608 9.527 8.547 1.00 96.56 325 TRP A N 1
ATOM 2523 C CA . TRP A 1 325 ? -1.023 10.788 9.001 1.00 96.56 325 TRP A CA 1
ATOM 2524 C C . TRP A 1 325 ? -0.438 11.614 7.844 1.00 96.56 325 TRP A C 1
ATOM 2526 O O . TRP A 1 325 ? -0.694 12.817 7.766 1.00 96.56 325 TRP A O 1
ATOM 2536 N N . LEU A 1 326 ? 0.291 10.980 6.919 1.00 96.75 326 LEU A N 1
ATOM 2537 C CA . LEU A 1 326 ? 0.847 11.640 5.734 1.00 96.75 326 LEU A CA 1
ATOM 2538 C C . LEU A 1 326 ? -0.270 12.185 4.827 1.00 96.75 326 LEU A C 1
ATOM 2540 O O . LEU A 1 326 ? -0.204 13.336 4.399 1.00 96.75 326 LEU A O 1
ATOM 2544 N N . GLY A 1 327 ? -1.329 11.402 4.589 1.00 95.19 327 GLY A N 1
ATOM 2545 C CA . GLY A 1 327 ? -2.485 11.845 3.803 1.00 95.19 327 GLY A CA 1
ATOM 2546 C C . GLY A 1 327 ? -3.219 13.034 4.432 1.00 95.19 327 GLY A C 1
ATOM 2547 O O . GLY A 1 327 ? -3.539 14.001 3.742 1.00 95.19 327 GLY A O 1
ATOM 2548 N N . GLN A 1 328 ? -3.406 13.025 5.757 1.00 94.31 328 GLN A N 1
ATOM 2549 C CA . GLN A 1 328 ? -3.983 14.155 6.500 1.00 94.31 328 GLN A CA 1
ATOM 2550 C C . GLN A 1 328 ? -3.119 15.413 6.404 1.00 94.31 328 GLN A C 1
ATOM 2552 O O . GLN A 1 328 ? -3.646 16.514 6.250 1.00 94.31 328 GLN A O 1
ATOM 2557 N N . ARG A 1 329 ? -1.789 15.267 6.472 1.00 94.44 329 ARG A N 1
ATOM 2558 C CA . ARG A 1 329 ? -0.847 16.388 6.328 1.00 94.44 329 ARG A CA 1
ATOM 2559 C C . ARG A 1 329 ? -0.945 17.070 4.966 1.00 94.44 329 ARG A C 1
ATOM 2561 O O . ARG A 1 329 ? -0.707 18.274 4.891 1.00 94.44 329 ARG A O 1
ATOM 2568 N N . LEU A 1 330 ? -1.298 16.313 3.933 1.00 92.88 330 LEU A N 1
ATOM 2569 C CA . LEU A 1 330 ? -1.527 16.805 2.576 1.00 92.88 330 LEU A CA 1
ATOM 2570 C C . LEU A 1 330 ? -2.962 17.289 2.335 1.00 92.88 330 LEU A C 1
ATOM 2572 O O . LEU A 1 330 ? -3.236 17.875 1.292 1.00 92.88 330 LEU A O 1
ATOM 2576 N N . GLY A 1 331 ? -3.874 17.075 3.288 1.00 91.69 331 GLY A N 1
ATOM 2577 C CA . GLY A 1 331 ? -5.283 17.427 3.131 1.00 91.69 331 GLY A CA 1
ATOM 2578 C C . GLY A 1 331 ? -6.009 16.568 2.095 1.00 91.69 331 GLY A C 1
ATOM 2579 O O . GLY A 1 331 ? -6.947 17.052 1.467 1.00 91.69 331 GLY A O 1
ATOM 2580 N N . LEU A 1 332 ? -5.572 15.319 1.895 1.00 90.56 332 LEU A N 1
ATOM 2581 C CA . LEU A 1 332 ? -6.260 14.386 1.006 1.00 90.56 332 LEU A CA 1
ATOM 2582 C C . LEU A 1 332 ? -7.631 14.022 1.582 1.00 90.56 332 LEU A C 1
ATOM 2584 O O . LEU A 1 332 ? -7.770 13.818 2.786 1.00 90.56 332 LEU A O 1
ATOM 2588 N N . GLU A 1 333 ? -8.639 13.912 0.719 1.00 85.38 333 GLU A N 1
ATOM 2589 C CA . GLU A 1 333 ? -10.001 13.558 1.141 1.00 85.38 333 GLU A CA 1
ATOM 2590 C C . GLU A 1 333 ? -10.113 12.071 1.516 1.00 85.38 333 GLU A C 1
ATOM 2592 O O . GLU A 1 333 ? -10.811 11.706 2.457 1.00 85.38 333 GLU A O 1
ATOM 2597 N N . ASP A 1 334 ? -9.387 11.203 0.811 1.00 84.06 334 ASP A N 1
ATOM 2598 C CA . ASP A 1 334 ? -9.521 9.745 0.894 1.00 84.06 334 ASP A CA 1
ATOM 2599 C C . ASP A 1 334 ? -8.422 9.088 1.744 1.00 84.06 334 ASP A C 1
ATOM 2601 O O . ASP A 1 334 ? -7.679 8.198 1.317 1.00 84.06 334 ASP A O 1
ATOM 2605 N N . VAL A 1 335 ? -8.296 9.553 2.983 1.00 90.62 335 VAL A N 1
ATOM 2606 C CA . VAL A 1 335 ? -7.276 9.059 3.916 1.00 90.62 335 VAL A CA 1
ATOM 2607 C C . VAL A 1 335 ? -7.564 7.621 4.385 1.00 90.62 335 VAL A C 1
ATOM 2609 O O . VAL A 1 335 ? -6.655 6.848 4.687 1.00 90.62 335 VAL A O 1
ATOM 2612 N N . GLU A 1 336 ? -8.828 7.213 4.380 1.00 86.75 336 GLU A N 1
ATOM 2613 C CA . GLU A 1 336 ? -9.255 5.873 4.796 1.00 86.75 336 GLU A CA 1
ATOM 2614 C C . GLU A 1 336 ? -8.742 4.780 3.848 1.00 86.75 336 GLU A C 1
ATOM 2616 O O . GLU A 1 336 ? -8.345 3.690 4.279 1.00 86.75 336 GLU A O 1
ATOM 2621 N N . SER A 1 337 ? -8.651 5.083 2.549 1.00 89.50 337 SER A N 1
ATOM 2622 C CA . SER A 1 337 ? -8.037 4.169 1.581 1.00 89.50 337 SER A CA 1
ATOM 2623 C C . SER A 1 337 ? -6.526 4.046 1.783 1.00 89.50 337 SER A C 1
ATOM 2625 O O . SER A 1 337 ? -5.976 2.969 1.556 1.00 89.50 337 SER A O 1
ATOM 2627 N N . LEU A 1 338 ? -5.850 5.106 2.245 1.00 94.19 338 LEU A N 1
ATOM 2628 C CA . LEU A 1 338 ? -4.434 5.061 2.636 1.00 94.19 338 LEU A CA 1
ATOM 2629 C C . LEU A 1 338 ? -4.225 4.208 3.889 1.00 94.19 338 LEU A C 1
ATOM 2631 O O . LEU A 1 338 ? -3.322 3.374 3.904 1.00 94.19 338 LEU A O 1
ATOM 2635 N N . TYR A 1 339 ? -5.078 4.361 4.908 1.00 94.69 339 TYR A N 1
ATOM 2636 C CA . TYR A 1 339 ? -5.036 3.514 6.104 1.00 94.69 339 TYR A CA 1
ATOM 2637 C C . TYR A 1 339 ? -5.233 2.038 5.742 1.00 94.69 339 TYR A C 1
ATOM 2639 O O . TYR A 1 339 ? -4.427 1.186 6.117 1.00 94.69 339 TYR A O 1
ATOM 2647 N N . THR A 1 340 ? -6.270 1.744 4.952 1.00 92.69 340 THR A N 1
ATOM 2648 C CA . THR A 1 340 ? -6.585 0.387 4.483 1.00 92.69 340 THR A CA 1
ATOM 2649 C C . THR A 1 340 ? -5.425 -0.207 3.690 1.00 92.69 340 THR A C 1
ATOM 2651 O O . THR A 1 340 ? -5.024 -1.342 3.944 1.00 92.69 340 THR A O 1
ATOM 2654 N N . ALA A 1 341 ? -4.855 0.558 2.753 1.00 95.31 341 ALA A N 1
ATOM 2655 C CA . ALA A 1 341 ? -3.723 0.098 1.962 1.00 95.31 341 ALA A CA 1
ATOM 2656 C C . ALA A 1 341 ? -2.490 -0.156 2.845 1.00 95.31 341 ALA A C 1
ATOM 2658 O O . ALA A 1 341 ? -1.866 -1.205 2.723 1.00 95.31 341 ALA A O 1
ATOM 2659 N N . GLY A 1 342 ? -2.197 0.731 3.801 1.00 96.62 342 GLY A N 1
ATOM 2660 C CA . GLY A 1 342 ? -1.106 0.549 4.760 1.00 96.62 342 GLY A CA 1
ATOM 2661 C C . GLY A 1 342 ? -1.271 -0.675 5.653 1.00 96.62 342 GLY A C 1
ATOM 2662 O O . GLY A 1 342 ? -0.309 -1.411 5.869 1.00 96.62 342 GLY A O 1
ATOM 2663 N N . LEU A 1 343 ? -2.494 -0.960 6.099 1.00 94.56 343 LEU A N 1
ATOM 2664 C CA . LEU A 1 343 ? -2.779 -2.126 6.934 1.00 94.56 343 LEU A CA 1
ATOM 2665 C C . LEU A 1 343 ? -2.606 -3.450 6.177 1.00 94.56 343 LEU A C 1
ATOM 2667 O O . LEU A 1 343 ? -2.300 -4.475 6.782 1.00 94.56 343 LEU A O 1
ATOM 2671 N N . LEU A 1 344 ? -2.836 -3.440 4.863 1.00 93.88 344 LEU A N 1
ATOM 2672 C CA . LEU A 1 344 ? -2.855 -4.641 4.030 1.00 93.88 344 LEU A CA 1
ATOM 2673 C C . LEU A 1 344 ? -1.631 -4.791 3.116 1.00 93.88 344 LEU A C 1
ATOM 2675 O O . LEU A 1 344 ? -1.536 -5.814 2.436 1.00 93.88 344 LEU A O 1
ATOM 2679 N N . HIS A 1 345 ? -0.710 -3.820 3.084 1.00 95.06 345 HIS A N 1
ATOM 2680 C CA . HIS A 1 345 ? 0.378 -3.765 2.094 1.00 95.06 345 HIS A CA 1
ATOM 2681 C C . HIS A 1 345 ? 1.219 -5.053 2.048 1.00 95.06 345 HIS A C 1
ATOM 2683 O O . HIS A 1 345 ? 1.511 -5.573 0.973 1.00 95.06 345 HIS A O 1
ATOM 2689 N N . ASP A 1 346 ? 1.494 -5.632 3.218 1.00 92.94 346 ASP A N 1
ATOM 2690 C CA . ASP A 1 346 ? 2.305 -6.837 3.381 1.00 92.94 346 ASP A CA 1
ATOM 2691 C C . ASP A 1 346 ? 1.489 -8.131 3.548 1.00 92.94 346 ASP A C 1
ATOM 2693 O O . ASP A 1 346 ? 2.034 -9.199 3.849 1.00 92.94 346 ASP A O 1
ATOM 2697 N N . LEU A 1 347 ? 0.172 -8.092 3.324 1.00 88.19 347 LEU A N 1
ATOM 2698 C CA . LEU A 1 347 ? -0.703 -9.254 3.511 1.00 88.19 347 LEU A CA 1
ATOM 2699 C C . LEU A 1 347 ? -0.250 -10.473 2.684 1.00 88.19 347 LEU A C 1
ATOM 2701 O O . LEU A 1 347 ? -0.424 -11.620 3.106 1.00 88.19 347 LEU A O 1
ATOM 2705 N N . GLY A 1 348 ? 0.398 -10.250 1.536 1.00 89.38 348 GLY A N 1
ATOM 2706 C CA . GLY A 1 348 ? 0.969 -11.320 0.718 1.00 89.38 348 GLY A CA 1
ATOM 2707 C C . GLY A 1 348 ? 2.045 -12.155 1.425 1.00 89.38 348 GLY A C 1
ATOM 2708 O O . GLY A 1 348 ? 2.201 -13.335 1.096 1.00 89.38 348 GLY A O 1
ATOM 2709 N N . LYS A 1 349 ? 2.723 -11.624 2.457 1.00 89.06 349 LYS A N 1
ATOM 2710 C CA . LYS A 1 349 ? 3.698 -12.377 3.271 1.00 89.06 349 LYS A CA 1
ATOM 2711 C C . LYS A 1 349 ? 3.052 -13.559 4.006 1.00 89.06 349 LYS A C 1
ATOM 2713 O O . LYS A 1 349 ? 3.712 -14.573 4.234 1.00 89.06 349 LYS A O 1
ATOM 2718 N N . LEU A 1 350 ? 1.741 -13.512 4.268 1.00 83.25 350 LEU A N 1
ATOM 2719 C CA . LEU A 1 350 ? 0.986 -14.650 4.811 1.00 83.25 350 LEU A CA 1
ATOM 2720 C C . LEU A 1 350 ? 1.014 -15.870 3.899 1.00 83.25 350 LEU A C 1
ATOM 2722 O O . LEU A 1 350 ? 1.169 -17.004 4.360 1.00 83.25 350 LEU A O 1
ATOM 2726 N N . VAL A 1 351 ? 0.872 -15.635 2.598 1.00 81.31 351 VAL A N 1
ATOM 2727 C CA . VAL A 1 351 ? 0.905 -16.694 1.589 1.00 81.31 351 VAL A CA 1
ATOM 2728 C C . VAL A 1 351 ? 2.318 -17.259 1.479 1.00 81.31 351 VAL A C 1
ATOM 2730 O O . VAL A 1 351 ? 2.476 -18.478 1.404 1.00 81.31 351 VAL A O 1
ATOM 2733 N N . LEU A 1 352 ? 3.343 -16.402 1.559 1.00 82.31 352 LEU A N 1
ATOM 2734 C CA . LEU A 1 352 ? 4.743 -16.830 1.603 1.00 82.31 352 LEU A CA 1
ATOM 2735 C C . LEU A 1 352 ? 5.000 -17.764 2.797 1.00 82.31 352 LEU A C 1
ATOM 2737 O O . LEU A 1 352 ? 5.512 -18.870 2.607 1.00 82.31 352 LEU A O 1
ATOM 2741 N N . TRP A 1 353 ? 4.565 -17.400 4.007 1.00 82.06 353 TRP A N 1
ATOM 2742 C CA . TRP A 1 353 ? 4.713 -18.272 5.179 1.00 82.06 353 TRP A CA 1
ATOM 2743 C C . TRP A 1 353 ? 4.000 -19.609 5.026 1.00 82.06 353 TRP A C 1
ATOM 2745 O O . TRP A 1 353 ? 4.577 -20.656 5.324 1.00 82.06 353 TRP A O 1
ATOM 2755 N N . GLN A 1 354 ? 2.768 -19.613 4.517 1.00 76.00 354 GLN A N 1
ATOM 2756 C CA . GLN A 1 354 ? 2.049 -20.863 4.266 1.00 76.00 354 GLN A CA 1
ATOM 2757 C C . GLN A 1 354 ? 2.677 -21.709 3.150 1.00 76.00 354 GLN A C 1
ATOM 2759 O O . GLN A 1 354 ? 2.521 -22.935 3.132 1.00 76.00 354 GLN A O 1
ATOM 2764 N N . ALA A 1 355 ? 3.413 -21.085 2.228 1.00 74.31 355 ALA A N 1
ATOM 2765 C CA . ALA A 1 355 ? 4.218 -21.791 1.239 1.00 74.31 355 ALA A CA 1
ATOM 2766 C C . ALA A 1 355 ? 5.465 -22.449 1.859 1.00 74.31 355 ALA A C 1
ATOM 2768 O O . ALA A 1 355 ? 6.095 -23.272 1.196 1.00 74.31 355 ALA A O 1
ATOM 2769 N N . GLY A 1 356 ? 5.776 -22.153 3.127 1.00 73.81 356 GLY A N 1
ATOM 2770 C CA . GLY A 1 356 ? 6.970 -22.611 3.836 1.00 73.81 356 GLY A CA 1
ATOM 2771 C C . GLY A 1 356 ? 8.157 -21.658 3.700 1.00 73.81 356 GLY A C 1
ATOM 2772 O O . GLY A 1 356 ? 9.249 -21.990 4.158 1.00 73.81 356 GLY A O 1
ATOM 2773 N N . LEU A 1 357 ? 7.960 -20.486 3.088 1.00 75.25 357 LEU A N 1
ATOM 2774 C CA . LEU A 1 357 ? 8.974 -19.439 3.045 1.00 75.25 357 LEU A CA 1
ATOM 2775 C C . LEU A 1 357 ? 9.034 -18.696 4.374 1.00 75.25 357 LEU A C 1
ATOM 2777 O O . LEU A 1 357 ? 8.088 -18.702 5.153 1.00 75.25 357 LEU A O 1
ATOM 2781 N N . GLN A 1 358 ? 10.163 -18.049 4.631 1.00 76.00 358 GLN A N 1
ATOM 2782 C CA . GLN A 1 358 ? 10.350 -17.149 5.764 1.00 76.00 358 GLN A CA 1
ATOM 2783 C C . GLN A 1 358 ? 10.754 -15.784 5.194 1.00 76.00 358 GLN A C 1
ATOM 2785 O O . GLN A 1 358 ? 11.946 -15.478 5.183 1.00 76.00 358 GLN A O 1
ATOM 2790 N N . PRO A 1 359 ? 9.807 -15.015 4.614 1.00 76.38 359 PRO A N 1
ATOM 2791 C CA . PRO A 1 359 ? 10.096 -13.660 4.162 1.00 76.38 359 PRO A CA 1
ATOM 2792 C C . PRO A 1 359 ? 10.675 -12.836 5.311 1.00 76.38 359 PRO A C 1
ATOM 2794 O O . PRO A 1 359 ? 10.271 -12.995 6.466 1.00 76.38 359 PRO A O 1
ATOM 2797 N N . THR A 1 360 ? 11.628 -11.970 4.977 1.00 77.12 360 THR A N 1
ATOM 2798 C CA . THR A 1 360 ? 12.152 -11.000 5.936 1.00 77.12 360 THR A CA 1
ATOM 2799 C C . THR A 1 360 ? 11.058 -10.003 6.326 1.00 77.12 360 THR A C 1
ATOM 2801 O O . THR A 1 360 ? 10.183 -9.668 5.521 1.00 77.12 360 THR A O 1
ATOM 2804 N N . LEU A 1 361 ? 11.102 -9.559 7.580 1.00 76.44 361 LEU A N 1
ATOM 2805 C CA . LEU A 1 361 ? 10.292 -8.448 8.084 1.00 76.44 361 LEU A CA 1
ATOM 2806 C C . LEU A 1 361 ? 11.067 -7.123 8.068 1.00 76.44 361 LEU A C 1
ATOM 2808 O O . LEU A 1 361 ? 10.546 -6.111 8.513 1.00 76.44 361 LEU A O 1
ATOM 2812 N N . GLU A 1 362 ? 12.301 -7.130 7.559 1.00 79.44 362 GLU A N 1
ATOM 2813 C CA . GLU A 1 362 ? 13.030 -5.911 7.210 1.00 79.44 362 GLU A CA 1
ATOM 2814 C C . GLU A 1 362 ? 12.469 -5.289 5.923 1.00 79.44 362 GLU A C 1
ATOM 2816 O O . GLU A 1 362 ? 11.765 -5.954 5.151 1.00 79.44 362 GLU A O 1
ATOM 2821 N N . ALA A 1 363 ? 12.853 -4.033 5.669 1.00 76.12 363 ALA A N 1
ATOM 2822 C CA . ALA A 1 363 ? 12.485 -3.314 4.457 1.00 76.12 363 ALA A CA 1
ATOM 2823 C C . ALA A 1 363 ? 12.834 -4.150 3.219 1.00 76.12 363 ALA A C 1
ATOM 2825 O O . ALA A 1 363 ? 13.940 -4.693 3.099 1.00 76.12 363 ALA A O 1
ATOM 2826 N N . ALA A 1 364 ? 11.875 -4.271 2.301 1.00 78.12 364 ALA A N 1
ATOM 2827 C CA . ALA A 1 364 ? 12.049 -5.109 1.130 1.00 78.12 364 ALA A CA 1
ATOM 2828 C C . ALA A 1 364 ? 13.208 -4.587 0.272 1.00 78.12 364 ALA A C 1
ATOM 2830 O O . ALA A 1 364 ? 13.276 -3.418 -0.100 1.00 78.12 364 ALA A O 1
ATOM 2831 N N . SER A 1 365 ? 14.120 -5.488 -0.075 1.00 75.38 365 SER A N 1
ATOM 2832 C CA . SER A 1 365 ? 15.185 -5.216 -1.031 1.00 75.38 365 SER A CA 1
ATOM 2833 C C . SER A 1 365 ? 14.826 -5.805 -2.388 1.00 75.38 365 SER A C 1
ATOM 2835 O O . SER A 1 365 ? 14.048 -6.755 -2.502 1.00 75.38 365 SER A O 1
ATOM 2837 N N . LEU A 1 366 ? 15.480 -5.312 -3.437 1.00 71.00 366 LEU A N 1
ATOM 2838 C CA . LEU A 1 366 ? 15.390 -5.934 -4.753 1.00 71.00 366 LEU A CA 1
ATOM 2839 C C . LEU A 1 366 ? 15.712 -7.438 -4.707 1.00 71.00 366 LEU A C 1
ATOM 2841 O O . LEU A 1 366 ? 15.025 -8.249 -5.323 1.00 71.00 366 LEU A O 1
ATOM 2845 N N . THR A 1 367 ? 16.736 -7.816 -3.941 1.00 74.12 367 THR A N 1
ATOM 2846 C CA . THR A 1 367 ? 17.146 -9.213 -3.774 1.00 74.12 367 THR A CA 1
ATOM 2847 C C . THR A 1 367 ? 16.055 -10.052 -3.114 1.00 74.12 367 THR A C 1
ATOM 2849 O O . THR A 1 367 ? 15.810 -11.175 -3.556 1.00 74.12 367 THR A O 1
ATOM 2852 N N . SER A 1 368 ? 15.378 -9.530 -2.084 1.00 79.56 368 SER A N 1
ATOM 2853 C CA . SER A 1 368 ? 14.297 -10.267 -1.420 1.00 79.56 368 SER A CA 1
ATOM 2854 C C . SER A 1 368 ? 13.083 -10.420 -2.332 1.00 79.56 368 SER A C 1
ATOM 2856 O O . SER A 1 368 ? 12.591 -11.535 -2.474 1.00 79.56 368 SER A O 1
ATOM 2858 N N . LEU A 1 369 ? 12.663 -9.356 -3.025 1.00 81.50 369 LEU A N 1
ATOM 2859 C CA . LEU A 1 369 ? 11.537 -9.396 -3.969 1.00 81.50 369 LEU A CA 1
ATOM 2860 C C . LEU A 1 369 ? 11.806 -10.360 -5.135 1.00 81.50 369 LEU A C 1
ATOM 2862 O O . LEU A 1 369 ? 10.958 -11.181 -5.479 1.00 81.50 369 LEU A O 1
ATOM 2866 N N . ALA A 1 370 ? 13.017 -10.333 -5.701 1.00 76.00 370 ALA A N 1
ATOM 2867 C CA . ALA A 1 370 ? 13.428 -11.285 -6.732 1.00 76.00 370 ALA A CA 1
ATOM 2868 C C . ALA A 1 370 ? 13.430 -12.733 -6.212 1.00 76.00 370 ALA A C 1
ATOM 2870 O O . ALA A 1 370 ? 13.033 -13.649 -6.933 1.00 76.00 370 ALA A O 1
ATOM 2871 N N . GLY A 1 371 ? 13.860 -12.943 -4.964 1.00 81.81 371 GLY A N 1
ATOM 2872 C CA . GLY A 1 371 ? 13.830 -14.247 -4.305 1.00 81.81 371 GLY A CA 1
ATOM 2873 C C . GLY A 1 371 ? 12.409 -14.781 -4.107 1.00 81.81 371 GLY A C 1
ATOM 2874 O O . GLY A 1 371 ? 12.159 -15.956 -4.366 1.00 81.81 371 GLY A O 1
ATOM 2875 N N . GLU A 1 372 ? 11.461 -13.929 -3.714 1.00 86.75 372 GLU A N 1
ATOM 2876 C CA . GLU A 1 372 ? 10.040 -14.292 -3.605 1.00 86.75 372 GLU A CA 1
ATOM 2877 C C . GLU A 1 372 ? 9.479 -14.752 -4.958 1.00 86.75 372 GLU A C 1
ATOM 2879 O O . GLU A 1 372 ? 8.937 -15.860 -5.066 1.00 86.75 372 GLU A O 1
ATOM 2884 N N . GLU A 1 373 ? 9.705 -13.960 -6.016 1.00 82.88 373 GLU A N 1
ATOM 2885 C CA . GLU A 1 373 ? 9.268 -14.300 -7.372 1.00 82.88 373 GLU A CA 1
ATOM 2886 C C . GLU A 1 373 ? 9.858 -15.634 -7.853 1.00 82.88 373 GLU A C 1
ATOM 2888 O O . GLU A 1 373 ? 9.172 -16.401 -8.527 1.00 82.88 373 GLU A O 1
ATOM 2893 N N . GLN A 1 374 ? 11.120 -15.927 -7.521 1.00 81.81 374 GLN A N 1
ATOM 2894 C CA . GLN A 1 374 ? 11.786 -17.176 -7.909 1.00 81.81 374 GLN A CA 1
ATOM 2895 C C . GLN A 1 374 ? 11.185 -18.408 -7.233 1.00 81.81 374 GLN A C 1
ATOM 2897 O O . GLN A 1 374 ? 11.235 -19.495 -7.809 1.00 81.81 374 GLN A O 1
ATOM 2902 N N . VAL A 1 375 ? 10.645 -18.265 -6.020 1.00 83.50 375 VAL A N 1
ATOM 2903 C CA . VAL A 1 375 ? 10.155 -19.411 -5.244 1.00 83.50 375 VAL A CA 1
ATOM 2904 C C . VAL A 1 375 ? 8.659 -19.644 -5.416 1.00 83.50 375 VAL A C 1
ATOM 2906 O O . VAL A 1 375 ? 8.233 -20.801 -5.429 1.00 83.50 375 VAL A O 1
ATOM 2909 N N . ILE A 1 376 ? 7.852 -18.590 -5.565 1.00 82.31 376 ILE A N 1
ATOM 2910 C CA . ILE A 1 376 ? 6.389 -18.737 -5.668 1.00 82.31 376 ILE A CA 1
ATOM 2911 C C . ILE A 1 376 ? 5.760 -18.063 -6.887 1.00 82.31 376 ILE A C 1
ATOM 2913 O O . ILE A 1 376 ? 4.547 -18.180 -7.071 1.00 82.31 376 ILE A O 1
ATOM 2917 N N . GLY A 1 377 ? 6.546 -17.403 -7.735 1.00 81.00 377 GLY A N 1
ATOM 2918 C CA . GLY A 1 377 ? 6.048 -16.728 -8.934 1.00 81.00 377 GLY A CA 1
ATOM 2919 C C . GLY A 1 377 ? 5.424 -15.356 -8.675 1.00 81.00 377 GLY A C 1
ATOM 2920 O O . GLY A 1 377 ? 4.910 -14.761 -9.617 1.00 81.00 377 GLY A O 1
ATOM 2921 N N . PHE A 1 378 ? 5.485 -14.858 -7.435 1.00 84.81 378 PHE A N 1
ATOM 2922 C CA . PHE A 1 378 ? 4.994 -13.540 -7.026 1.00 84.81 378 PHE A CA 1
ATOM 2923 C C . PHE A 1 378 ? 5.915 -12.907 -5.983 1.00 84.81 378 PHE A C 1
ATOM 2925 O O . PHE A 1 378 ? 6.492 -13.629 -5.168 1.00 84.81 378 PHE A O 1
ATOM 2932 N N . SER A 1 379 ? 5.970 -11.580 -5.948 1.00 87.44 379 SER A N 1
ATOM 2933 C CA . SER A 1 379 ? 6.323 -10.839 -4.737 1.00 87.44 379 SER A CA 1
ATOM 2934 C C . SER A 1 379 ? 5.149 -10.815 -3.749 1.00 87.44 379 SER A C 1
ATOM 2936 O O . SER A 1 379 ? 3.990 -11.060 -4.109 1.00 87.44 379 SER A O 1
ATOM 2938 N N . HIS A 1 380 ? 5.416 -10.490 -2.485 1.00 91.69 380 HIS A N 1
ATOM 2939 C CA . HIS A 1 380 ? 4.346 -10.283 -1.508 1.00 91.69 380 HIS A CA 1
ATOM 2940 C C . HIS A 1 380 ? 3.417 -9.122 -1.893 1.00 91.69 380 HIS A C 1
ATOM 2942 O O . HIS A 1 380 ? 2.224 -9.215 -1.620 1.00 91.69 380 HIS A O 1
ATOM 2948 N N . ALA A 1 381 ? 3.918 -8.082 -2.567 1.00 91.56 381 ALA A N 1
ATOM 2949 C CA . ALA A 1 381 ? 3.104 -6.966 -3.052 1.00 91.56 381 ALA A CA 1
ATOM 2950 C C . ALA A 1 381 ? 2.087 -7.417 -4.112 1.00 91.56 381 ALA A C 1
ATOM 2952 O O . ALA A 1 381 ? 0.889 -7.158 -3.991 1.00 91.56 381 ALA A O 1
ATOM 2953 N N . GLU A 1 382 ? 2.538 -8.188 -5.109 1.00 86.94 382 GLU A N 1
ATOM 2954 C CA . GLU A 1 382 ? 1.662 -8.763 -6.139 1.00 86.94 382 GLU A CA 1
ATOM 2955 C C . GLU A 1 382 ? 0.612 -9.700 -5.523 1.00 86.94 382 GLU A C 1
ATOM 2957 O O . GLU A 1 382 ? -0.572 -9.645 -5.865 1.00 86.94 382 GLU A O 1
ATOM 2962 N N . MET A 1 383 ? 1.032 -10.540 -4.572 1.00 88.12 383 MET A N 1
ATOM 2963 C CA . MET A 1 383 ? 0.130 -11.444 -3.862 1.00 88.12 383 MET A CA 1
ATOM 2964 C C . MET A 1 383 ? -0.874 -10.684 -2.983 1.00 88.12 383 MET A C 1
ATOM 2966 O O . MET A 1 383 ? -2.040 -11.071 -2.918 1.00 88.12 383 MET A O 1
ATOM 2970 N N . GLY A 1 384 ? -0.451 -9.598 -2.333 1.00 90.56 384 GLY A N 1
ATOM 2971 C CA . GLY A 1 384 ? -1.318 -8.701 -1.570 1.00 90.56 384 GLY A CA 1
ATOM 2972 C C . GLY A 1 384 ? -2.395 -8.075 -2.454 1.00 90.56 384 GLY A C 1
ATOM 2973 O O . GLY A 1 384 ? -3.578 -8.166 -2.128 1.00 90.56 384 GLY A O 1
ATOM 2974 N N . GLY A 1 385 ? -2.007 -7.542 -3.618 1.00 89.38 385 GLY A N 1
ATOM 2975 C CA . GLY A 1 385 ? -2.939 -7.018 -4.621 1.00 89.38 385 GLY A CA 1
ATOM 2976 C C . GLY A 1 385 ? -3.939 -8.073 -5.108 1.00 89.38 385 GLY A C 1
ATOM 2977 O O . GLY A 1 385 ? -5.139 -7.806 -5.174 1.00 89.38 385 GLY A O 1
ATOM 2978 N N . TYR A 1 386 ? -3.479 -9.301 -5.368 1.00 85.62 386 TYR A N 1
ATOM 2979 C CA . TYR A 1 386 ? -4.362 -10.411 -5.743 1.00 85.62 386 TYR A CA 1
ATOM 2980 C C . TYR A 1 386 ? -5.376 -10.752 -4.638 1.00 85.62 386 TYR A C 1
ATOM 2982 O O . TYR A 1 386 ? -6.556 -10.965 -4.920 1.00 85.62 386 TYR A O 1
ATOM 2990 N N . ILE A 1 387 ? -4.949 -10.791 -3.371 1.00 87.00 387 ILE A N 1
ATOM 2991 C CA . ILE A 1 387 ? -5.860 -11.033 -2.241 1.00 87.00 387 ILE A CA 1
ATOM 2992 C C . ILE A 1 387 ? -6.884 -9.897 -2.126 1.00 87.00 387 ILE A C 1
ATOM 2994 O O . ILE A 1 387 ? -8.077 -10.171 -1.998 1.00 87.00 387 ILE A O 1
ATOM 2998 N N . ALA A 1 388 ? -6.437 -8.645 -2.224 1.00 88.38 388 ALA A N 1
ATOM 2999 C CA . ALA A 1 388 ? -7.290 -7.463 -2.151 1.00 88.38 388 ALA A CA 1
ATOM 3000 C C . ALA A 1 388 ? -8.361 -7.437 -3.253 1.00 88.38 388 ALA A C 1
ATOM 3002 O O . ALA A 1 388 ? -9.531 -7.183 -2.970 1.00 88.38 388 ALA A O 1
ATOM 3003 N N . GLU A 1 389 ? -8.013 -7.778 -4.496 1.00 85.69 389 GLU A N 1
ATOM 3004 C CA . GLU A 1 389 ? -9.010 -7.882 -5.568 1.00 85.69 389 GLU A CA 1
ATOM 3005 C C . GLU A 1 389 ? -10.036 -8.983 -5.267 1.00 85.69 389 GLU A C 1
ATOM 3007 O O . GLU A 1 389 ? -11.240 -8.793 -5.433 1.00 85.69 389 GLU A O 1
ATOM 3012 N N . ARG A 1 390 ? -9.588 -10.135 -4.755 1.00 83.88 390 ARG A N 1
ATOM 3013 C CA . ARG A 1 390 ? -10.481 -11.245 -4.382 1.00 83.88 390 ARG A CA 1
ATOM 3014 C C . ARG A 1 390 ? -11.399 -10.911 -3.211 1.00 83.88 390 ARG A C 1
ATOM 3016 O O . ARG A 1 390 ? -12.463 -11.517 -3.095 1.00 83.88 390 ARG A O 1
ATOM 3023 N N . TRP A 1 391 ? -11.001 -9.960 -2.377 1.00 85.50 391 TRP A N 1
ATOM 3024 C CA . TRP A 1 391 ? -11.830 -9.366 -1.332 1.00 85.50 391 TRP A CA 1
ATOM 3025 C C . TRP A 1 391 ? -12.771 -8.275 -1.853 1.00 85.50 391 TRP A C 1
ATOM 3027 O O . TRP A 1 391 ? -13.565 -7.762 -1.073 1.00 85.50 391 TRP A O 1
ATOM 3037 N N . ASN A 1 392 ? -12.734 -7.971 -3.155 1.00 81.44 392 ASN A N 1
ATOM 3038 C CA . ASN A 1 392 ? -13.510 -6.915 -3.799 1.00 81.44 392 ASN A CA 1
ATOM 3039 C C . ASN A 1 392 ? -13.182 -5.517 -3.242 1.00 81.44 392 ASN A C 1
ATOM 3041 O O . ASN A 1 392 ? -14.060 -4.661 -3.139 1.00 81.44 392 ASN A O 1
ATOM 3045 N N . LEU A 1 393 ? -11.916 -5.292 -2.864 1.00 85.75 393 LEU A N 1
ATOM 3046 C CA . LEU A 1 393 ? -11.459 -3.975 -2.423 1.00 85.75 393 LEU A CA 1
ATOM 3047 C C . LEU A 1 393 ? -11.394 -2.996 -3.611 1.00 85.75 393 LEU A C 1
ATOM 3049 O O . LEU A 1 393 ? -11.181 -3.427 -4.747 1.00 85.75 393 LEU A O 1
ATOM 3053 N N . PRO A 1 394 ? -11.530 -1.675 -3.373 1.00 85.19 394 PRO A N 1
ATOM 3054 C CA . PRO A 1 394 ? -11.422 -0.671 -4.428 1.00 85.19 394 PRO A CA 1
ATOM 3055 C C . PRO A 1 394 ? -10.104 -0.769 -5.210 1.00 85.19 394 PRO A C 1
ATOM 3057 O O . PRO A 1 394 ? -9.044 -0.945 -4.612 1.00 85.19 394 PRO A O 1
ATOM 3060 N N . GLU A 1 395 ? -10.148 -0.561 -6.532 1.00 84.12 395 GLU A N 1
ATOM 3061 C CA . GLU A 1 395 ? -8.970 -0.699 -7.411 1.00 84.12 395 GLU A CA 1
ATOM 3062 C C . GLU A 1 395 ? -7.796 0.190 -6.971 1.00 84.12 395 GLU A C 1
ATOM 3064 O O . GLU A 1 395 ? -6.652 -0.226 -7.055 1.00 84.12 395 GLU A O 1
ATOM 3069 N N . LYS A 1 396 ? -8.061 1.370 -6.399 1.00 85.56 396 LYS A N 1
ATOM 3070 C CA . LYS A 1 396 ? -7.029 2.247 -5.811 1.00 85.56 396 LYS A CA 1
ATOM 3071 C C . LYS A 1 396 ? -6.232 1.586 -4.670 1.00 85.56 396 LYS A C 1
ATOM 3073 O O . LYS A 1 396 ? -5.030 1.810 -4.543 1.00 85.56 396 LYS A O 1
ATOM 3078 N N . VAL A 1 397 ? -6.882 0.746 -3.856 1.00 90.75 397 VAL A N 1
ATOM 3079 C CA . VAL A 1 397 ? -6.228 -0.034 -2.790 1.00 90.75 397 VAL A CA 1
ATOM 3080 C C . VAL A 1 397 ? -5.444 -1.186 -3.408 1.00 90.75 397 VAL A C 1
ATOM 3082 O O . VAL A 1 397 ? -4.291 -1.391 -3.045 1.00 90.75 397 VAL A O 1
ATOM 3085 N N . VAL A 1 398 ? -6.036 -1.899 -4.372 1.00 87.31 398 VAL A N 1
ATOM 3086 C CA . VAL A 1 398 ? -5.369 -2.990 -5.105 1.00 87.31 398 VAL A CA 1
ATOM 3087 C C . VAL A 1 398 ? -4.091 -2.495 -5.791 1.00 87.31 398 VAL A C 1
ATOM 3089 O O . VAL A 1 398 ? -3.035 -3.103 -5.627 1.00 87.31 398 VAL A O 1
ATOM 3092 N N . ASP A 1 399 ? -4.176 -1.369 -6.498 1.00 85.94 399 ASP A N 1
ATOM 3093 C CA . ASP A 1 399 ? -3.070 -0.713 -7.197 1.00 85.94 399 ASP A CA 1
ATOM 3094 C C . ASP A 1 399 ? -1.966 -0.276 -6.225 1.00 85.94 399 ASP A C 1
ATOM 3096 O O . ASP A 1 399 ? -0.792 -0.567 -6.450 1.00 85.94 399 ASP A O 1
ATOM 3100 N N . SER A 1 400 ? -2.341 0.330 -5.092 1.00 92.62 400 SER A N 1
ATOM 3101 C CA . SER A 1 400 ? -1.388 0.721 -4.044 1.00 92.62 400 SER A CA 1
ATOM 3102 C C . SER A 1 400 ? -0.658 -0.491 -3.459 1.00 92.62 400 SER A C 1
ATOM 3104 O O . SER A 1 400 ? 0.563 -0.475 -3.341 1.00 92.62 400 SER A O 1
ATOM 3106 N N . LEU A 1 401 ? -1.380 -1.571 -3.144 1.00 93.94 401 LEU A N 1
ATOM 3107 C CA . LEU A 1 401 ? -0.794 -2.820 -2.645 1.00 93.94 401 LEU A CA 1
ATOM 3108 C C . LEU A 1 401 ? 0.155 -3.452 -3.661 1.00 93.94 401 LEU A C 1
ATOM 3110 O O . LEU A 1 401 ? 1.235 -3.896 -3.292 1.00 93.94 401 LEU A O 1
ATOM 3114 N N . MET A 1 402 ? -0.218 -3.491 -4.936 1.00 86.56 402 MET A N 1
ATOM 3115 C CA . MET A 1 402 ? 0.607 -4.117 -5.967 1.00 86.56 402 MET A CA 1
ATOM 3116 C C . MET A 1 402 ? 1.891 -3.325 -6.249 1.00 86.56 402 MET A C 1
ATOM 3118 O O . MET A 1 402 ? 2.922 -3.915 -6.577 1.00 86.56 402 MET A O 1
ATOM 3122 N N . HIS A 1 403 ? 1.842 -1.999 -6.100 1.00 84.56 403 HIS A N 1
ATOM 3123 C CA . HIS A 1 403 ? 2.897 -1.090 -6.542 1.00 84.56 403 HIS A CA 1
ATOM 3124 C C . HIS A 1 403 ? 3.594 -0.322 -5.410 1.00 84.56 403 HIS A C 1
ATOM 3126 O O . HIS A 1 403 ? 4.382 0.572 -5.697 1.00 84.56 403 HIS A O 1
ATOM 3132 N N . HIS A 1 404 ? 3.389 -0.666 -4.134 1.00 91.69 404 HIS A N 1
ATOM 3133 C CA . HIS A 1 404 ? 4.021 0.069 -3.027 1.00 91.69 404 HIS A CA 1
ATOM 3134 C C . HIS A 1 404 ? 5.554 -0.017 -3.003 1.00 91.69 404 HIS A C 1
ATOM 3136 O O . HIS A 1 404 ? 6.188 0.908 -2.517 1.00 91.69 404 HIS A O 1
ATOM 3142 N N . HIS A 1 405 ? 6.175 -1.060 -3.567 1.00 84.50 405 HIS A N 1
ATOM 3143 C CA . HIS A 1 405 ? 7.640 -1.110 -3.760 1.00 84.50 405 HIS A CA 1
ATOM 3144 C C . HIS A 1 405 ? 8.116 -0.413 -5.032 1.00 84.50 405 HIS A C 1
ATOM 3146 O O . HIS A 1 405 ? 9.316 -0.305 -5.270 1.00 84.50 405 HIS A O 1
ATOM 3152 N N . LEU A 1 406 ? 7.183 -0.001 -5.891 1.00 78.69 406 LEU A N 1
ATOM 3153 C CA . LEU A 1 406 ? 7.481 0.624 -7.170 1.00 78.69 406 LEU A CA 1
ATOM 3154 C C . LEU A 1 406 ? 6.374 1.608 -7.591 1.00 78.69 406 LEU A C 1
ATOM 3156 O O . LEU A 1 406 ? 5.633 1.339 -8.546 1.00 78.69 406 LEU A O 1
ATOM 3160 N N . PRO A 1 407 ? 6.241 2.749 -6.889 1.00 81.44 407 PRO A N 1
ATOM 3161 C CA . PRO A 1 407 ? 5.106 3.656 -7.061 1.00 81.44 407 PRO A CA 1
ATOM 3162 C C . PRO A 1 407 ? 4.950 4.214 -8.476 1.00 81.44 407 PRO A C 1
ATOM 3164 O O . PRO A 1 407 ? 3.836 4.522 -8.893 1.00 81.44 407 PRO A O 1
ATOM 3167 N N . ALA A 1 408 ? 6.037 4.301 -9.251 1.00 71.12 408 ALA A N 1
ATOM 3168 C CA . ALA A 1 408 ? 6.006 4.754 -10.641 1.00 71.12 408 ALA A CA 1
ATOM 3169 C C . ALA A 1 408 ? 5.100 3.903 -11.558 1.00 71.12 408 ALA A C 1
ATOM 3171 O O . ALA A 1 408 ? 4.612 4.410 -12.572 1.00 71.12 408 ALA A O 1
ATOM 3172 N N . LYS A 1 409 ? 4.852 2.631 -11.203 1.00 72.50 409 LYS A N 1
ATOM 3173 C CA . LYS A 1 409 ? 3.926 1.737 -11.920 1.00 72.50 409 LYS A CA 1
ATOM 3174 C C . LYS A 1 409 ? 2.456 1.969 -11.603 1.00 72.50 409 LYS A C 1
ATOM 3176 O O . LYS A 1 409 ? 1.610 1.534 -12.382 1.00 72.50 409 LYS A O 1
ATOM 3181 N N . ALA A 1 410 ? 2.164 2.588 -10.465 1.00 75.25 410 ALA A N 1
ATOM 3182 C CA . ALA A 1 410 ? 0.800 2.739 -9.999 1.00 75.25 410 ALA A CA 1
ATOM 3183 C C . ALA A 1 410 ? 0.003 3.654 -10.935 1.00 75.25 410 ALA A C 1
ATOM 3185 O O . ALA A 1 410 ? 0.518 4.654 -11.454 1.00 75.25 410 ALA A O 1
ATOM 3186 N N . LEU A 1 411 ? -1.279 3.338 -11.108 1.00 76.44 411 LEU A N 1
ATOM 3187 C CA . LEU A 1 411 ? -2.246 4.254 -11.709 1.00 76.44 411 LEU A CA 1
ATOM 3188 C C . LEU A 1 411 ? -2.425 5.479 -10.804 1.00 76.44 411 LEU A C 1
ATOM 3190 O O . LEU A 1 411 ? -2.414 6.610 -11.291 1.00 76.44 411 LEU A O 1
ATOM 3194 N N . ASN A 1 412 ? -2.517 5.259 -9.488 1.00 81.75 412 ASN A N 1
ATOM 3195 C CA . ASN A 1 412 ? -2.515 6.314 -8.478 1.00 81.75 412 ASN A CA 1
ATOM 3196 C C . ASN A 1 412 ? -1.138 6.433 -7.806 1.00 81.75 412 ASN A C 1
ATOM 3198 O O . ASN A 1 412 ? -0.898 5.920 -6.710 1.00 81.75 412 ASN A O 1
ATOM 3202 N N . ARG A 1 413 ? -0.223 7.149 -8.466 1.00 83.69 413 ARG A N 1
ATOM 3203 C CA . ARG A 1 413 ? 1.154 7.337 -7.976 1.00 83.69 413 ARG A CA 1
ATOM 3204 C C . ARG A 1 413 ? 1.235 8.061 -6.646 1.00 83.69 413 ARG A C 1
ATOM 3206 O O . ARG A 1 413 ? 2.137 7.765 -5.872 1.00 83.69 413 ARG A O 1
ATOM 3213 N N . GLU A 1 414 ? 0.332 9.004 -6.387 1.00 87.81 414 GLU A N 1
ATOM 3214 C CA . GLU A 1 414 ? 0.315 9.742 -5.124 1.00 87.81 414 GLU A CA 1
ATOM 3215 C C . GLU A 1 414 ? 0.079 8.783 -3.957 1.00 87.81 414 GLU A C 1
ATOM 3217 O O . GLU A 1 414 ? 0.879 8.726 -3.024 1.00 87.81 414 GLU A O 1
ATOM 3222 N N . GLN A 1 415 ? -0.954 7.948 -4.064 1.00 91.44 415 GLN A N 1
ATOM 3223 C CA . GLN A 1 415 ? -1.295 6.984 -3.025 1.00 91.44 415 GLN A CA 1
ATOM 3224 C C . GLN A 1 415 ? -0.210 5.912 -2.847 1.00 91.44 415 GLN A C 1
ATOM 3226 O O . GLN A 1 415 ? 0.180 5.615 -1.717 1.00 91.44 415 GLN A O 1
ATOM 3231 N N . ALA A 1 416 ? 0.332 5.375 -3.945 1.00 90.25 416 ALA A N 1
ATOM 3232 C CA . ALA A 1 416 ? 1.411 4.391 -3.883 1.00 90.25 416 ALA A CA 1
ATOM 3233 C C . ALA A 1 416 ? 2.718 4.979 -3.319 1.00 90.25 416 ALA A C 1
ATOM 3235 O O . ALA A 1 416 ? 3.424 4.294 -2.582 1.00 90.25 416 ALA A O 1
ATOM 3236 N N . SER A 1 417 ? 3.032 6.248 -3.615 1.00 90.06 417 SER A N 1
ATOM 3237 C CA . SER A 1 417 ? 4.232 6.922 -3.091 1.00 90.06 417 SER A CA 1
ATOM 3238 C C . SER A 1 417 ? 4.099 7.226 -1.604 1.00 90.06 417 SER A C 1
ATOM 3240 O O . SER A 1 417 ? 5.057 7.047 -0.859 1.00 90.06 417 SER A O 1
ATOM 3242 N N . LEU A 1 418 ? 2.908 7.628 -1.153 1.00 95.44 418 LEU A N 1
ATOM 3243 C CA . LEU A 1 418 ? 2.617 7.809 0.268 1.00 95.44 418 LEU A CA 1
ATOM 3244 C C . LEU A 1 418 ? 2.726 6.501 1.044 1.00 95.44 418 LEU A C 1
ATOM 3246 O O . LEU A 1 418 ? 3.298 6.487 2.131 1.00 95.44 418 LEU A O 1
ATOM 3250 N N . LEU A 1 419 ? 2.215 5.410 0.472 1.00 96.75 419 LEU A N 1
ATOM 3251 C CA . LEU A 1 419 ? 2.329 4.086 1.068 1.00 96.75 419 LEU A CA 1
ATOM 3252 C C . LEU A 1 419 ? 3.791 3.616 1.126 1.00 96.75 419 LEU A C 1
ATOM 3254 O O . LEU A 1 419 ? 4.232 3.141 2.169 1.00 96.75 419 LEU A O 1
ATOM 3258 N N . ASN A 1 420 ? 4.560 3.813 0.049 1.00 93.69 420 ASN A N 1
ATOM 3259 C CA . ASN A 1 420 ? 5.998 3.527 0.026 1.00 93.69 420 ASN A CA 1
ATOM 3260 C C . ASN A 1 420 ? 6.758 4.326 1.093 1.00 93.69 420 ASN A C 1
ATOM 3262 O O . ASN A 1 420 ? 7.569 3.772 1.832 1.00 93.69 420 ASN A O 1
ATOM 3266 N N . LEU A 1 421 ? 6.473 5.624 1.200 1.00 94.00 421 LEU A N 1
ATOM 3267 C CA . LEU A 1 421 ? 7.083 6.489 2.200 1.00 94.00 421 LEU A CA 1
ATOM 3268 C C . LEU A 1 421 ? 6.719 6.027 3.616 1.00 94.00 421 LEU A C 1
ATOM 3270 O O . LEU A 1 421 ? 7.599 5.916 4.464 1.00 94.00 421 LEU A O 1
ATOM 3274 N N . ALA A 1 422 ? 5.446 5.722 3.878 1.00 96.94 422 ALA A N 1
ATOM 3275 C CA . ALA A 1 422 ? 4.990 5.227 5.174 1.00 96.94 422 ALA A CA 1
ATOM 3276 C C . ALA A 1 422 ? 5.684 3.918 5.582 1.00 96.94 422 ALA A C 1
ATOM 3278 O O . ALA A 1 422 ? 6.080 3.780 6.740 1.00 96.94 422 ALA A O 1
ATOM 3279 N N . ASP A 1 423 ? 5.858 2.990 4.639 1.00 95.56 423 ASP A N 1
ATOM 3280 C CA . ASP A 1 423 ? 6.581 1.731 4.842 1.00 95.56 423 ASP A CA 1
ATOM 3281 C C . ASP A 1 423 ? 8.049 1.978 5.240 1.00 95.56 423 ASP A C 1
ATOM 3283 O O . ASP A 1 423 ? 8.529 1.504 6.277 1.00 95.56 423 ASP A O 1
ATOM 3287 N N . LEU A 1 424 ? 8.750 2.833 4.492 1.00 90.81 424 LEU A N 1
ATOM 3288 C CA . LEU A 1 424 ? 10.139 3.192 4.792 1.00 90.81 424 LEU A CA 1
ATOM 3289 C C . LEU A 1 424 ? 10.278 3.909 6.142 1.00 90.81 424 LEU A C 1
ATOM 3291 O O . LEU A 1 424 ? 11.187 3.603 6.917 1.00 90.81 424 LEU A O 1
ATOM 3295 N N . LEU A 1 425 ? 9.356 4.816 6.473 1.00 93.88 425 LEU A N 1
ATOM 3296 C CA . LEU A 1 425 ? 9.334 5.497 7.769 1.00 93.88 425 LEU A CA 1
ATOM 3297 C C . LEU A 1 425 ? 9.058 4.527 8.928 1.00 93.88 425 LEU A C 1
ATOM 3299 O O . LEU A 1 425 ? 9.653 4.675 9.998 1.00 93.88 425 LEU A O 1
ATOM 3303 N N . ALA A 1 426 ? 8.204 3.518 8.733 1.00 94.69 426 ALA A N 1
ATOM 3304 C CA . ALA A 1 426 ? 7.934 2.497 9.746 1.00 94.69 426 ALA A CA 1
ATOM 3305 C C . ALA A 1 426 ? 9.187 1.666 10.076 1.00 94.69 426 ALA A C 1
ATOM 3307 O O . ALA A 1 426 ? 9.410 1.326 11.246 1.00 94.69 426 ALA A O 1
ATOM 3308 N N . HIS A 1 427 ? 10.020 1.387 9.068 1.00 88.19 427 HIS A N 1
ATOM 3309 C CA . HIS A 1 427 ? 11.300 0.697 9.217 1.00 88.19 427 HIS A CA 1
ATOM 3310 C C . HIS A 1 427 ? 12.388 1.595 9.827 1.00 88.19 427 HIS A C 1
ATOM 3312 O O . HIS A 1 427 ? 12.964 1.259 10.867 1.00 88.19 427 HIS A O 1
ATOM 3318 N N . ASN A 1 428 ? 12.646 2.752 9.212 1.00 84.81 428 ASN A N 1
ATOM 3319 C CA . ASN A 1 428 ? 13.827 3.576 9.488 1.00 84.81 428 ASN A CA 1
ATOM 3320 C C . ASN A 1 428 ? 13.611 4.554 10.646 1.00 84.81 428 ASN A C 1
ATOM 3322 O O . ASN A 1 428 ? 14.536 4.828 11.411 1.00 84.81 428 ASN A O 1
ATOM 3326 N N . ARG A 1 429 ? 12.377 5.053 10.813 1.00 84.25 429 ARG A N 1
ATOM 3327 C CA . ARG A 1 429 ? 11.998 6.089 11.795 1.00 84.25 429 ARG A CA 1
ATOM 3328 C C . ARG A 1 429 ? 12.759 7.411 11.606 1.00 84.25 429 ARG A C 1
ATOM 3330 O O . ARG A 1 429 ? 12.856 8.196 12.549 1.00 84.25 429 ARG A O 1
ATOM 3337 N N . SER A 1 430 ? 13.294 7.636 10.412 1.00 83.94 430 SER A N 1
ATOM 3338 C CA . SER A 1 430 ? 13.924 8.870 9.940 1.00 83.94 430 SER A CA 1
ATOM 3339 C C . SER A 1 430 ? 13.727 8.985 8.428 1.00 83.94 430 SER A C 1
ATOM 3341 O O . SER A 1 430 ? 13.243 8.049 7.787 1.00 83.94 430 SER A O 1
ATOM 3343 N N . LEU A 1 431 ? 14.106 10.130 7.867 1.00 80.44 431 LEU A N 1
ATOM 3344 C CA . LEU A 1 431 ? 14.163 10.381 6.427 1.00 80.44 431 LEU A CA 1
ATOM 3345 C C . LEU A 1 431 ? 15.455 9.832 5.791 1.00 80.44 431 LEU A C 1
ATOM 3347 O O . LEU A 1 431 ? 15.737 10.109 4.626 1.00 80.44 431 LEU A O 1
ATOM 3351 N N . ASP A 1 432 ? 16.242 9.048 6.532 1.00 76.38 432 ASP A N 1
ATOM 3352 C CA . ASP A 1 432 ? 17.403 8.353 5.985 1.00 76.38 432 ASP A CA 1
ATOM 3353 C C . ASP A 1 432 ? 16.966 7.127 5.176 1.00 76.38 432 ASP A C 1
ATOM 3355 O O . ASP A 1 432 ? 15.979 6.459 5.497 1.00 76.38 432 ASP A O 1
ATOM 3359 N N . ASN A 1 433 ? 17.757 6.777 4.158 1.00 73.00 433 ASN A N 1
ATOM 3360 C CA . ASN A 1 433 ? 17.553 5.590 3.318 1.00 73.00 433 ASN A CA 1
ATOM 3361 C C . ASN A 1 433 ? 16.161 5.526 2.664 1.00 73.00 433 ASN A C 1
ATOM 3363 O O . ASN A 1 433 ? 15.581 4.445 2.529 1.00 73.00 433 ASN A O 1
ATOM 3367 N N . LEU A 1 434 ? 15.613 6.678 2.270 1.00 75.81 434 LEU A N 1
ATOM 3368 C CA . LEU A 1 434 ? 14.413 6.710 1.445 1.00 75.81 434 LEU A CA 1
ATOM 3369 C C . LEU A 1 434 ? 14.700 6.147 0.050 1.00 75.81 434 LEU A C 1
ATOM 3371 O O . LEU A 1 434 ? 15.805 6.274 -0.479 1.00 75.81 434 LEU A O 1
ATOM 3375 N N . SER A 1 435 ? 13.676 5.568 -0.575 1.00 70.00 435 SER A N 1
ATOM 3376 C CA . SER A 1 435 ? 13.717 5.253 -2.001 1.00 70.00 435 SER A CA 1
ATOM 3377 C C . SER A 1 435 ? 13.796 6.540 -2.828 1.00 70.00 435 SER A C 1
ATOM 3379 O O . SER A 1 435 ? 13.466 7.639 -2.356 1.00 70.00 435 SER A O 1
ATOM 3381 N N . HIS A 1 436 ? 14.194 6.410 -4.094 1.00 65.56 436 HIS A N 1
ATOM 3382 C CA . HIS A 1 436 ? 14.166 7.548 -5.006 1.00 65.56 436 HIS A CA 1
ATOM 3383 C C . HIS A 1 436 ? 12.743 8.097 -5.177 1.00 65.56 436 HIS A C 1
ATOM 3385 O O . HIS A 1 436 ? 12.555 9.299 -4.996 1.00 65.56 436 HIS A O 1
ATOM 3391 N N . ALA A 1 437 ? 11.744 7.233 -5.408 1.00 68.94 437 ALA A N 1
ATOM 3392 C CA . ALA A 1 437 ? 10.328 7.607 -5.444 1.00 68.94 437 ALA A CA 1
ATOM 3393 C C . ALA A 1 437 ? 9.911 8.435 -4.227 1.00 68.94 437 ALA A C 1
ATOM 3395 O O . ALA A 1 437 ? 9.374 9.528 -4.387 1.00 68.94 437 ALA A O 1
ATOM 3396 N N . SER A 1 438 ? 10.190 7.947 -3.014 1.00 76.12 438 SER A N 1
ATOM 3397 C CA . SER A 1 438 ? 9.832 8.648 -1.777 1.00 76.12 438 SER A CA 1
ATOM 3398 C C . SER A 1 438 ? 10.526 10.006 -1.665 1.00 76.12 438 SER A C 1
ATOM 3400 O O . SER A 1 438 ? 9.894 10.994 -1.296 1.00 76.12 438 SER A O 1
ATOM 3402 N N . SER A 1 439 ? 11.802 10.084 -2.049 1.00 71.75 439 SER A N 1
ATOM 3403 C CA . SER A 1 439 ? 12.572 11.334 -2.042 1.00 71.75 439 SER A CA 1
ATOM 3404 C C . SER A 1 439 ? 12.013 12.354 -3.041 1.00 71.75 439 SER A C 1
ATOM 3406 O O . SER A 1 439 ? 11.782 13.513 -2.696 1.00 71.75 439 SER A O 1
ATOM 3408 N N . VAL A 1 440 ? 11.739 11.925 -4.276 1.00 70.81 440 VAL A N 1
ATOM 3409 C CA . VAL A 1 440 ? 11.145 12.766 -5.328 1.00 70.81 440 VAL A CA 1
ATOM 3410 C C . VAL A 1 440 ? 9.740 13.217 -4.939 1.00 70.81 440 VAL A C 1
ATOM 3412 O O . VAL A 1 440 ? 9.385 14.386 -5.126 1.00 70.81 440 VAL A O 1
ATOM 3415 N N . TYR A 1 441 ? 8.943 12.312 -4.376 1.00 79.88 441 TYR A N 1
ATOM 3416 C CA . TYR A 1 441 ? 7.596 12.611 -3.916 1.00 79.88 441 TYR A CA 1
ATOM 3417 C C . TYR A 1 441 ? 7.609 13.641 -2.780 1.00 79.88 441 TYR A C 1
ATOM 3419 O O . TYR A 1 441 ? 6.889 14.635 -2.857 1.00 79.88 441 TYR A O 1
ATOM 3427 N N . LEU A 1 442 ? 8.483 13.497 -1.777 1.00 77.19 442 LEU A N 1
ATOM 3428 C CA . LEU A 1 442 ? 8.658 14.504 -0.721 1.00 77.19 442 LEU A CA 1
ATOM 3429 C C . LEU A 1 442 ? 9.028 15.879 -1.289 1.00 77.19 442 LEU A C 1
ATOM 3431 O O . LEU A 1 442 ? 8.429 16.884 -0.913 1.00 77.19 442 LEU A O 1
ATOM 3435 N N . CYS A 1 443 ? 9.956 15.935 -2.249 1.00 75.25 443 CYS A N 1
ATOM 3436 C CA . CYS A 1 443 ? 10.356 17.199 -2.869 1.00 75.25 443 CYS A CA 1
ATOM 3437 C C . CYS A 1 443 ? 9.240 17.876 -3.685 1.00 75.25 443 CYS A C 1
ATOM 3439 O O . CYS A 1 443 ? 9.275 19.094 -3.854 1.00 75.25 443 CYS A O 1
ATOM 3441 N N . SER A 1 444 ? 8.286 17.113 -4.227 1.00 77.31 444 SER A N 1
ATOM 3442 C CA . SER A 1 444 ? 7.269 17.620 -5.164 1.00 77.31 444 SER A CA 1
ATOM 3443 C C . SER A 1 444 ? 5.870 17.787 -4.564 1.00 77.31 444 SER A C 1
ATOM 3445 O O . SER A 1 444 ? 5.113 18.626 -5.045 1.00 77.31 444 SER A O 1
ATOM 3447 N N . SER A 1 445 ? 5.537 17.048 -3.505 1.00 76.69 445 SER A N 1
ATOM 3448 C CA . SER A 1 445 ? 4.208 17.035 -2.869 1.00 76.69 445 SER A CA 1
ATOM 3449 C C . SER A 1 445 ? 3.910 18.264 -2.005 1.00 76.69 445 SER A C 1
ATOM 3451 O O . SER A 1 445 ? 2.769 18.480 -1.606 1.00 76.69 445 SER A O 1
ATOM 3453 N N . GLY A 1 446 ? 4.925 19.072 -1.680 1.00 77.56 446 GLY A N 1
ATOM 3454 C CA . GLY A 1 446 ? 4.792 20.157 -0.703 1.00 77.56 446 GLY A CA 1
ATOM 3455 C C . GLY A 1 446 ? 4.728 19.668 0.750 1.00 77.56 446 GLY A C 1
ATOM 3456 O O . GLY A 1 446 ? 4.517 20.475 1.658 1.00 77.56 446 GLY A O 1
ATOM 3457 N N . LEU A 1 447 ? 4.941 18.368 0.985 1.00 84.69 447 LEU A N 1
ATOM 3458 C CA . LEU A 1 447 ? 5.037 17.783 2.313 1.00 84.69 447 LEU A CA 1
ATOM 3459 C C . LEU A 1 447 ? 6.394 18.130 2.942 1.00 84.69 447 LEU A C 1
ATOM 3461 O O . LEU A 1 447 ? 7.421 17.540 2.618 1.00 84.69 447 LEU A O 1
ATOM 3465 N N . ASN A 1 448 ? 6.398 19.103 3.852 1.00 85.81 448 ASN A N 1
ATOM 3466 C CA . ASN A 1 448 ? 7.602 19.492 4.580 1.00 85.81 448 ASN A CA 1
ATOM 3467 C C . ASN A 1 448 ? 7.726 18.667 5.867 1.00 85.81 448 ASN A C 1
ATOM 3469 O O . ASN A 1 448 ? 7.047 18.977 6.844 1.00 85.81 448 ASN A O 1
ATOM 3473 N N . LEU A 1 449 ? 8.562 17.627 5.840 1.00 87.31 449 LEU A N 1
ATOM 3474 C CA . LEU A 1 449 ? 8.897 16.804 7.004 1.00 87.31 449 LEU A CA 1
ATOM 3475 C C . LEU A 1 449 ? 10.341 17.050 7.425 1.00 87.31 449 LEU A C 1
ATOM 3477 O O . LEU A 1 449 ? 11.223 17.193 6.578 1.00 87.31 449 LEU A O 1
ATOM 3481 N N . ASP A 1 450 ? 10.583 17.006 8.729 1.00 89.44 450 ASP A N 1
ATOM 3482 C CA . ASP A 1 450 ? 11.923 16.878 9.289 1.00 89.44 450 ASP A CA 1
ATOM 3483 C C . ASP A 1 450 ? 12.052 15.603 10.139 1.00 89.44 450 ASP A C 1
ATOM 3485 O O . ASP A 1 450 ? 11.063 14.974 10.532 1.00 89.44 450 ASP A O 1
ATOM 3489 N N . ASP A 1 451 ? 13.294 15.195 10.401 1.00 89.50 451 ASP A N 1
ATOM 3490 C CA . ASP A 1 451 ? 13.592 13.971 11.147 1.00 89.50 451 ASP A CA 1
ATOM 3491 C C . ASP A 1 451 ? 13.041 13.977 12.577 1.00 89.50 451 ASP A C 1
ATOM 3493 O O . ASP A 1 451 ? 12.723 12.918 13.123 1.00 89.50 451 ASP A O 1
ATOM 3497 N N . ASP A 1 452 ? 12.948 15.142 13.218 1.00 92.25 452 ASP A N 1
ATOM 3498 C CA . ASP A 1 452 ? 12.463 15.234 14.593 1.00 92.25 452 ASP A CA 1
ATOM 3499 C C . ASP A 1 452 ? 10.946 15.041 14.638 1.00 92.25 452 ASP A C 1
ATOM 3501 O O . ASP A 1 452 ? 10.450 14.275 15.471 1.00 92.25 452 ASP A O 1
ATOM 3505 N N . GLU A 1 453 ? 10.214 15.641 13.699 1.00 93.56 453 GLU A N 1
ATOM 3506 C CA . GLU A 1 453 ? 8.785 15.411 13.506 1.00 93.56 453 GLU A CA 1
ATOM 3507 C C . GLU A 1 453 ? 8.495 13.936 13.210 1.00 93.56 453 GLU A C 1
ATOM 3509 O O . GLU A 1 453 ? 7.610 13.345 13.843 1.00 93.56 453 GLU A O 1
ATOM 3514 N N . VAL A 1 454 ? 9.256 13.316 12.301 1.00 93.62 454 VAL A N 1
ATOM 3515 C CA . VAL A 1 454 ? 9.117 11.890 11.969 1.00 93.62 454 VAL A CA 1
ATOM 3516 C C . VAL A 1 454 ? 9.360 11.023 13.204 1.00 93.62 454 VAL A C 1
ATOM 3518 O O . VAL A 1 454 ? 8.533 10.162 13.520 1.00 93.62 454 VAL A O 1
ATOM 3521 N N . ARG A 1 455 ? 10.447 11.263 13.951 1.00 93.81 455 ARG A N 1
ATOM 3522 C CA . ARG A 1 455 ? 10.784 10.496 15.161 1.00 93.81 455 ARG A CA 1
ATOM 3523 C C . ARG A 1 455 ? 9.711 10.614 16.238 1.00 93.81 455 ARG A C 1
ATOM 3525 O O . ARG A 1 455 ? 9.294 9.595 16.796 1.00 93.81 455 ARG A O 1
ATOM 3532 N N . LEU A 1 456 ? 9.252 11.833 16.523 1.00 94.81 456 LEU A N 1
ATOM 3533 C CA . LEU A 1 456 ? 8.206 12.092 17.518 1.00 94.81 456 LEU A CA 1
ATOM 3534 C C . LEU A 1 456 ? 6.875 11.460 17.106 1.00 94.81 456 LEU A C 1
ATOM 3536 O O . LEU A 1 456 ? 6.200 10.838 17.930 1.00 94.81 456 LEU A O 1
ATOM 3540 N N . THR A 1 457 ? 6.520 11.562 15.825 1.00 95.81 457 THR A N 1
ATOM 3541 C CA . THR A 1 457 ? 5.301 10.954 15.287 1.00 95.81 457 THR A CA 1
ATOM 3542 C C . THR A 1 457 ? 5.360 9.436 15.387 1.00 95.81 457 THR A C 1
ATOM 3544 O O . THR A 1 457 ? 4.440 8.837 15.940 1.00 95.81 457 THR A O 1
ATOM 3547 N N . CYS A 1 458 ? 6.458 8.809 14.957 1.00 95.56 458 CYS A N 1
ATOM 3548 C CA . CYS A 1 458 ? 6.646 7.361 15.065 1.00 95.56 458 CYS A CA 1
ATOM 3549 C C . CYS A 1 458 ? 6.601 6.875 16.521 1.00 95.56 458 CYS A C 1
ATOM 3551 O O . CYS A 1 458 ? 6.052 5.808 16.793 1.00 95.56 458 CYS A O 1
ATOM 3553 N N . ALA A 1 459 ? 7.160 7.639 17.468 1.00 94.50 459 ALA A N 1
ATOM 3554 C CA . ALA A 1 459 ? 7.104 7.308 18.892 1.00 94.50 459 ALA A CA 1
ATOM 3555 C C . ALA A 1 459 ? 5.662 7.330 19.421 1.00 94.50 459 ALA A C 1
ATOM 3557 O O . ALA A 1 459 ? 5.217 6.352 20.017 1.00 94.50 459 ALA A O 1
ATOM 3558 N N . ARG A 1 460 ? 4.905 8.392 19.120 1.00 94.00 460 ARG A N 1
ATOM 3559 C CA . ARG A 1 460 ? 3.489 8.511 19.498 1.00 94.00 460 ARG A CA 1
ATOM 3560 C C . ARG A 1 460 ? 2.624 7.416 18.869 1.00 94.00 460 ARG A C 1
ATOM 3562 O O . ARG A 1 460 ? 1.772 6.840 19.537 1.00 94.00 460 ARG A O 1
ATOM 3569 N N . LEU A 1 461 ? 2.825 7.124 17.583 1.00 95.31 461 LEU A N 1
ATOM 3570 C CA . LEU A 1 461 ? 2.071 6.076 16.892 1.00 95.31 461 LEU A CA 1
ATOM 3571 C C . LEU A 1 461 ? 2.406 4.686 17.438 1.00 95.31 461 LEU A C 1
ATOM 3573 O O . LEU A 1 461 ? 1.517 3.842 17.501 1.00 95.31 461 LEU A O 1
ATOM 3577 N N . ARG A 1 462 ? 3.641 4.451 17.902 1.00 94.44 462 ARG A N 1
ATOM 3578 C CA . ARG A 1 462 ? 4.023 3.176 18.523 1.00 94.44 462 ARG A CA 1
ATOM 3579 C C . ARG A 1 462 ? 3.206 2.870 19.772 1.00 94.44 462 ARG A C 1
ATOM 3581 O O . ARG A 1 462 ? 2.790 1.729 19.920 1.00 94.44 462 ARG A O 1
ATOM 3588 N N . GLU A 1 463 ? 2.919 3.863 20.612 1.00 92.25 463 GLU A N 1
ATOM 3589 C CA . GLU A 1 463 ? 2.048 3.672 21.783 1.00 92.25 463 GLU A CA 1
ATOM 3590 C C . GLU A 1 463 ? 0.647 3.192 21.365 1.00 92.25 463 GLU A C 1
ATOM 3592 O O . GLU A 1 463 ? 0.088 2.273 21.967 1.00 92.25 463 GLU A O 1
ATOM 3597 N N . LYS A 1 464 ? 0.102 3.756 20.275 1.00 91.50 464 LYS A N 1
ATOM 3598 C CA . LYS A 1 464 ? -1.181 3.322 19.697 1.00 91.50 464 LYS A CA 1
ATOM 3599 C C . LYS A 1 464 ? -1.093 1.897 19.139 1.00 91.50 464 LYS A C 1
ATOM 3601 O O . LYS A 1 464 ? -2.004 1.104 19.361 1.00 91.50 464 LYS A O 1
ATOM 3606 N N . VAL A 1 465 ? -0.005 1.558 18.444 1.00 93.75 465 VAL A N 1
ATOM 3607 C CA . VAL A 1 465 ? 0.234 0.201 17.922 1.00 93.75 465 VAL A CA 1
ATOM 3608 C C . VAL A 1 465 ? 0.314 -0.812 19.062 1.00 93.75 465 VAL A C 1
ATOM 3610 O O . VAL A 1 465 ? -0.380 -1.821 19.016 1.00 93.75 465 VAL A O 1
ATOM 3613 N N . GLU A 1 466 ? 1.107 -0.551 20.102 1.00 92.06 466 GLU A N 1
ATOM 3614 C CA . GLU A 1 466 ? 1.252 -1.444 21.259 1.00 92.06 466 GLU A CA 1
ATOM 3615 C C . GLU A 1 466 ? -0.099 -1.720 21.924 1.00 92.06 466 GLU A C 1
ATOM 3617 O O . GLU A 1 466 ? -0.443 -2.880 22.149 1.00 92.06 466 GLU A O 1
ATOM 3622 N N . LEU A 1 467 ? -0.915 -0.681 22.111 1.00 89.19 467 LEU A N 1
ATOM 3623 C CA . LEU A 1 467 ? -2.284 -0.819 22.597 1.00 89.19 467 LEU A CA 1
ATOM 3624 C C . LEU A 1 467 ? -3.144 -1.724 21.698 1.00 89.19 467 LEU A C 1
ATOM 3626 O O . LEU A 1 467 ? -3.865 -2.587 22.199 1.00 89.19 467 LEU A O 1
ATOM 3630 N N . MET A 1 468 ? -3.092 -1.528 20.378 1.00 88.31 468 MET A N 1
ATOM 3631 C CA . MET A 1 468 ? -3.864 -2.331 19.422 1.00 88.31 468 MET A CA 1
ATOM 3632 C C . MET A 1 468 ? -3.395 -3.793 19.355 1.00 88.31 468 MET A C 1
ATOM 3634 O O . MET A 1 468 ? -4.191 -4.665 19.019 1.00 88.31 468 MET A O 1
ATOM 3638 N N . LEU A 1 469 ? -2.129 -4.076 19.680 1.00 86.75 469 LEU A N 1
ATOM 3639 C CA . LEU A 1 469 ? -1.574 -5.435 19.717 1.00 86.75 469 LEU A CA 1
ATOM 3640 C C . LEU A 1 469 ? -1.956 -6.217 20.980 1.00 86.75 469 LEU A C 1
ATOM 3642 O O . LEU A 1 469 ? -1.916 -7.447 20.969 1.00 86.75 469 LEU A O 1
ATOM 3646 N N . GLU A 1 470 ? -2.260 -5.532 22.082 1.00 76.56 470 GLU A N 1
ATOM 3647 C CA . GLU A 1 470 ? -2.573 -6.156 23.375 1.00 76.56 470 GLU A CA 1
ATOM 3648 C C . GLU A 1 470 ? -4.020 -6.670 23.488 1.00 76.56 470 GLU A C 1
ATOM 3650 O O . GLU A 1 470 ? -4.366 -7.331 24.474 1.00 76.56 470 GLU A O 1
ATOM 3655 N N . ILE A 1 471 ? -4.871 -6.379 22.497 1.00 61.12 471 ILE A N 1
ATOM 3656 C CA . ILE A 1 471 ? -6.331 -6.550 22.559 1.00 61.12 471 ILE A CA 1
ATOM 3657 C C . ILE A 1 471 ? -6.834 -7.547 21.517 1.00 61.12 471 ILE A C 1
ATOM 3659 O O . ILE A 1 471 ? -7.643 -8.429 21.892 1.00 61.12 471 ILE A O 1
#

Secondary structure (DSSP, 8-state):
--TTTTTHHHHHHHHHHHHHT--EEEEEEEGGGHHHHHTTGGG-SEEEEETTEEEEEEET--HHHHHHHTTTS--EEEEESSS-SSHHHHHHHHHHHHHTTS--HHHHHHHHHHSTT---SS---GGGGTS--SHHHHHHHHHT-HHHHHHHHHTS-HHHHHHHHTT--HHHHTS-------HHHHHHHHHHHTTHHHHHHHHHHHHHHHHHHHTT-TTTS---HHHHHHHHHHH-TT--HHHHHHHHHT-HHHHHHHHHHHTSTTT--SS---SHHHHHHHH-HHHHHHHHHHHHHHHHHTTS-HHHHHHHHHHHHHHHHHHHHHHHHHT-S-HHHHHHHHHHTTTTHHHHHHTT----SSPPPHHHHHHHHHHHSS-HHHHHHHHHHHTT--HHHHHHHHHTT-GGG-SSHHHHHHHHHHHHHHHHSSSTT--HHHHHHHHHH-----HHHHHHHHHHHHHHHHHHH--

Radius of gyration: 26.19 Å; chains: 1; bounding box: 57×59×82 Å

Sequence (471 aa):
MSAADQLDILEIELKKAASLGGSLALVVVPERHAERVLGLKRDLDTVASFMDYSVVAMFGATAEDAAAHFIALPKGVAVYPGDAADLKGLLYLALERLRCLENVPGVRQLWDNLSVAGAREKKLRPEDRFISASFYQFYLFICMQPSEMHSLLDGLDRFERDWIIDLLPEAILNQGAAGVRQAPAEAARILVDWEYSRRFAEKVDLGSATLRRFRNTETLFTLPSIANQIMELTADPYASALELAQVIRSDPALTTKILKIVNSAFYGFHRQVDSIENAVMILGNDEVANLAFTVAIARILEKVPAAQGRELWAHSLMVALLSQWLGQRLGLEDVESLYTAGLLHDLGKLVLWQAGLQPTLEAASLTSLAGEEQVIGFSHAEMGGYIAERWNLPEKVVDSLMHHHLPAKALNREQASLLNLADLLAHNRSLDNLSHASSVYLCSSGLNLDDDEVRLTCARLREKVELMLEI